Protein 6M7B (pdb70)

Structure (mmCIF, N/CA/C/O backbone):
data_6M7B
#
_entry.id   6M7B
#
_cell.length_a   57.125
_cell.length_b   62.286
_cell.length_c   131.686
_cell.angle_alpha   90.000
_cell.angle_beta   90.000
_cell.angle_gamma   90.000
#
_symmetry.space_group_name_H-M   'P 21 21 21'
#
loop_
_entity.id
_entity.type
_entity.pdbx_description
1 polymer 'Mitotic spindle assembly checkpoint protein MAD2B'
2 polymer 'Shieldin complex subunit 3'
3 water water
#
loop_
_atom_site.group_PDB
_atom_site.id
_atom_site.type_symbol
_atom_site.label_atom_id
_atom_site.label_alt_id
_atom_site.label_comp_id
_atom_site.label_asym_id
_atom_site.label_entity_id
_atom_site.label_seq_id
_atom_site.pdbx_PDB_ins_code
_atom_site.Cartn_x
_atom_site.Cartn_y
_atom_site.Cartn_z
_atom_site.occupancy
_atom_site.B_iso_or_equiv
_atom_site.auth_seq_id
_atom_site.auth_comp_id
_atom_site.auth_asym_id
_atom_site.auth_atom_id
_atom_site.pdbx_PDB_model_num
ATOM 1 N N . LEU A 1 9 ? 15.63400 14.65700 -15.10300 1.000 56.23832 9 LEU A N 1
ATOM 2 C CA . LEU A 1 9 ? 14.92000 13.51800 -15.67100 1.000 49.76123 9 LEU A CA 1
ATOM 3 C C . LEU A 1 9 ? 15.30100 12.22100 -14.96500 1.000 44.16845 9 LEU A C 1
ATOM 4 O O . LEU A 1 9 ? 16.44800 11.77500 -15.04200 1.000 42.38140 9 LEU A O 1
ATOM 9 N N . ASN A 1 10 ? 14.33300 11.59900 -14.29700 1.000 39.74687 10 ASN A N 1
ATOM 10 C CA . ASN A 1 10 ? 14.61500 10.42800 -13.46900 1.000 37.50450 10 ASN A CA 1
ATOM 11 C C . ASN A 1 10 ? 14.57500 9.19200 -14.36000 1.000 39.48368 10 ASN A C 1
ATOM 12 O O . ASN A 1 10 ? 13.52200 8.60200 -14.60200 1.000 32.10122 10 ASN A O 1
ATOM 17 N N . PHE A 1 11 ? 15.75000 8.78400 -14.84700 1.000 42.48141 11 PHE A N 1
ATOM 18 C CA . PHE A 1 11 ? 15.84500 7.60000 -15.69800 1.000 39.38104 11 PHE A CA 1
ATOM 19 C C . PHE A 1 11 ? 15.63200 6.31400 -14.92000 1.000 30.36680 11 PHE A C 1
ATOM 20 O O . PHE A 1 11 ? 15.29400 5.28700 -15.52200 1.000 27.28748 11 PHE A O 1
ATOM 28 N N . GLY A 1 12 ? 15.84700 6.33700 -13.60500 1.000 28.35077 12 GLY A N 1
ATOM 29 C CA . GLY A 1 12 ? 15.48100 5.19200 -12.79500 1.000 29.27983 12 GLY A CA 1
ATOM 30 C C . GLY A 1 12 ? 14.00300 4.88400 -12.89500 1.000 26.55055 12 GLY A C 1
ATOM 31 O O . GLY A 1 12 ? 13.60500 3.72000 -12.98000 1.000 27.62173 12 GLY A O 1
ATOM 32 N N . GLN A 1 13 ? 13.16800 5.92500 -12.91800 1.000 26.01628 13 GLN A N 1
ATOM 33 C CA . GLN A 1 13 ? 11.73100 5.71200 -13.06700 1.000 25.28724 13 GLN A CA 1
ATOM 34 C C . GLN A 1 13 ? 11.37900 5.27600 -14.48900 1.000 23.02908 13 GLN A C 1
ATOM 35 O O . GLN A 1 13 ? 10.48800 4.44100 -14.68400 1.000 21.60522 13 GLN A O 1
ATOM 41 N N . VAL A 1 14 ? 12.06000 5.84100 -15.49200 1.000 24.05815 14 VAL A N 1
ATOM 42 C CA . VAL A 1 14 ? 11.86100 5.40700 -16.87600 1.000 23.44492 14 VAL A CA 1
ATOM 43 C C . VAL A 1 14 ? 12.15000 3.91800 -17.01000 1.000 21.33414 14 VAL A C 1
ATOM 44 O O . VAL A 1 14 ? 11.35600 3.15900 -17.58100 1.000 22.46059 14 VAL A O 1
ATOM 48 N N . VAL A 1 15 ? 13.28700 3.47300 -16.47400 1.000 24.11342 15 VAL A N 1
ATOM 49 C CA . VAL A 1 15 ? 13.62300 2.05100 -16.53800 1.000 26.87427 15 VAL A CA 1
ATOM 50 C C . VAL A 1 15 ? 12.57800 1.21700 -15.80000 1.000 22.92380 15 VAL A C 1
ATOM 51 O O . VAL A 1 15 ? 12.19000 0.13800 -16.25500 1.000 15.94928 15 VAL A O 1
ATOM 55 N N . ALA A 1 16 ? 12.09300 1.70800 -14.66200 1.000 18.00216 16 ALA A N 1
ATOM 56 C CA . ALA A 1 16 ? 11.09800 0.95400 -13.90300 1.000 16.25195 16 ALA A CA 1
ATOM 57 C C . ALA A 1 16 ? 9.77400 0.84400 -14.65700 1.000 15.70978 16 ALA A C 1
ATOM 58 O O . ALA A 1 16 ? 9.12100 -0.21300 -14.63200 1.000 17.79687 16 ALA A O 1
ATOM 60 N N . ASP A 1 17 ? 9.35200 1.92900 -15.31300 1.000 16.30985 17 ASP A N 1
ATOM 61 C CA . ASP A 1 17 ? 8.11800 1.89900 -16.08800 1.000 19.47076 17 ASP A CA 1
ATOM 62 C C . ASP A 1 17 ? 8.22700 0.90700 -17.23200 1.000 14.96232 17 ASP A C 1
ATOM 63 O O . ASP A 1 17 ? 7.33500 0.08100 -17.45100 1.000 14.08853 17 ASP A O 1
ATOM 68 N N . VAL A 1 18 ? 9.31800 1.00000 -17.98700 1.000 15.63345 18 VAL A N 1
ATOM 69 C CA . VAL A 1 18 ? 9.53500 0.10800 -19.11800 1.000 26.06628 18 VAL A CA 1
ATOM 70 C C . VAL A 1 18 ? 9.57200 -1.34700 -18.66200 1.000 16.05456 18 VAL A C 1
ATOM 71 O O . VAL A 1 18 ? 8.97900 -2.22400 -19.30300 1.000 12.89365 18 VAL A O 1
ATOM 75 N N . LEU A 1 19 ? 10.25900 -1.63400 -17.54700 1.000 12.88312 19 LEU A N 1
ATOM 76 C CA . LEU A 1 19 ? 10.38200 -3.02400 -17.10000 1.000 13.43582 19 LEU A CA 1
ATOM 77 C C . LEU A 1 19 ? 9.06900 -3.56000 -16.55000 1.000 15.39921 19 LEU A C 1
ATOM 78 O O . LEU A 1 19 ? 8.71600 -4.72000 -16.80200 1.000 12.74363 19 LEU A O 1
ATOM 83 N N . CYS A 1 20 ? 8.32800 -2.74800 -15.79200 1.000 11.57770 20 CYS A N 1
ATOM 84 C CA . CYS A 1 20 ? 7.06600 -3.25400 -15.25500 1.000 14.33330 20 CYS A CA 1
ATOM 85 C C . CYS A 1 20 ? 6.07100 -3.54900 -16.36900 1.000 13.30686 20 CYS A C 1
ATOM 86 O O . CYS A 1 20 ? 5.35800 -4.56300 -16.32000 1.000 12.90944 20 CYS A O 1
ATOM 89 N N . GLU A 1 21 ? 6.00700 -2.67800 -17.38000 1.000 15.21498 21 GLU A N 1
ATOM 90 C CA . GLU A 1 21 ? 5.11900 -2.94300 -18.50500 1.000 13.18053 21 GLU A CA 1
ATOM 91 C C . GLU A 1 21 ? 5.54400 -4.21400 -19.24600 1.000 14.83073 21 GLU A C 1
ATOM 92 O O . GLU A 1 21 ? 4.69900 -5.04200 -19.60300 1.000 14.69387 21 GLU A O 1
ATOM 98 N N . PHE A 1 22 ? 6.85400 -4.39200 -19.46400 1.000 12.37517 22 PHE A N 1
ATOM 99 C CA . PHE A 1 22 ? 7.36600 -5.59200 -20.14000 1.000 12.03302 22 PHE A CA 1
ATOM 100 C C . PHE A 1 22 ? 7.09500 -6.85400 -19.32300 1.000 15.98086 22 PHE A C 1
ATOM 101 O O . PHE A 1 22 ? 6.60500 -7.86200 -19.84800 1.000 9.24321 22 PHE A O 1
ATOM 109 N N . LEU A 1 23 ? 7.41000 -6.81600 -18.02400 1.000 9.55115 23 LEU A N 1
ATOM 110 C CA . LEU A 1 23 ? 7.20700 -7.99300 -17.17700 1.000 8.19046 23 LEU A CA 1
ATOM 111 C C . LEU A 1 23 ? 5.75100 -8.40600 -17.12300 1.000 11.78299 23 LEU A C 1
ATOM 112 O O . LEU A 1 23 ? 5.45100 -9.60000 -17.05100 1.000 9.12741 23 LEU A O 1
ATOM 117 N N . GLU A 1 24 ? 4.83200 -7.44600 -17.16200 1.000 10.70655 24 GLU A N 1
ATOM 118 C CA . GLU A 1 24 ? 3.41600 -7.81100 -17.18500 1.000 12.57256 24 GLU A CA 1
ATOM 119 C C . GLU A 1 24 ? 3.06200 -8.59300 -18.44600 1.000 12.05671 24 GLU A C 1
ATOM 120 O O . GLU A 1 24 ? 2.37600 -9.62400 -18.37600 1.000 10.87499 24 GLU A O 1
ATOM 126 N N . VAL A 1 25 ? 3.53500 -8.13900 -19.61000 1.000 10.36703 25 VAL A N 1
ATOM 127 C CA . VAL A 1 25 ? 3.25500 -8.88900 -20.83400 1.000 6.69028 25 VAL A CA 1
ATOM 128 C C . VAL A 1 25 ? 3.93600 -10.26200 -20.77400 1.000 10.46441 25 VAL A C 1
ATOM 129 O O . VAL A 1 25 ? 3.36200 -11.28300 -21.17700 1.000 9.77222 25 VAL A O 1
ATOM 133 N N . ALA A 1 26 ? 5.15600 -10.31200 -20.24700 1.000 8.47733 26 ALA A N 1
ATOM 134 C CA . ALA A 1 26 ? 5.89100 -11.57500 -20.20600 1.000 6.94557 26 ALA A CA 1
ATOM 135 C C . ALA A 1 26 ? 5.20600 -12.59500 -19.30100 1.000 8.77474 26 ALA A C 1
ATOM 136 O O . ALA A 1 26 ? 5.12800 -13.78100 -19.64500 1.000 8.29836 26 ALA A O 1
ATOM 138 N N . VAL A 1 27 ? 4.70700 -12.15700 -18.13700 1.000 6.85609 27 VAL A N 1
ATOM 139 C CA . VAL A 1 27 ? 3.98500 -13.06900 -17.24900 1.000 7.62986 27 VAL A CA 1
ATOM 140 C C . VAL A 1 27 ? 2.76500 -13.65400 -17.94800 1.000 4.40053 27 VAL A C 1
ATOM 141 O O . VAL A 1 27 ? 2.53300 -14.87000 -17.90900 1.000 6.70607 27 VAL A O 1
ATOM 145 N N . HIS A 1 28 ? 1.94400 -12.79800 -18.57500 1.000 4.69004 28 HIS A N 1
ATOM 146 C CA . HIS A 1 28 ? 0.79100 -13.30800 -19.32400 1.000 10.37230 28 HIS A CA 1
ATOM 147 C C . HIS A 1 28 ? 1.21300 -14.35000 -20.35900 1.000 12.24621 28 HIS A C 1
ATOM 148 O O . HIS A 1 28 ? 0.59000 -15.41100 -20.49300 1.000 7.72724 28 HIS A O 1
ATOM 155 N N . LEU A 1 29 ? 2.26800 -14.05300 -21.11900 1.000 6.54289 29 LEU A N 1
ATOM 156 C CA . LEU A 1 29 ? 2.64900 -14.95900 -22.19700 1.000 5.38749 29 LEU A CA 1
ATOM 157 C C . LEU A 1 29 ? 3.18900 -16.27500 -21.64800 1.000 5.84807 29 LEU A C 1
ATOM 158 O O . LEU A 1 29 ? 2.88200 -17.34700 -22.19000 1.000 9.63273 29 LEU A O 1
ATOM 163 N N . ILE A 1 30 ? 3.99100 -16.22100 -20.57700 1.000 5.89808 30 ILE A N 1
ATOM 164 C CA . ILE A 1 30 ? 4.48500 -17.45100 -19.94400 1.000 8.72473 30 ILE A CA 1
ATOM 165 C C . ILE A 1 30 ? 3.32700 -18.35300 -19.54100 1.000 8.44575 30 ILE A C 1
ATOM 166 O O . ILE A 1 30 ? 3.35200 -19.56300 -19.78100 1.000 7.18507 30 ILE A O 1
ATOM 171 N N . LEU A 1 31 ? 2.30900 -17.78300 -18.89200 1.000 8.14571 31 LEU A N 1
ATOM 172 C CA . LEU A 1 31 ? 1.17600 -18.58500 -18.45100 1.000 6.60342 31 LEU A CA 1
ATOM 173 C C . LEU A 1 31 ? 0.49500 -19.26400 -19.62500 1.000 9.34323 31 LEU A C 1
ATOM 174 O O . LEU A 1 31 ? 0.07200 -20.42200 -19.52100 1.000 9.09583 31 LEU A O 1
ATOM 179 N N . TYR A 1 32 ? 0.39200 -18.56200 -20.75200 1.000 8.11676 32 TYR A N 1
ATOM 180 C CA . TYR A 1 32 ? -0.25700 -19.12100 -21.93500 1.000 9.12741 32 TYR A CA 1
ATOM 181 C C . TYR A 1 32 ? 0.59900 -20.22500 -22.55000 1.000 9.74327 32 TYR A C 1
ATOM 182 O O . TYR A 1 32 ? 0.12500 -21.34300 -22.79800 1.000 10.53284 32 TYR A O 1
ATOM 191 N N . VAL A 1 33 ? 1.87400 -19.92900 -22.78700 1.000 7.36141 33 VAL A N 1
ATOM 192 C CA . VAL A 1 33 ? 2.73600 -20.86100 -23.50300 1.000 9.86960 33 VAL A CA 1
ATOM 193 C C . VAL A 1 33 ? 2.97500 -22.12000 -22.68100 1.000 9.63010 33 VAL A C 1
ATOM 194 O O . VAL A 1 33 ? 3.06200 -23.22100 -23.23100 1.000 11.63824 33 VAL A O 1
ATOM 198 N N . ARG A 1 34 ? 3.05600 -22.00100 -21.36300 1.000 7.42984 34 ARG A N 1
ATOM 199 C CA . ARG A 1 34 ? 3.30700 -23.16900 -20.52900 1.000 8.61945 34 ARG A CA 1
ATOM 200 C C . ARG A 1 34 ? 2.01800 -23.78100 -19.99900 1.000 10.80919 34 ARG A C 1
ATOM 201 O O . ARG A 1 34 ? 2.07400 -24.68400 -19.16200 1.000 9.48272 34 ARG A O 1
ATOM 209 N N . GLU A 1 35 ? 0.86300 -23.32000 -20.48300 1.000 8.37469 35 GLU A N 1
ATOM 210 C CA . GLU A 1 35 ? -0.42000 -23.98600 -20.22500 1.000 8.95107 35 GLU A CA 1
ATOM 211 C C . GLU A 1 35 ? -0.74400 -24.04500 -18.73100 1.000 11.39347 35 GLU A C 1
ATOM 212 O O . GLU A 1 35 ? -1.28900 -25.03100 -18.22600 1.000 10.52231 35 GLU A O 1
ATOM 218 N N . VAL A 1 36 ? -0.42200 -22.97400 -18.01300 1.000 8.19572 36 VAL A N 1
ATOM 219 C CA . VAL A 1 36 ? -0.72300 -22.94800 -16.58100 1.000 9.76696 36 VAL A CA 1
ATOM 220 C C . VAL A 1 36 ? -2.22400 -22.84000 -16.35600 1.000 8.81948 36 VAL A C 1
ATOM 221 O O . VAL A 1 36 ? -2.77400 -23.46300 -15.43600 1.000 12.47255 36 VAL A O 1
ATOM 225 N N . TYR A 1 37 ? -2.90700 -22.05400 -17.18200 1.000 11.24082 37 TYR A N 1
ATOM 226 C CA . TYR A 1 37 ? -4.34800 -21.85900 -17.12400 1.000 8.45101 37 TYR A CA 1
ATOM 227 C C . TYR A 1 37 ? -4.98900 -22.26700 -18.44700 1.000 11.12765 37 TYR A C 1
ATOM 228 O O . TYR A 1 37 ? -4.31600 -22.30800 -19.48600 1.000 13.08841 37 TYR A O 1
ATOM 237 N N . PRO A 1 38 ? -6.30000 -22.51000 -18.46400 1.000 11.20924 38 PRO A N 1
ATOM 238 C CA . PRO A 1 38 ? -6.95400 -22.91200 -19.71900 1.000 15.89927 38 PRO A CA 1
ATOM 239 C C . PRO A 1 38 ? -6.77600 -21.86700 -20.81800 1.000 20.99725 38 PRO A C 1
ATOM 240 O O . PRO A 1 38 ? -6.80900 -20.66200 -20.55800 1.000 15.24130 38 PRO A O 1
ATOM 244 N N . VAL A 1 39 ? -6.59600 -22.34400 -22.06200 1.000 21.13938 39 VAL A N 1
ATOM 245 C CA . VAL A 1 39 ? -6.32600 -21.44200 -23.18700 1.000 22.42637 39 VAL A CA 1
ATOM 246 C C . VAL A 1 39 ? -7.47000 -20.46400 -23.38400 1.000 15.32026 39 VAL A C 1
ATOM 247 O O . VAL A 1 39 ? -7.27400 -19.36700 -23.91700 1.000 14.97022 39 VAL A O 1
ATOM 251 N N . GLY A 1 40 ? -8.68100 -20.84700 -22.97900 1.000 14.36225 40 GLY A N 1
ATOM 252 C CA . GLY A 1 40 ? -9.85100 -20.04100 -23.26400 1.000 15.55713 40 GLY A CA 1
ATOM 253 C C . GLY A 1 40 ? -9.81100 -18.64700 -22.67500 1.000 21.40783 40 GLY A C 1
ATOM 254 O O . GLY A 1 40 ? -10.54700 -17.77500 -23.14100 1.000 16.30985 40 GLY A O 1
ATOM 255 N N . ILE A 1 41 ? -8.97800 -18.40400 -21.65700 1.000 21.72103 41 ILE A N 1
ATOM 256 C CA . ILE A 1 41 ? -8.97000 -17.06400 -21.06900 1.000 14.32277 41 ILE A CA 1
ATOM 257 C C . ILE A 1 41 ? -8.12800 -16.07100 -21.85300 1.000 15.60450 41 ILE A C 1
ATOM 258 O O . ILE A 1 41 ? -8.18300 -14.86700 -21.56000 1.000 13.67796 41 ILE A O 1
ATOM 263 N N . PHE A 1 42 ? -7.34500 -16.52200 -22.83300 1.000 14.21223 42 PHE A N 1
ATOM 264 C CA . PHE A 1 42 ? -6.36200 -15.65900 -23.47600 1.000 14.88073 42 PHE A CA 1
ATOM 265 C C . PHE A 1 42 ? -6.89600 -15.07700 -24.77500 1.000 19.00754 42 PHE A C 1
ATOM 266 O O . PHE A 1 42 ? -7.66800 -15.71600 -25.48900 1.000 15.89138 42 PHE A O 1
ATOM 274 N N . GLN A 1 43 ? -6.47500 -13.85000 -25.06700 1.000 18.45748 43 GLN A N 1
ATOM 275 C CA . GLN A 1 43 ? -6.82500 -13.16100 -26.30300 1.000 19.35232 43 GLN A CA 1
ATOM 276 C C . GLN A 1 43 ? -5.56600 -12.55100 -26.89800 1.000 16.71516 43 GLN A C 1
ATOM 277 O O . GLN A 1 43 ? -4.72200 -12.02500 -26.17100 1.000 17.89425 43 GLN A O 1
ATOM 283 N N . LYS A 1 44 ? -5.44000 -12.63100 -28.21900 1.000 18.75225 44 LYS A N 1
ATOM 284 C CA . LYS A 1 44 ? -4.25200 -12.11600 -28.88400 1.000 27.99020 44 LYS A CA 1
ATOM 285 C C . LYS A 1 44 ? -4.27500 -10.59500 -28.86300 1.000 36.02800 44 LYS A C 1
ATOM 286 O O . LYS A 1 44 ? -5.28800 -9.97400 -29.20300 1.000 31.37481 44 LYS A O 1
ATOM 292 N N . ARG A 1 45 ? -3.17500 -9.99400 -28.42200 1.000 29.75094 45 ARG A N 1
ATOM 293 C CA . ARG A 1 45 ? -3.00700 -8.54900 -28.47900 1.000 35.17527 45 ARG A CA 1
ATOM 294 C C . ARG A 1 45 ? -1.66300 -8.22300 -29.11100 1.000 32.27492 45 ARG A C 1
ATOM 295 O O . ARG A 1 45 ? -0.83700 -9.10600 -29.36200 1.000 34.07777 45 ARG A O 1
ATOM 303 N N . LYS A 1 46 ? -1.45400 -6.94200 -29.39000 1.000 28.72713 46 LYS A N 1
ATOM 304 C CA . LYS A 1 46 ? -0.19200 -6.47100 -29.93900 1.000 25.25040 46 LYS A CA 1
ATOM 305 C C . LYS A 1 46 ? 0.54600 -5.68500 -28.86600 1.000 22.10002 46 LYS A C 1
ATOM 306 O O . LYS A 1 46 ? 0.01100 -4.71500 -28.32200 1.000 22.36058 46 LYS A O 1
ATOM 312 N N . LYS A 1 47 ? 1.76100 -6.12700 -28.54500 1.000 18.39431 47 LYS A N 1
ATOM 313 C CA . LYS A 1 47 ? 2.66400 -5.42400 -27.64800 1.000 24.03183 47 LYS A CA 1
ATOM 314 C C . LYS A 1 47 ? 4.05300 -5.51300 -28.25400 1.000 20.54720 47 LYS A C 1
ATOM 315 O O . LYS A 1 47 ? 4.44000 -6.57500 -28.74600 1.000 24.96615 47 LYS A O 1
ATOM 321 N N . TYR A 1 48 ? 4.79700 -4.40600 -28.22200 1.000 21.06305 48 TYR A N 1
ATOM 322 C CA . TYR A 1 48 ? 6.11800 -4.33900 -28.86400 1.000 28.97189 48 TYR A CA 1
ATOM 323 C C . TYR A 1 48 ? 6.04000 -4.75400 -30.33100 1.000 31.82750 48 TYR A C 1
ATOM 324 O O . TYR A 1 48 ? 6.92300 -5.44700 -30.84400 1.000 32.22492 48 TYR A O 1
ATOM 333 N N . ASN A 1 49 ? 4.95600 -4.36200 -30.99600 1.000 25.51622 49 ASN A N 1
ATOM 334 C CA . ASN A 1 49 ? 4.69600 -4.68200 -32.39700 1.000 28.05600 49 ASN A CA 1
ATOM 335 C C . ASN A 1 49 ? 4.51700 -6.17500 -32.63600 1.000 36.82810 49 ASN A C 1
ATOM 336 O O . ASN A 1 49 ? 4.46900 -6.61500 -33.78800 1.000 46.91352 49 ASN A O 1
ATOM 341 N N . VAL A 1 50 ? 4.39000 -6.95900 -31.57200 1.000 34.75943 50 VAL A N 1
ATOM 342 C CA . VAL A 1 50 ? 4.44600 -8.41600 -31.61300 1.000 36.22013 50 VAL A CA 1
ATOM 343 C C . VAL A 1 50 ? 3.11200 -8.97100 -31.13200 1.000 33.48296 50 VAL A C 1
ATOM 344 O O . VAL A 1 50 ? 2.52100 -8.42400 -30.18800 1.000 32.50653 50 VAL A O 1
ATOM 348 N N . PRO A 1 51 ? 2.58700 -10.03400 -31.74700 1.000 37.90718 51 PRO A N 1
ATOM 349 C CA . PRO A 1 51 ? 1.31800 -10.60800 -31.27800 1.000 30.07729 51 PRO A CA 1
ATOM 350 C C . PRO A 1 51 ? 1.54800 -11.42700 -30.01500 1.000 31.32218 51 PRO A C 1
ATOM 351 O O . PRO A 1 51 ? 2.27400 -12.42300 -30.02900 1.000 32.74603 51 PRO A O 1
ATOM 355 N N . VAL A 1 52 ? 0.94300 -10.98400 -28.91300 1.000 20.61826 52 VAL A N 1
ATOM 356 C CA . VAL A 1 52 ? 1.06000 -11.63300 -27.61200 1.000 17.18101 52 VAL A CA 1
ATOM 357 C C . VAL A 1 52 ? -0.31600 -12.14000 -27.20100 1.000 25.34778 52 VAL A C 1
ATOM 358 O O . VAL A 1 52 ? -1.34500 -11.65000 -27.66600 1.000 40.34957 52 VAL A O 1
ATOM 362 N N . GLN A 1 53 ? -0.32600 -13.14200 -26.32800 1.000 21.75261 53 GLN A N 1
ATOM 363 C CA . GLN A 1 53 ? -1.55600 -13.64600 -25.74000 1.000 16.47829 53 GLN A CA 1
ATOM 364 C C . GLN A 1 53 ? -1.66900 -13.08300 -24.33000 1.000 13.53320 53 GLN A C 1
ATOM 365 O O . GLN A 1 53 ? -0.71500 -13.17600 -23.55000 1.000 12.76995 53 GLN A O 1
ATOM 371 N N . MET A 1 54 ? -2.81500 -12.47300 -24.01900 1.000 12.58046 54 MET A N 1
ATOM 372 C CA . MET A 1 54 ? -3.03800 -11.85600 -22.71500 1.000 12.03829 54 MET A CA 1
ATOM 373 C C . MET A 1 54 ? -4.32700 -12.40200 -22.10700 1.000 11.80931 54 MET A C 1
ATOM 374 O O . MET A 1 54 ? -5.32500 -12.60200 -22.81600 1.000 13.20948 54 MET A O 1
ATOM 379 N N . SER A 1 55 ? -4.32300 -12.58700 -20.78900 1.000 11.10133 55 SER A N 1
ATOM 380 C CA . SER A 1 55 ? -5.50900 -13.06300 -20.08700 1.000 15.13339 55 SER A CA 1
ATOM 381 C C . SER A 1 55 ? -6.62600 -12.02700 -20.13900 1.000 15.05707 55 SER A C 1
ATOM 382 O O . SER A 1 55 ? -6.38500 -10.81700 -20.06400 1.000 15.17550 55 SER A O 1
ATOM 385 N N . CYS A 1 56 ? -7.86000 -12.51000 -20.27000 1.000 11.78299 56 CYS A N 1
ATOM 386 C CA . CYS A 1 56 ? -9.05000 -11.68400 -20.13900 1.000 11.68298 56 CYS A CA 1
ATOM 387 C C . CYS A 1 56 ? -9.76400 -11.93400 -18.81800 1.000 14.26750 56 CYS A C 1
ATOM 388 O O . CYS A 1 56 ? -10.86200 -11.41700 -18.60600 1.000 13.02788 56 CYS A O 1
ATOM 391 N N . HIS A 1 57 ? -9.17500 -12.74200 -17.95000 1.000 12.36990 57 HIS A N 1
ATOM 392 C CA . HIS A 1 57 ? -9.75600 -13.03600 -16.64100 1.000 11.49085 57 HIS A CA 1
ATOM 393 C C . HIS A 1 57 ? -9.47200 -11.87900 -15.69600 1.000 10.52495 57 HIS A C 1
ATOM 394 O O . HIS A 1 57 ? -8.30000 -11.57000 -15.44600 1.000 9.37218 57 HIS A O 1
ATOM 401 N N . PRO A 1 58 ? -10.49200 -11.20600 -15.16900 1.000 12.18567 58 PRO A N 1
ATOM 402 C CA . PRO A 1 58 ? -10.21900 -9.95300 -14.44000 1.000 11.96196 58 PRO A CA 1
ATOM 403 C C . PRO A 1 58 ? -9.39400 -10.14400 -13.17800 1.000 13.12789 58 PRO A C 1
ATOM 404 O O . PRO A 1 58 ? -8.46800 -9.36200 -12.93000 1.000 11.92511 58 PRO A O 1
ATOM 408 N N . GLU A 1 59 ? -9.69800 -11.15200 -12.35900 1.000 11.31188 59 GLU A N 1
ATOM 409 C CA . GLU A 1 59 ? -8.94900 -11.29400 -11.11200 1.00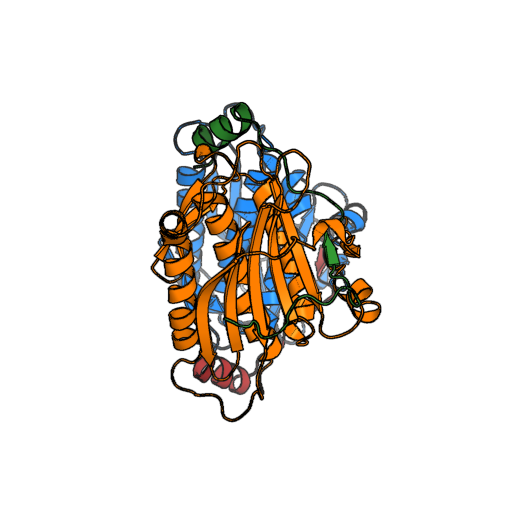0 10.79866 59 GLU A CA 1
ATOM 410 C C . GLU A 1 59 ? -7.49400 -11.66700 -11.38400 1.000 8.80106 59 GLU A C 1
ATOM 411 O O . GLU A 1 59 ? -6.58500 -11.17800 -10.69500 1.000 10.14859 59 GLU A O 1
ATOM 417 N N . LEU A 1 60 ? -7.24000 -12.51700 -12.38800 1.000 8.15887 60 LEU A N 1
ATOM 418 C CA . LEU A 1 60 ? -5.85200 -12.83300 -12.73100 1.000 7.00610 60 LEU A CA 1
ATOM 419 C C . LEU A 1 60 ? -5.11700 -11.59100 -13.20400 1.000 8.03781 60 LEU A C 1
ATOM 420 O O . LEU A 1 60 ? -3.97800 -11.33400 -12.79600 1.000 7.48248 60 LEU A O 1
ATOM 425 N N . ASN A 1 61 ? -5.76200 -10.79400 -14.05400 1.000 10.21965 61 ASN A N 1
ATOM 426 C CA . ASN A 1 61 ? -5.13400 -9.57100 -14.54300 1.000 11.32504 61 ASN A CA 1
ATOM 427 C C . ASN A 1 61 ? -4.78000 -8.63700 -13.40100 1.000 10.23544 61 ASN A C 1
ATOM 428 O O . ASN A 1 61 ? -3.69000 -8.04800 -13.38800 1.000 11.73035 61 ASN A O 1
ATOM 433 N N . GLN A 1 62 ? -5.68500 -8.50500 -12.41900 1.000 7.94569 62 GLN A N 1
ATOM 434 C CA . GLN A 1 62 ? -5.44800 -7.59300 -11.30100 1.000 8.26941 62 GLN A CA 1
ATOM 435 C C . GLN A 1 62 ? -4.32400 -8.09300 -10.40800 1.000 7.81936 62 GLN A C 1
ATOM 436 O O . GLN A 1 62 ? -3.51100 -7.29800 -9.92200 1.000 9.69590 62 GLN A O 1
ATOM 442 N N . TYR A 1 63 ? -4.25900 -9.40600 -10.17300 1.000 6.94031 63 TYR A N 1
ATOM 443 C CA . TYR A 1 63 ? -3.13900 -9.95900 -9.41400 1.000 6.32971 63 TYR A CA 1
ATOM 444 C C . TYR A 1 63 ? -1.80200 -9.61600 -10.06600 1.000 8.31415 63 TYR A C 1
ATOM 445 O O . TYR A 1 63 ? -0.85900 -9.15800 -9.40000 1.000 11.19871 63 TYR A O 1
ATOM 454 N N . ILE A 1 64 ? -1.69400 -9.84700 -11.37300 1.000 8.89317 64 ILE A N 1
ATOM 455 C CA . ILE A 1 64 ? -0.43900 -9.57300 -12.07800 1.000 7.47195 64 ILE A CA 1
ATOM 456 C C . ILE A 1 64 ? -0.12600 -8.07800 -12.05100 1.000 8.58261 64 ILE A C 1
ATOM 457 O O . ILE A 1 64 ? 1.01100 -7.67000 -11.77800 1.000 8.58524 64 ILE A O 1
ATOM 462 N N . GLN A 1 65 ? -1.12700 -7.24200 -12.32900 1.000 9.13267 65 GLN A N 1
ATOM 463 C CA . GLN A 1 65 ? -0.92300 -5.79900 -12.28500 1.000 11.81984 65 GLN A CA 1
ATOM 464 C C . GLN A 1 65 ? -0.44400 -5.36000 -10.91400 1.000 10.90657 65 GLN A C 1
ATOM 465 O O . GLN A 1 65 ? 0.51600 -4.57900 -10.79700 1.000 9.33533 65 GLN A O 1
ATOM 471 N N . ASP A 1 66 ? -1.12200 -5.83100 -9.85900 1.000 7.71145 66 ASP A N 1
ATOM 472 C CA . ASP A 1 66 ? -0.77300 -5.38600 -8.51300 1.000 9.69327 66 ASP A CA 1
ATOM 473 C C . ASP A 1 66 ? 0.63500 -5.82700 -8.15000 1.000 11.34083 66 ASP A C 1
ATOM 474 O O . ASP A 1 66 ? 1.37400 -5.09200 -7.48200 1.000 10.58811 66 ASP A O 1
ATOM 479 N N . THR A 1 67 ? 0.99200 -7.05400 -8.53000 1.000 9.70380 67 THR A N 1
ATOM 480 C CA . THR A 1 67 ? 2.32900 -7.56600 -8.25100 1.000 9.13004 67 THR A CA 1
ATOM 481 C C . THR A 1 67 ? 3.39400 -6.65000 -8.84400 1.000 12.46465 67 THR A C 1
ATOM 482 O O . THR A 1 67 ? 4.32800 -6.22600 -8.15000 1.000 10.27492 67 THR A O 1
ATOM 486 N N . LEU A 1 68 ? 3.26600 -6.31600 -10.12800 1.000 11.60139 68 LEU A N 1
ATOM 487 C CA . LEU A 1 68 ? 4.31400 -5.51600 -10.76100 1.000 11.76720 68 LEU A CA 1
ATOM 488 C C . LEU A 1 68 ? 4.26300 -4.06400 -10.31800 1.000 15.66504 68 LEU A C 1
ATOM 489 O O . LEU A 1 68 ? 5.31400 -3.41100 -10.23900 1.000 17.68633 68 LEU A O 1
ATOM 494 N N . HIS A 1 69 ? 3.06900 -3.53600 -10.00800 1.000 11.66982 69 HIS A N 1
ATOM 495 C CA A HIS A 1 69 ? 2.98400 -2.19200 -9.44400 0.470 15.10707 69 HIS A CA 1
ATOM 496 C CA B HIS A 1 69 ? 2.98200 -2.19300 -9.44700 0.530 14.84915 69 HIS A CA 1
ATOM 497 C C . HIS A 1 69 ? 3.81400 -2.07700 -8.17300 1.000 15.38079 69 HIS A C 1
ATOM 498 O O . HIS A 1 69 ? 4.45000 -1.04400 -7.92900 1.000 15.71767 69 HIS A O 1
ATOM 511 N N . CYS A 1 70 ? 3.82600 -3.13000 -7.35600 1.000 11.28293 70 CYS A N 1
ATOM 512 C CA . CYS A 1 70 ? 4.59400 -3.11500 -6.11200 1.000 12.79364 70 CYS A CA 1
ATOM 513 C C . CYS A 1 70 ? 6.09100 -3.18800 -6.37600 1.000 11.22503 70 CYS A C 1
ATOM 514 O O . CYS A 1 70 ? 6.88800 -2.65100 -5.60100 1.000 16.10719 70 CYS A O 1
ATOM 517 N N . VAL A 1 71 ? 6.48900 -3.84200 -7.46500 1.000 12.19883 71 VAL A N 1
ATOM 518 C CA . VAL A 1 71 ? 7.91100 -3.98500 -7.76900 1.000 12.54361 71 VAL A CA 1
ATOM 519 C C . VAL A 1 71 ? 8.49600 -2.66700 -8.25900 1.000 17.01783 71 VAL A C 1
ATOM 520 O O . VAL A 1 71 ? 9.70400 -2.41400 -8.11000 1.000 12.33306 71 VAL A O 1
ATOM 524 N N . LYS A 1 72 ? 7.65300 -1.79100 -8.81400 1.000 14.13591 72 LYS A N 1
ATOM 525 C CA . LYS A 1 72 ? 8.15400 -0.61000 -9.51300 1.000 13.78323 72 LYS A CA 1
ATOM 526 C C . LYS A 1 72 ? 9.06700 0.26900 -8.66800 1.000 17.66264 72 LYS A C 1
ATOM 527 O O . LYS A 1 72 ? 10.13100 0.67300 -9.17300 1.000 20.86303 72 LYS A O 1
ATOM 533 N N . PRO A 1 73 ? 8.73900 0.62100 -7.41500 1.000 18.94964 73 PRO A N 1
ATOM 534 C CA . PRO A 1 73 ? 9.66400 1.48200 -6.66300 1.000 22.38426 73 PRO A CA 1
ATOM 535 C C . PRO A 1 73 ? 10.98700 0.80700 -6.37400 1.000 21.90263 73 PRO A C 1
ATOM 536 O O . PRO A 1 73 ? 12.00500 1.50000 -6.27700 1.000 23.70021 73 PRO A O 1
ATOM 540 N N . LEU A 1 74 ? 11.01200 -0.52500 -6.25600 1.000 15.97823 74 LEU A N 1
ATOM 541 C CA . LEU A 1 74 ? 12.28700 -1.20700 -6.05000 1.000 16.91782 74 LEU A CA 1
ATOM 542 C C . LEU A 1 74 ? 13.14300 -1.14400 -7.31000 1.000 16.46250 74 LEU A C 1
ATOM 543 O O . LEU A 1 74 ? 14.36000 -0.95600 -7.23400 1.000 17.82056 74 LEU A O 1
ATOM 548 N N . LEU A 1 75 ? 12.51400 -1.29200 -8.48100 1.000 15.29657 75 LEU A N 1
ATOM 549 C CA . LEU A 1 75 ? 13.22400 -1.10700 -9.74700 1.000 20.26822 75 LEU A CA 1
ATOM 550 C C . LEU A 1 75 ? 13.76100 0.30900 -9.88100 1.000 20.66564 75 LEU A C 1
ATOM 551 O O . LEU A 1 75 ? 14.90700 0.51300 -10.30700 1.000 19.71552 75 LEU A O 1
ATOM 556 N N . GLU A 1 76 ? 12.93900 1.30700 -9.54700 1.000 18.44695 76 GLU A N 1
ATOM 557 C CA . GLU A 1 76 ? 13.37300 2.69100 -9.69900 1.000 26.56898 76 GLU A CA 1
ATOM 558 C C . GLU A 1 76 ? 14.64900 2.96100 -8.91000 1.000 28.26392 76 GLU A C 1
ATOM 559 O O . GLU A 1 76 ? 15.55600 3.64100 -9.39900 1.000 29.00611 76 GLU A O 1
ATOM 565 N N . LYS A 1 77 ? 14.74600 2.41800 -7.70000 1.000 27.26380 77 LYS A N 1
ATOM 566 C CA . LYS A 1 77 ? 15.91000 2.60400 -6.84300 1.000 28.67712 77 LYS A CA 1
ATOM 567 C C . LYS A 1 77 ? 17.02500 1.60100 -7.12000 1.000 30.54050 77 LYS A C 1
ATOM 568 O O . LYS A 1 77 ? 18.01100 1.58500 -6.36800 1.000 29.01401 77 LYS A O 1
ATOM 574 N N . ASN A 1 78 ? 16.89000 0.77400 -8.16200 1.000 27.17957 78 ASN A N 1
ATOM 575 C CA . ASN A 1 78 ? 17.90000 -0.22300 -8.52800 1.000 27.55330 78 ASN A CA 1
ATOM 576 C C . ASN A 1 78 ? 18.16400 -1.19900 -7.38300 1.000 30.35627 78 ASN A C 1
ATOM 577 O O . ASN A 1 78 ? 19.30800 -1.51300 -7.05400 1.000 25.88731 78 ASN A O 1
ATOM 582 N N . ASP A 1 79 ? 17.10100 -1.68200 -6.75700 1.000 20.15505 79 ASP A N 1
ATOM 583 C CA . ASP A 1 79 ? 17.25900 -2.58800 -5.63300 1.000 23.25279 79 ASP A CA 1
ATOM 584 C C . ASP A 1 79 ? 16.87100 -4.02300 -5.95900 1.000 25.75835 79 ASP A C 1
ATOM 585 O O . ASP A 1 79 ? 16.78700 -4.84400 -5.04200 1.000 17.73897 79 ASP A O 1
ATOM 590 N N . VAL A 1 80 ? 16.67500 -4.34800 -7.23900 1.000 19.83133 80 VAL A N 1
ATOM 591 C CA . VAL A 1 80 ? 16.21100 -5.66200 -7.68000 1.000 16.05719 80 VAL A CA 1
ATOM 592 C C . VAL A 1 80 ? 17.33900 -6.37000 -8.42000 1.000 16.94150 80 VAL A C 1
ATOM 593 O O . VAL A 1 80 ? 17.93100 -5.80200 -9.34700 1.000 18.26535 80 VAL A O 1
ATOM 597 N N . GLU A 1 81 ? 17.64200 -7.60600 -8.00400 1.000 15.14129 81 GLU A N 1
ATOM 598 C CA . GLU A 1 81 ? 18.56700 -8.47200 -8.73600 1.000 15.38606 81 GLU A CA 1
ATOM 599 C C . GLU A 1 81 ? 17.84300 -9.34400 -9.75200 1.000 13.63321 81 GLU A C 1
ATOM 600 O O . GLU A 1 81 ? 18.28400 -9.46400 -10.89700 1.000 13.69901 81 GLU A O 1
ATOM 606 N N . LYS A 1 82 ? 16.74500 -9.97300 -9.34800 1.000 12.24357 82 LYS A N 1
ATOM 607 C CA . LYS A 1 82 ? 15.97800 -10.76100 -10.30100 1.000 11.64350 82 LYS A CA 1
ATOM 608 C C . LYS A 1 82 ? 14.50600 -10.77800 -9.92500 1.000 12.09092 82 LYS A C 1
ATOM 609 O O . LYS A 1 82 ? 14.14100 -10.64600 -8.74900 1.000 9.66168 82 LYS A O 1
ATOM 615 N N . VAL A 1 83 ? 13.67200 -10.90300 -10.96400 1.000 8.45628 83 VAL A N 1
ATOM 616 C CA . VAL A 1 83 ? 12.24300 -11.17600 -10.85900 1.000 8.95107 83 VAL A CA 1
ATOM 617 C C . VAL A 1 83 ? 12.01800 -12.55000 -11.47000 1.000 9.18005 83 VAL A C 1
ATOM 618 O O . VAL A 1 83 ? 12.49400 -12.82100 -12.57900 1.000 8.55629 83 VAL A O 1
ATOM 622 N N . VAL A 1 84 ? 11.33400 -13.43400 -10.74300 1.000 8.33521 84 VAL A N 1
ATOM 623 C CA . VAL A 1 84 ? 11.23200 -14.83600 -11.15000 1.000 7.52722 84 VAL A CA 1
ATOM 624 C C . VAL A 1 84 ? 9.76100 -15.21000 -11.20300 1.000 11.75930 84 VAL A C 1
ATOM 625 O O . VAL A 1 84 ? 9.04500 -15.01700 -10.21900 1.000 11.12765 84 VAL A O 1
ATOM 629 N N . VAL A 1 85 ? 9.32500 -15.78600 -12.31700 1.000 6.02704 85 VAL A N 1
ATOM 630 C CA . VAL A 1 85 ? 7.98500 -16.36500 -12.40900 1.000 9.05109 85 VAL A CA 1
ATOM 631 C C . VAL A 1 85 ? 8.10500 -17.84400 -12.07600 1.000 8.41680 85 VAL A C 1
ATOM 632 O O . VAL A 1 85 ? 8.67100 -18.60600 -12.85700 1.000 8.79842 85 VAL A O 1
ATOM 636 N N . VAL A 1 86 ? 7.57600 -18.26900 -10.92500 1.000 7.75093 86 VAL A N 1
ATOM 637 C CA . VAL A 1 86 ? 7.67200 -19.66700 -10.50300 1.000 10.89604 86 VAL A CA 1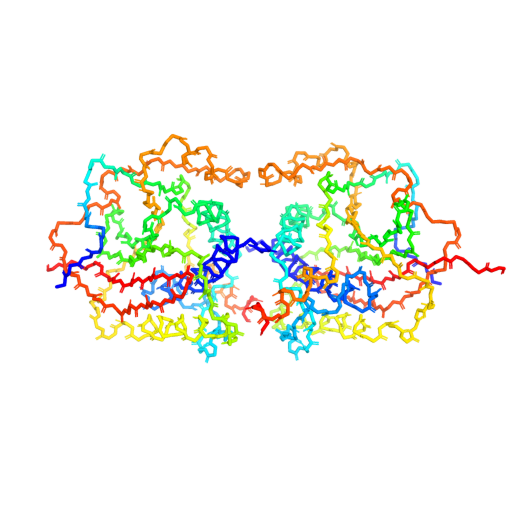
ATOM 638 C C . VAL A 1 86 ? 6.37100 -20.37400 -10.84300 1.000 12.78574 86 VAL A C 1
ATOM 639 O O . VAL A 1 86 ? 5.32000 -20.04800 -10.27700 1.000 8.43522 86 VAL A O 1
ATOM 643 N N . ILE A 1 87 ? 6.43100 -21.37900 -11.71700 1.000 7.79304 87 ILE A N 1
ATOM 644 C CA . ILE A 1 87 ? 5.25100 -22.19800 -12.00100 1.000 5.61120 87 ILE A CA 1
ATOM 645 C C . ILE A 1 87 ? 5.21400 -23.33300 -10.98600 1.000 6.86135 87 ILE A C 1
ATOM 646 O O . ILE A 1 87 ? 6.22400 -24.01800 -10.77900 1.000 9.01687 87 ILE A O 1
ATOM 651 N N . LEU A 1 88 ? 4.04700 -23.53600 -10.34300 1.000 8.68525 88 LEU A N 1
ATOM 652 C CA . LEU A 1 88 ? 3.89900 -24.48200 -9.24000 1.000 9.48535 88 LEU A CA 1
ATOM 653 C C . LEU A 1 88 ? 2.89200 -25.57300 -9.58500 1.000 9.67748 88 LEU A C 1
ATOM 654 O O . LEU A 1 88 ? 1.92600 -25.33000 -10.31000 1.000 10.75392 88 LEU A O 1
ATOM 659 N N . ASP A 1 89 ? 3.10700 -26.77300 -9.03900 1.000 12.43570 89 ASP A N 1
ATOM 660 C CA . ASP A 1 89 ? 2.16200 -27.85800 -9.25400 1.000 10.30913 89 ASP A CA 1
ATOM 661 C C . ASP A 1 89 ? 1.10200 -27.81100 -8.15500 1.000 11.16450 89 ASP A C 1
ATOM 662 O O . ASP A 1 89 ? 1.08300 -26.89500 -7.33100 1.000 15.52555 89 ASP A O 1
ATOM 667 N N . LYS A 1 90 ? 0.22700 -28.82100 -8.12300 1.000 13.21737 90 LYS A N 1
ATOM 668 C CA . LYS A 1 90 ? -0.89800 -28.81400 -7.19200 1.000 13.33318 90 LYS A CA 1
ATOM 669 C C . LYS A 1 90 ? -0.43700 -28.86800 -5.73900 1.000 20.03398 90 LYS A C 1
ATOM 670 O O . LYS A 1 90 ? -1.15300 -28.40500 -4.84600 1.000 22.13950 90 LYS A O 1
ATOM 676 N N . GLU A 1 91 ? 0.74300 -29.42000 -5.47900 1.000 16.12035 91 GLU A N 1
ATOM 677 C CA . GLU A 1 91 ? 1.29300 -29.44800 -4.12900 1.000 19.21809 91 GLU A CA 1
ATOM 678 C C . GLU A 1 91 ? 2.16400 -28.23500 -3.83400 1.000 18.12059 91 GLU A C 1
ATOM 679 O O . GLU A 1 91 ? 2.90600 -28.25000 -2.84500 1.000 23.15541 91 GLU A O 1
ATOM 685 N N . HIS A 1 92 ? 2.10900 -27.20900 -4.68600 1.000 18.43116 92 HIS A N 1
ATOM 686 C CA . HIS A 1 92 ? 2.88400 -25.97400 -4.53300 1.000 20.25506 92 HIS A CA 1
ATOM 687 C C . HIS A 1 92 ? 4.39000 -26.23700 -4.54800 1.000 21.04726 92 HIS A C 1
ATOM 688 O O . HIS A 1 92 ? 5.16100 -25.58400 -3.83800 1.000 22.17634 92 HIS A O 1
ATOM 695 N N . ARG A 1 93 ? 4.81600 -27.18400 -5.37100 1.000 20.94988 93 ARG A N 1
ATOM 696 C CA . ARG A 1 93 ? 6.23500 -27.38700 -5.63400 1.000 19.58656 93 ARG A CA 1
ATOM 697 C C . ARG A 1 93 ? 6.60700 -26.77800 -6.98300 1.000 21.30782 93 ARG A C 1
ATOM 698 O O . ARG A 1 93 ? 5.85100 -26.92900 -7.95500 1.000 15.54660 93 ARG A O 1
ATOM 706 N N . PRO A 1 94 ? 7.75500 -26.09900 -7.08500 1.000 15.80716 94 PRO A N 1
ATOM 707 C CA . PRO A 1 94 ? 8.15400 -25.50200 -8.37000 1.000 13.20158 94 PRO A CA 1
ATOM 708 C C . PRO A 1 94 ? 8.28900 -26.54600 -9.46800 1.000 16.83360 94 PRO A C 1
ATOM 709 O O . PRO A 1 94 ? 8.94800 -27.57800 -9.30500 1.000 19.09703 94 PRO A O 1
ATOM 713 N N . VAL A 1 95 ? 7.66300 -26.25500 -10.60300 1.000 15.81505 95 VAL A N 1
ATOM 714 C CA . VAL A 1 95 ? 7.72500 -27.09900 -11.78600 1.000 18.04427 95 VAL A CA 1
ATOM 715 C C . VAL A 1 95 ? 8.80700 -26.54300 -12.70300 1.000 12.35411 95 VAL A C 1
ATOM 716 O O . VAL A 1 95 ? 9.51700 -27.29300 -13.38900 1.000 14.84125 95 VAL A O 1
ATOM 720 N N . GLU A 1 96 ? 8.96300 -25.22800 -12.67900 1.000 10.34071 96 GLU A N 1
ATOM 721 C CA . GLU A 1 96 ? 9.72400 -24.50400 -13.68500 1.000 11.28556 96 GLU A CA 1
ATOM 722 C C . GLU A 1 96 ? 9.81500 -23.05600 -13.23100 1.000 11.85142 96 GLU A C 1
ATOM 723 O O . GLU A 1 96 ? 8.85700 -22.53600 -12.66200 1.000 7.14823 96 GLU A O 1
ATOM 729 N N . LYS A 1 97 ? 10.95500 -22.41000 -13.46100 1.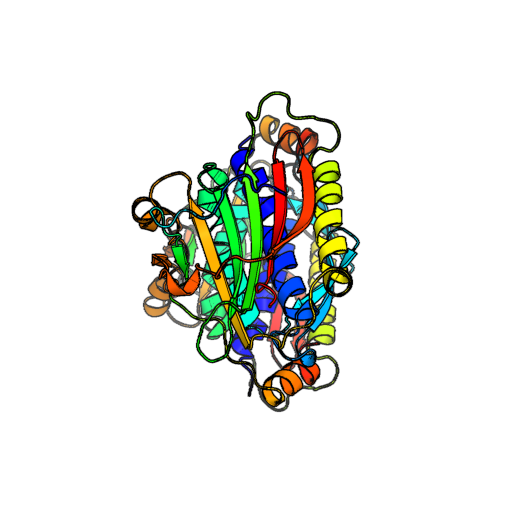000 8.05097 97 LYS A N 1
ATOM 730 C CA . LYS A 1 97 ? 11.08500 -21.00300 -13.10400 1.000 6.19548 97 LYS A CA 1
ATOM 731 C C . LYS A 1 97 ? 11.61900 -20.19600 -14.26900 1.000 7.56933 97 LYS A C 1
ATOM 732 O O . LYS A 1 97 ? 12.64000 -20.55900 -14.85000 1.000 11.81457 97 LYS A O 1
ATOM 738 N N . PHE A 1 98 ? 10.96500 -19.07000 -14.55700 1.000 6.21917 98 PHE A N 1
ATOM 739 C CA . PHE A 1 98 ? 11.43200 -18.11700 -15.56500 1.000 6.41656 98 PHE A CA 1
ATOM 740 C C . PHE A 1 98 ? 12.12100 -16.97100 -14.82800 1.000 9.20637 98 PHE A C 1
ATOM 741 O O . PHE A 1 98 ? 11.47100 -16.19100 -14.11600 1.000 8.85633 98 PHE A O 1
ATOM 749 N N . VAL A 1 99 ? 13.43800 -16.87600 -14.98200 1.000 6.29023 99 VAL A N 1
ATOM 750 C CA . VAL A 1 99 ? 14.25800 -15.99700 -14.16000 1.000 7.03505 99 VAL A CA 1
ATOM 751 C C . VAL A 1 99 ? 14.67300 -14.81300 -15.01700 1.000 8.70631 99 VAL A C 1
ATOM 752 O O . VAL A 1 99 ? 15.37800 -14.99000 -16.01600 1.000 7.92990 99 VAL A O 1
ATOM 756 N N . PHE A 1 100 ? 14.24700 -13.61000 -14.62400 1.000 7.49300 100 PHE A N 1
ATOM 757 C CA . PHE A 1 100 ? 14.65700 -12.36400 -15.28100 1.000 8.04833 100 PHE A CA 1
ATOM 758 C C . PHE A 1 100 ? 15.70800 -11.70500 -14.39000 1.000 9.27480 100 PHE A C 1
ATOM 759 O O . PHE A 1 100 ? 15.37400 -11.12100 -13.36500 1.000 9.61957 100 PHE A O 1
ATOM 767 N N . GLU A 1 101 ? 16.97500 -11.80400 -14.77300 1.000 10.42493 101 GLU A N 1
ATOM 768 C CA . GLU A 1 101 ? 18.04600 -11.14700 -14.04100 1.000 11.91985 101 GLU A CA 1
ATOM 769 C C . GLU A 1 101 ? 18.25700 -9.75500 -14.61900 1.000 16.23089 101 GLU A C 1
ATOM 770 O O . GLU A 1 101 ? 18.18700 -9.55900 -15.83500 1.000 12.75679 101 GLU A O 1
ATOM 776 N N . ILE A 1 102 ? 18.50900 -8.78800 -13.74200 1.000 14.12538 102 ILE A N 1
ATOM 777 C CA . ILE A 1 102 ? 18.45600 -7.37500 -14.10000 1.000 16.35722 102 ILE A CA 1
ATOM 778 C C . ILE A 1 102 ? 19.62600 -6.65500 -13.44300 1.000 20.64458 102 ILE A C 1
ATOM 779 O O . ILE A 1 102 ? 19.96400 -6.92800 -12.28500 1.000 18.10480 102 ILE A O 1
ATOM 784 N N . THR A 1 103 ? 20.26500 -5.75400 -14.18700 1.000 18.10743 103 THR A N 1
ATOM 785 C CA . THR A 1 103 ? 21.12100 -4.73600 -13.59000 1.000 24.43714 103 THR A CA 1
ATOM 786 C C . THR A 1 103 ? 20.91000 -3.43000 -14.33400 1.000 25.10301 103 THR A C 1
ATOM 787 O O . THR A 1 103 ? 20.66000 -3.41800 -15.54400 1.000 20.76302 103 THR A O 1
ATOM 791 N N . GLN A 1 104 ? 21.00100 -2.32800 -13.59700 1.000 23.61599 104 GLN A N 1
ATOM 792 C CA . GLN A 1 104 ? 20.88400 -1.01000 -14.20100 1.000 25.81362 104 GLN A CA 1
ATOM 793 C C . GLN A 1 104 ? 22.23700 -0.32900 -14.12800 1.000 38.90730 104 GLN A C 1
ATOM 794 O O . GLN A 1 104 ? 22.70000 0.00200 -13.02500 1.000 41.78396 104 GLN A O 1
ATOM 800 N N . PRO A 1 105 ? 22.91000 -0.13100 -15.25800 1.000 39.18365 105 PRO A N 1
ATOM 801 C CA . PRO A 1 105 ? 24.27800 0.38500 -15.24100 1.000 45.12120 105 PRO A CA 1
ATOM 802 C C . PRO A 1 105 ? 24.29600 1.85800 -14.87800 1.000 44.79221 105 PRO A C 1
ATOM 803 O O . PRO A 1 105 ? 23.23100 2.48400 -14.76300 1.000 42.29191 105 PRO A O 1
ATOM 807 N N . PRO A 1 106 ? 25.47700 2.44700 -14.67700 1.000 51.48512 106 PRO A N 1
ATOM 808 C CA . PRO A 1 106 ? 25.54100 3.90100 -14.45300 1.000 55.48560 106 PRO A CA 1
ATOM 809 C C . PRO A 1 106 ? 24.86500 4.65400 -15.59100 1.000 50.86926 106 PRO A C 1
ATOM 810 O O . PRO A 1 106 ? 25.20100 4.48000 -16.76700 1.000 39.65475 106 PRO A O 1
ATOM 814 N N . LEU A 1 107 ? 23.89400 5.49600 -15.23000 1.000 46.74245 107 LEU A N 1
ATOM 815 C CA . LEU A 1 107 ? 23.05900 6.19700 -16.20700 1.000 50.53764 107 LEU A CA 1
ATOM 816 C C . LEU A 1 107 ? 23.73600 7.51600 -16.56900 1.000 57.42004 107 LEU A C 1
ATOM 817 O O . LEU A 1 107 ? 23.43100 8.58100 -16.02700 1.000 64.59459 107 LEU A O 1
ATOM 822 N N . LEU A 1 108 ? 24.67500 7.44200 -17.51400 1.000 50.92979 108 LEU A N 1
ATOM 823 C CA . LEU A 1 108 ? 25.53700 8.59100 -17.75500 1.000 56.35413 108 LEU A CA 1
ATOM 824 C C . LEU A 1 108 ? 25.65400 8.96500 -19.23100 1.000 68.15817 108 LEU A C 1
ATOM 825 O O . LEU A 1 108 ? 25.39200 10.11700 -19.59800 1.000 72.48237 108 LEU A O 1
ATOM 830 N N . SER A 1 109 ? 26.05600 8.02400 -20.09100 1.000 71.26907 109 SER A N 1
ATOM 831 C CA . SER A 1 109 ? 26.18800 8.31400 -21.51700 1.000 81.96509 109 SER A CA 1
ATOM 832 C C . SER A 1 109 ? 24.89500 8.06700 -22.28700 1.000 76.20651 109 SER A C 1
ATOM 833 O O . SER A 1 109 ? 24.94200 7.74500 -23.48400 1.000 79.24634 109 SER A O 1
ATOM 836 N N . ILE A 1 110 ? 23.74500 8.24300 -21.62700 1.000 78.99895 110 ILE A N 1
ATOM 837 C CA . ILE A 1 110 ? 22.45900 7.82400 -22.17200 1.000 68.86089 110 ILE A CA 1
ATOM 838 C C . ILE A 1 110 ? 22.23200 8.44400 -23.54200 1.000 64.03399 110 ILE A C 1
ATOM 839 O O . ILE A 1 110 ? 22.34900 9.66100 -23.72400 1.000 61.72845 110 ILE A O 1
ATOM 844 N N . SER A 1 111 ? 21.90200 7.59400 -24.51100 1.000 64.61827 111 SER A N 1
ATOM 845 C CA . SER A 1 111 ? 21.76700 8.01500 -25.89700 1.000 69.98734 111 SER A CA 1
ATOM 846 C C . SER A 1 111 ? 20.55800 8.92400 -26.09100 1.000 64.78408 111 SER A C 1
ATOM 847 O O . SER A 1 111 ? 19.51600 8.76700 -25.45000 1.000 61.44421 111 SER A O 1
ATOM 850 N N . SER A 1 112 ? 20.71500 9.88800 -26.99300 1.000 62.61277 112 SER A N 1
ATOM 851 C CA . SER A 1 112 ? 19.63200 10.75500 -27.43200 1.000 60.56779 112 SER A CA 1
ATOM 852 C C . SER A 1 112 ? 18.94700 10.23500 -28.68900 1.000 58.25962 112 SER A C 1
ATOM 853 O O . SER A 1 112 ? 17.94900 10.81700 -29.12800 1.000 49.24801 112 SER A O 1
ATOM 856 N N . ASP A 1 113 ? 19.45200 9.14700 -29.26700 1.000 60.26512 113 ASP A N 1
ATOM 857 C CA . ASP A 1 113 ? 18.98400 8.65000 -30.55700 1.000 61.30472 113 ASP A CA 1
ATOM 858 C C . ASP A 1 113 ? 17.95300 7.55100 -30.31100 1.000 56.18305 113 ASP A C 1
ATOM 859 O O . ASP A 1 113 ? 18.24900 6.35800 -30.37000 1.000 47.95049 113 ASP A O 1
ATOM 864 N N . SER A 1 114 ? 16.72100 7.97900 -30.02900 1.000 57.03315 114 SER A N 1
ATOM 865 C CA . SER A 1 114 ? 15.57300 7.08500 -29.84300 1.000 56.74891 114 SER A CA 1
ATOM 866 C C . SER A 1 114 ? 15.92200 5.93300 -28.90100 1.000 47.34252 114 SER A C 1
ATOM 867 O O . SER A 1 114 ? 15.94200 4.75900 -29.27800 1.000 44.00001 114 SER A O 1
ATOM 870 N N . LEU A 1 115 ? 16.22800 6.30000 -27.65700 1.000 46.95826 115 LEU A N 1
ATOM 871 C CA . LEU A 1 115 ? 16.65800 5.31100 -26.67700 1.000 47.73467 115 LEU A CA 1
ATOM 872 C C . LEU A 1 115 ? 15.55900 4.29100 -26.42000 1.000 42.83935 115 LEU A C 1
ATOM 873 O O . LEU A 1 115 ? 15.76400 3.08300 -26.58400 1.000 40.13376 115 LEU A O 1
ATOM 878 N N . LEU A 1 116 ? 14.37200 4.76800 -26.03200 1.000 41.14967 116 LEU A N 1
ATOM 879 C CA . LEU A 1 116 ? 13.26600 3.87000 -25.71700 1.000 42.90778 116 LEU A CA 1
ATOM 880 C C . LEU A 1 116 ? 12.87100 3.01200 -26.91000 1.000 40.53644 116 LEU A C 1
ATOM 881 O O . LEU A 1 116 ? 12.42800 1.87200 -26.73300 1.000 34.97525 116 LEU A O 1
ATOM 886 N N . SER A 1 117 ? 13.01400 3.53700 -28.12700 1.000 33.98829 117 SER A N 1
ATOM 887 C CA . SER A 1 117 ? 12.73000 2.73100 -29.30800 1.000 36.14644 117 SER A CA 1
ATOM 888 C C . SER A 1 117 ? 13.70500 1.56500 -29.42700 1.000 37.22815 117 SER A C 1
ATOM 889 O O . SER A 1 117 ? 13.30200 0.43400 -29.72800 1.000 39.75740 117 SER A O 1
ATOM 892 N N . HIS A 1 118 ? 14.99700 1.82200 -29.20500 1.000 33.29873 118 HIS A N 1
ATOM 893 C CA . HIS A 1 118 ? 15.97700 0.74200 -29.22200 1.000 29.03506 118 HIS A CA 1
ATOM 894 C C . HIS A 1 118 ? 15.71700 -0.25000 -28.09100 1.000 31.65906 118 HIS A C 1
ATOM 895 O O . HIS A 1 118 ? 15.81300 -1.46900 -28.28300 1.000 29.13770 118 HIS A O 1
ATOM 902 N N . VAL A 1 119 ? 15.36000 0.25100 -26.90800 1.000 30.22994 119 VAL A N 1
ATOM 903 C CA . VAL A 1 119 ? 15.09400 -0.65200 -25.79200 1.000 25.05037 119 VAL A CA 1
ATOM 904 C C . VAL A 1 119 ? 13.87800 -1.52100 -26.08100 1.000 27.49277 119 VAL A C 1
ATOM 905 O O . VAL A 1 119 ? 13.88600 -2.72500 -25.80200 1.000 22.62640 119 VAL A O 1
ATOM 909 N N . GLU A 1 120 ? 12.81600 -0.93700 -26.64100 1.000 28.72976 120 GLU A N 1
ATOM 910 C CA . GLU A 1 120 ? 11.61200 -1.72400 -26.90000 1.000 31.33270 120 GLU A CA 1
ATOM 911 C C . GLU A 1 120 ? 11.89400 -2.85800 -27.87800 1.000 26.06628 120 GLU A C 1
ATOM 912 O O . GLU A 1 120 ? 11.31800 -3.94600 -27.76500 1.000 25.08459 120 GLU A O 1
ATOM 918 N N . GLN A 1 121 ? 12.77700 -2.62100 -28.84700 1.000 24.76613 121 GLN A N 1
ATOM 919 C CA . GLN A 1 121 ? 13.12500 -3.67100 -29.79800 1.000 26.25315 121 GLN A CA 1
ATOM 920 C C . GLN A 1 121 ? 13.93100 -4.77700 -29.12300 1.000 21.59469 121 GLN A C 1
ATOM 921 O O . GLN A 1 121 ? 13.73000 -5.96600 -29.40800 1.000 18.18376 121 GLN A O 1
ATOM 927 N N . LEU A 1 122 ? 14.83300 -4.41500 -28.20800 1.000 19.35232 122 LEU A N 1
ATOM 928 C CA . LEU A 1 122 ? 15.53000 -5.45000 -27.44500 1.000 23.79496 122 LEU A CA 1
ATOM 929 C C . LEU A 1 122 ? 14.55500 -6.23100 -26.56600 1.000 16.05982 122 LEU A C 1
ATOM 930 O O . LEU A 1 122 ? 14.67200 -7.45800 -26.43400 1.000 15.02022 122 LEU A O 1
ATOM 935 N N . LEU A 1 123 ? 13.56400 -5.54500 -25.98300 1.000 15.40711 123 LEU A N 1
ATOM 936 C CA . LEU A 1 123 ? 12.57400 -6.24700 -25.16400 1.000 15.62819 123 LEU A CA 1
ATOM 937 C C . LEU A 1 123 ? 11.63300 -7.08500 -26.01500 1.000 18.71540 123 LEU A C 1
ATOM 938 O O . LEU A 1 123 ? 11.17900 -8.15100 -25.58000 1.000 12.99366 123 LEU A O 1
ATOM 943 N N . ALA A 1 124 ? 11.31600 -6.61300 -27.21400 1.000 16.10456 124 ALA A N 1
ATOM 944 C CA . ALA A 1 124 ? 10.52200 -7.41500 -28.13500 1.000 14.94127 124 ALA A CA 1
ATOM 945 C C . ALA A 1 124 ? 11.16700 -8.77500 -28.38600 1.000 14.04642 124 ALA A C 1
ATOM 946 O O . ALA A 1 124 ? 10.46600 -9.79200 -28.50500 1.000 14.68334 124 ALA A O 1
ATOM 948 N N . ALA A 1 125 ? 12.50600 -8.81500 -28.49500 1.000 15.03075 125 ALA A N 1
ATOM 949 C CA . ALA A 1 125 ? 13.18400 -10.09400 -28.71400 1.000 14.14117 125 ALA A CA 1
ATOM 950 C C . ALA A 1 125 ? 12.94300 -11.06800 -27.56400 1.000 12.93839 125 ALA A C 1
ATOM 951 O O . ALA A 1 125 ? 12.92000 -12.28400 -27.77700 1.000 12.68310 125 ALA A O 1
ATOM 953 N N . PHE A 1 126 ? 12.77100 -10.56100 -26.33800 1.000 11.59613 126 PHE A N 1
ATOM 954 C CA . PHE A 1 126 ? 12.42900 -11.42900 -25.21800 1.000 10.14332 126 PHE A CA 1
ATOM 955 C C . PHE A 1 126 ? 11.03100 -12.01300 -25.38900 1.000 11.79878 126 PHE A C 1
ATOM 956 O O . PHE A 1 126 ? 10.82500 -13.22100 -25.21400 1.000 14.00957 126 PHE A O 1
ATOM 964 N N . ILE A 1 127 ? 10.05400 -11.16000 -25.70000 1.000 11.50401 127 ILE A N 1
ATOM 965 C CA . ILE A 1 127 ? 8.68100 -11.62800 -25.89300 1.000 8.90896 127 ILE A CA 1
ATOM 966 C C . ILE A 1 127 ? 8.62200 -12.67000 -27.00700 1.000 9.36165 127 ILE A C 1
ATOM 967 O O . ILE A 1 127 ? 7.98800 -13.72400 -26.85900 1.000 12.13040 127 ILE A O 1
ATOM 972 N N . LEU A 1 128 ? 9.27500 -12.39500 -28.13600 1.000 10.63549 128 LEU A N 1
ATOM 973 C CA . LEU A 1 128 ? 9.23500 -13.33600 -29.25800 1.000 11.37242 128 LEU A CA 1
ATOM 974 C C . LEU A 1 128 ? 9.81800 -14.68900 -28.86000 1.000 12.63573 128 LEU A C 1
ATOM 975 O O . LEU A 1 128 ? 9.25500 -15.73800 -29.18900 1.000 14.14380 128 LEU A O 1
ATOM 980 N N . LYS A 1 129 ? 10.95000 -14.68100 -28.15300 1.000 11.15660 129 LYS A N 1
ATOM 981 C CA . LYS A 1 129 ? 11.56100 -15.92300 -27.68600 1.000 10.30913 129 LYS A CA 1
ATOM 982 C C . LYS A 1 129 ? 10.63300 -16.66500 -26.73600 1.000 9.06951 129 LYS A C 1
ATOM 983 O O . LYS A 1 129 ? 10.46100 -17.88100 -26.85500 1.000 13.06472 129 LYS A O 1
ATOM 989 N N . ILE A 1 130 ? 10.04200 -15.95800 -25.77200 1.000 8.16677 130 ILE A N 1
ATOM 990 C CA . ILE A 1 130 ? 9.08300 -16.63700 -24.89200 1.000 10.67760 130 ILE A CA 1
ATOM 991 C C . ILE A 1 130 ? 7.98500 -17.29800 -25.71400 1.000 11.68035 130 ILE A C 1
ATOM 992 O O . ILE A 1 130 ? 7.58500 -18.43900 -25.44200 1.000 11.00921 130 ILE A O 1
ATOM 997 N N . SER A 1 131 ? 7.49600 -16.60400 -26.74600 1.000 10.10121 131 SER A N 1
ATOM 998 C CA . SER A 1 131 ? 6.38400 -17.14100 -27.53100 1.000 12.27516 131 SER A CA 1
ATOM 999 C C . SER A 1 131 ? 6.70100 -18.50500 -28.16300 1.000 14.35172 131 SER A C 1
ATOM 1000 O O . SER A 1 131 ? 5.78400 -19.30200 -28.40000 1.000 14.55438 131 SER A O 1
ATOM 1003 N N . VAL A 1 132 ? 7.96700 -18.80300 -28.45300 1.000 9.84329 132 VAL A N 1
ATOM 1004 C CA . VAL A 1 132 ? 8.33500 -20.08000 -29.05300 1.000 10.66970 132 VAL A CA 1
ATOM 1005 C C . VAL A 1 132 ? 9.12900 -20.95700 -28.09500 1.000 10.18543 132 VAL A C 1
ATOM 1006 O O . VAL A 1 132 ? 9.72300 -21.94800 -28.53100 1.000 13.72796 132 VAL A O 1
ATOM 1010 N N . CYS A 1 133 ? 9.16500 -20.62800 -26.79200 1.000 10.03541 133 CYS A N 1
ATOM 1011 C CA . CYS A 1 133 ? 10.09700 -21.33900 -25.91400 1.000 11.15134 133 CYS A CA 1
ATOM 1012 C C . CYS A 1 133 ? 9.68900 -22.79100 -25.66400 1.000 13.25685 133 CYS A C 1
ATOM 1013 O O . CYS A 1 133 ? 10.51600 -23.56700 -25.19400 1.000 14.80704 133 CYS A O 1
ATOM 1016 N N . ASP A 1 134 ? 8.44900 -23.18400 -25.97500 1.000 13.31475 134 ASP A N 1
ATOM 1017 C CA . ASP A 1 134 ? 8.10700 -24.60700 -25.92200 1.000 14.65702 134 ASP A CA 1
ATOM 1018 C C . ASP A 1 134 ? 9.06200 -25.44300 -26.75600 1.000 23.40017 134 ASP A C 1
ATOM 1019 O O . ASP A 1 134 ? 9.25700 -26.63300 -26.46400 1.000 17.12311 134 ASP A O 1
ATOM 1024 N N . ALA A 1 135 ? 9.68200 -24.84000 -27.77800 1.000 18.62065 135 ALA A N 1
ATOM 1025 C CA . ALA A 1 135 ? 10.59100 -25.56900 -28.65200 1.000 15.55186 135 ALA A CA 1
ATOM 1026 C C . ALA A 1 135 ? 11.94100 -25.85200 -28.01700 1.000 17.35998 135 ALA A C 1
ATOM 1027 O O . ALA A 1 135 ? 12.66500 -26.71400 -28.51700 1.000 15.46764 135 ALA A O 1
ATOM 1029 N N . VAL A 1 136 ? 12.32100 -25.14700 -26.95000 1.000 15.22551 136 VAL A N 1
ATOM 1030 C CA . VAL A 1 136 ? 13.64600 -25.33000 -26.36600 1.000 14.99390 136 VAL A CA 1
ATOM 1031 C C . VAL A 1 136 ? 13.58900 -25.84300 -24.93400 1.000 17.21785 136 VAL A C 1
ATOM 1032 O O . VAL A 1 136 ? 14.63900 -26.11600 -24.34600 1.000 14.37014 136 VAL A O 1
ATOM 1036 N N . LEU A 1 137 ? 12.40200 -25.99400 -24.36400 1.000 14.62807 137 LEU A N 1
ATOM 1037 C CA . LEU A 1 137 ? 12.22900 -26.47700 -22.99900 1.000 16.84412 137 LEU A CA 1
ATOM 1038 C C . LEU A 1 137 ? 11.73700 -27.92000 -23.01600 1.000 19.69973 137 LEU A C 1
ATOM 1039 O O . LEU A 1 137 ? 11.23300 -28.41900 -24.02900 1.000 17.31523 137 LEU A O 1
ATOM 1044 N N . ASP A 1 138 ? 11.90300 -28.60100 -21.88200 1.000 18.29693 138 ASP A N 1
ATOM 1045 C CA . ASP A 1 138 ? 11.34900 -29.93900 -21.76800 1.000 21.68418 138 ASP A CA 1
ATOM 1046 C C . ASP A 1 138 ? 9.82900 -29.85900 -21.72600 1.000 21.76840 138 ASP A C 1
ATOM 1047 O O . ASP A 1 138 ? 9.24600 -28.79400 -21.53000 1.000 22.71325 138 ASP A O 1
ATOM 1052 N N . HIS A 1 139 ? 9.19100 -31.01100 -21.91700 1.000 22.58165 139 HIS A N 1
ATOM 1053 C CA . HIS A 1 139 ? 7.73800 -31.08900 -22.02500 1.000 30.73000 139 HIS A CA 1
ATOM 1054 C C . HIS A 1 139 ? 7.12700 -31.81100 -20.82600 1.000 34.59625 139 HIS A C 1
ATOM 1055 O O . HIS A 1 139 ? 6.32800 -32.74000 -20.98900 1.000 42.44193 139 HIS A O 1
ATOM 1062 N N . ASN A 1 140 ? 7.49200 -31.38100 -19.62200 1.000 26.42159 140 ASN A N 1
ATOM 1063 C CA . ASN A 1 140 ? 6.98900 -31.98900 -18.40100 1.000 25.31883 140 ASN A CA 1
ATOM 1064 C C . ASN A 1 140 ? 5.52100 -31.60700 -18.19200 1.000 26.79005 140 ASN A C 1
ATOM 1065 O O . ASN A 1 140 ? 5.00000 -30.70900 -18.86600 1.000 22.50270 140 ASN A O 1
ATOM 1070 N N . PRO A 1 141 ? 4.82500 -32.28700 -17.28200 1.000 23.67126 141 PRO A N 1
ATOM 1071 C CA . PRO A 1 141 ? 3.42900 -31.91300 -16.98900 1.000 17.36524 141 PRO A CA 1
ATOM 1072 C C . PRO A 1 141 ? 3.34700 -30.46700 -16.53900 1.000 14.29645 141 PRO A C 1
ATOM 1073 O O . PRO A 1 141 ? 4.24500 -29.97300 -15.84000 1.000 19.11545 141 PRO A O 1
ATOM 1077 N N . PRO A 1 142 ? 2.31800 -29.73700 -16.95400 1.000 19.66552 142 PRO A N 1
ATOM 1078 C CA . PRO A 1 142 ? 2.24200 -28.32000 -16.59700 1.000 14.20170 142 PRO A CA 1
ATOM 1079 C C . PRO A 1 142 ? 1.84500 -28.14100 -15.14100 1.000 10.83025 142 PRO A C 1
ATOM 1080 O O . PRO A 1 142 ? 1.29700 -29.03300 -14.49000 1.000 14.65702 142 PRO A O 1
ATOM 1084 N N . GLY A 1 143 ? 2.17600 -26.97100 -14.62700 1.000 11.26977 143 GLY A N 1
ATOM 1085 C CA . GLY A 1 143 ? 1.72000 -26.55300 -13.32300 1.000 10.56179 143 GLY A CA 1
ATOM 1086 C C . GLY A 1 143 ? 0.30200 -26.04600 -13.40700 1.000 13.79902 143 GLY A C 1
ATOM 1087 O O . GLY A 1 143 ? -0.29700 -25.98000 -14.48000 1.000 9.45640 143 GLY A O 1
ATOM 1088 N N . CYS A 1 144 ? -0.25800 -25.69500 -12.24400 1.000 14.54911 144 CYS A N 1
ATOM 1089 C CA . CYS A 1 144 ? -1.62600 -25.18900 -12.19700 1.000 10.05121 144 CYS A CA 1
ATOM 1090 C C . CYS A 1 144 ? -1.75200 -23.83200 -11.50500 1.000 11.18029 144 CYS A C 1
ATOM 1091 O O . CYS A 1 144 ? -2.86000 -23.29100 -11.43100 1.000 10.08016 144 CYS A O 1
ATOM 1094 N N . THR A 1 145 ? -0.65700 -23.26400 -11.01500 1.000 8.51681 145 THR A N 1
ATOM 1095 C CA . THR A 1 145 ? -0.66900 -21.96400 -10.35500 1.000 12.90681 145 THR A CA 1
ATOM 1096 C C . THR A 1 145 ? 0.75600 -21.41600 -10.42300 1.000 9.34586 145 THR A C 1
ATOM 1097 O O . THR A 1 145 ? 1.64700 -22.03400 -11.01500 1.000 8.18519 145 THR A O 1
ATOM 1101 N N . PHE A 1 146 ? 0.97200 -20.24800 -9.83200 1.000 5.62699 146 PHE A N 1
ATOM 1102 C CA . PHE A 1 146 ? 2.28900 -19.62800 -9.92100 1.000 4.76636 146 PHE A CA 1
ATOM 1103 C C . PHE A 1 146 ? 2.45700 -18.61000 -8.81200 1.000 7.14296 146 PHE A C 1
ATOM 1104 O O . PHE A 1 146 ? 1.51100 -18.27000 -8.09800 1.000 7.57986 146 PHE A O 1
ATOM 1112 N N . THR A 1 147 ? 3.69500 -18.14100 -8.65900 1.000 8.47733 147 THR A N 1
ATOM 1113 C CA . THR A 1 147 ? 3.96800 -16.96600 -7.84200 1.000 8.89844 147 THR A CA 1
ATOM 1114 C C . THR A 1 147 ? 5.06700 -16.17600 -8.53400 1.000 13.62269 147 THR A C 1
ATOM 1115 O O . THR A 1 147 ? 5.61900 -16.60600 -9.55000 1.000 8.02201 147 THR A O 1
ATOM 1119 N N . VAL A 1 148 ? 5.34000 -14.98400 -8.00800 1.000 6.45077 148 VAL A N 1
ATOM 1120 C CA . VAL A 1 148 ? 6.41600 -14.12700 -8.49600 1.000 4.66635 148 VAL A CA 1
ATOM 1121 C C . VAL A 1 148 ? 7.36300 -13.87300 -7.33000 1.000 9.87224 148 VAL A C 1
ATOM 1122 O O . VAL A 1 148 ? 6.92100 -13.46100 -6.25200 1.000 10.54074 148 VAL A O 1
ATOM 1126 N N . LEU A 1 149 ? 8.65300 -14.10500 -7.54600 1.000 5.58225 149 LEU A N 1
ATOM 1127 C CA . LEU A 1 149 ? 9.68000 -13.85700 -6.54200 1.000 6.54552 149 LEU A CA 1
ATOM 1128 C C . LEU A 1 149 ? 10.48800 -12.62800 -6.92100 1.000 7.09559 149 LEU A C 1
ATOM 1129 O O . LEU A 1 149 ? 10.85600 -12.45300 -8.08900 1.000 9.17478 149 LEU A O 1
ATOM 1134 N N . VAL A 1 150 ? 10.76700 -11.78300 -5.92400 1.000 7.96938 150 VAL A N 1
ATOM 1135 C CA . VAL A 1 150 ? 11.56000 -10.57400 -6.10300 1.000 8.81685 150 VAL A CA 1
ATOM 1136 C C . VAL A 1 150 ? 12.79700 -10.70500 -5.22500 1.000 10.19070 150 VAL A C 1
ATOM 1137 O O . VAL A 1 150 ? 12.70300 -10.63500 -3.99100 1.000 10.89868 150 VAL A O 1
ATOM 1141 N N . HIS A 1 151 ? 13.95100 -10.92700 -5.85700 1.000 10.73023 151 HIS A N 1
ATOM 1142 C CA . HIS A 1 151 ? 15.22500 -10.99800 -5.16000 1.000 12.29621 151 HIS A CA 1
ATOM 1143 C C . HIS A 1 151 ? 15.85800 -9.61600 -5.14900 1.000 18.44168 151 HIS A C 1
ATOM 1144 O O . HIS A 1 151 ? 16.01800 -8.99500 -6.20800 1.000 13.41740 151 HIS A O 1
ATOM 1151 N N . THR A 1 152 ? 16.21400 -9.13500 -3.95900 1.000 15.60187 152 THR A N 1
ATOM 1152 C CA . THR A 1 152 ? 16.73700 -7.78400 -3.82600 1.000 18.76804 152 THR A CA 1
ATOM 1153 C C . THR A 1 152 ? 18.22600 -7.81400 -3.51200 1.000 22.00790 152 THR A C 1
ATOM 1154 O O . THR A 1 152 ? 18.76800 -8.80100 -3.00400 1.000 22.12634 152 THR A O 1
ATOM 1158 N N . ARG A 1 153 ? 18.88900 -6.70300 -3.82500 1.000 19.74447 153 ARG A N 1
ATOM 1159 C CA . ARG A 1 153 ? 20.31200 -6.60100 -3.53300 1.000 29.32720 153 ARG A CA 1
ATOM 1160 C C . ARG A 1 153 ? 20.54300 -6.58400 -2.03300 1.000 29.31930 153 ARG A C 1
ATOM 1161 O O . ARG A 1 153 ? 21.41500 -7.28900 -1.51500 1.000 38.23353 153 ARG A O 1
ATOM 1169 N N . GLU A 1 154 ? 19.76000 -5.78800 -1.33000 1.000 27.27959 154 GLU A N 1
ATOM 1170 C CA . GLU A 1 154 ? 19.74300 -5.69800 0.11500 1.000 32.34335 154 GLU A CA 1
ATOM 1171 C C . GLU A 1 154 ? 18.82800 -6.78800 0.66600 1.000 32.95395 154 GLU A C 1
ATOM 1172 O O . GLU A 1 154 ? 18.01200 -7.36500 -0.05800 1.000 26.70320 154 GLU A O 1
ATOM 1178 N N . ALA A 1 155 ? 18.93900 -7.04300 1.96900 1.000 37.00180 155 ALA A N 1
ATOM 1179 C CA . ALA A 1 155 ? 18.09700 -8.04700 2.60900 1.000 32.43547 155 ALA A CA 1
ATOM 1180 C C . ALA A 1 155 ? 16.62200 -7.77600 2.33500 1.000 36.01484 155 ALA A C 1
ATOM 1181 O O . ALA A 1 155 ? 16.14800 -6.64400 2.47100 1.000 36.58333 155 ALA A O 1
ATOM 1183 N N . ALA A 1 156 ? 15.90100 -8.83300 1.95700 1.000 29.79568 156 ALA A N 1
ATOM 1184 C CA . ALA A 1 156 ? 14.49400 -8.69000 1.59000 1.000 31.83276 156 ALA A CA 1
ATOM 1185 C C . ALA A 1 156 ? 13.65900 -8.09700 2.72600 1.000 35.66743 156 ALA A C 1
ATOM 1186 O O . ALA A 1 156 ? 12.72500 -7.32300 2.47600 1.000 33.47243 156 ALA A O 1
ATOM 1188 N N . THR A 1 157 ? 13.98400 -8.43600 3.98100 1.000 35.75692 157 THR A N 1
ATOM 1189 C CA . THR A 1 157 ? 13.17900 -7.96400 5.11100 1.000 44.06318 157 THR A CA 1
ATOM 1190 C C . THR A 1 157 ? 13.14400 -6.44400 5.18500 1.000 42.31560 157 THR A C 1
ATOM 1191 O O . THR A 1 157 ? 12.19200 -5.86200 5.71700 1.000 48.67426 157 THR A O 1
ATOM 1195 N N . ARG A 1 158 ? 14.14800 -5.79100 4.63100 1.000 33.77773 158 ARG A N 1
ATOM 1196 C CA . ARG A 1 158 ? 14.26300 -4.35100 4.71600 1.000 40.11534 158 ARG A CA 1
ATOM 1197 C C . ARG A 1 158 ? 13.64700 -3.62700 3.52600 1.000 40.46011 158 ARG A C 1
ATOM 1198 O O . ARG A 1 158 ? 13.60600 -2.39100 3.52500 1.000 38.02561 158 ARG A O 1
ATOM 1206 N N . ASN A 1 159 ? 13.16600 -4.36300 2.52300 1.000 38.53094 159 ASN A N 1
ATOM 1207 C CA . ASN A 1 159 ? 12.38100 -3.80000 1.43600 1.000 35.91746 159 ASN A CA 1
ATOM 1208 C C . ASN A 1 159 ? 10.89100 -3.99600 1.63900 1.000 34.00408 159 ASN A C 1
ATOM 1209 O O . ASN A 1 159 ? 10.11300 -3.71400 0.72500 1.000 25.42147 159 ASN A O 1
ATOM 1214 N N . MET A 1 160 ? 10.47900 -4.50400 2.80100 1.000 28.54816 160 MET A N 1
ATOM 1215 C CA . MET A 1 160 ? 9.07000 -4.82200 3.00600 1.000 34.29885 160 MET A CA 1
ATOM 1216 C C . MET A 1 160 ? 8.21300 -3.56800 2.95000 1.000 34.42255 160 MET A C 1
ATOM 1217 O O . MET A 1 160 ? 7.16100 -3.55100 2.30200 1.000 33.14082 160 MET A O 1
ATOM 1222 N N . GLU A 1 161 ? 8.65600 -2.49800 3.60700 1.000 30.88265 161 GLU A N 1
ATOM 1223 C CA . GLU A 1 161 ? 7.89900 -1.25600 3.55900 1.000 26.91112 161 GLU A CA 1
ATOM 1224 C C . GLU A 1 161 ? 7.85100 -0.69800 2.14200 1.000 25.67413 161 GLU A C 1
ATOM 1225 O O . GLU A 1 161 ? 6.80800 -0.20400 1.69600 1.000 24.95562 161 GLU A O 1
ATOM 1231 N N . LYS A 1 162 ? 8.96600 -0.78100 1.41100 1.000 23.25279 162 LYS A N 1
ATOM 1232 C CA . LYS A 1 162 ? 9.00700 -0.17900 0.08400 1.000 26.86901 162 LYS A CA 1
ATOM 1233 C C . LYS A 1 162 ? 8.08900 -0.91200 -0.89000 1.000 22.80010 162 LYS A C 1
ATOM 1234 O O . LYS A 1 162 ? 7.46700 -0.27900 -1.75100 1.000 17.23628 162 LYS A O 1
ATOM 1240 N N . ILE A 1 163 ? 7.98500 -2.23800 -0.76500 1.000 17.66791 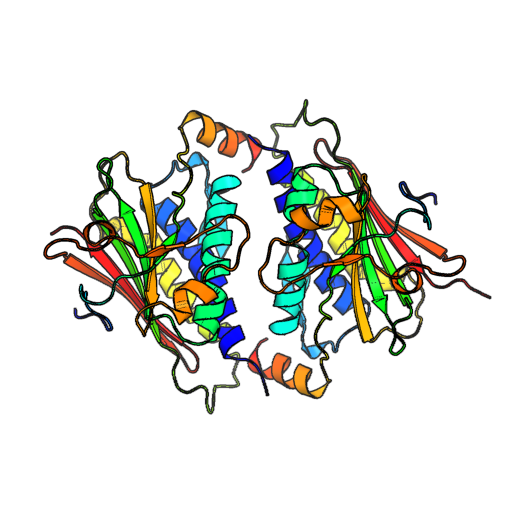163 ILE A N 1
ATOM 1241 C CA . ILE A 1 163 ? 7.25300 -3.02100 -1.76100 1.000 14.28329 163 ILE A CA 1
ATOM 1242 C C . ILE A 1 163 ? 5.74300 -2.97400 -1.52900 1.000 14.09643 163 ILE A C 1
ATOM 1243 O O . ILE A 1 163 ? 4.97500 -3.25700 -2.45300 1.000 13.24633 163 ILE A O 1
ATOM 1248 N N . GLN A 1 164 ? 5.27900 -2.63400 -0.32800 1.000 15.00443 164 GLN A N 1
ATOM 1249 C CA . GLN A 1 164 ? 3.85000 -2.74600 -0.04500 1.000 22.33689 164 GLN A CA 1
ATOM 1250 C C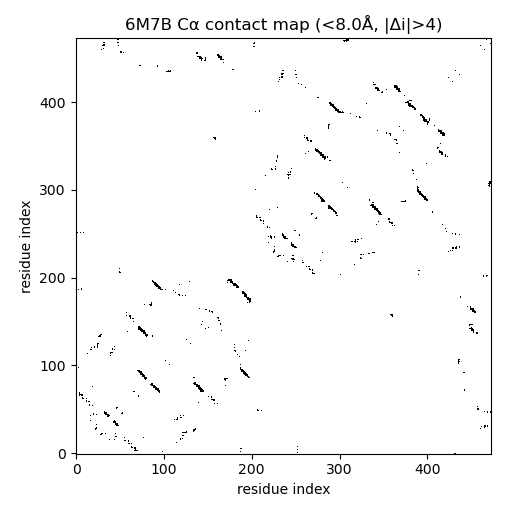 . GLN A 1 164 ? 3.13900 -1.45400 -0.46100 1.000 15.69662 164 GLN A C 1
ATOM 1251 O O . GLN A 1 164 ? 2.73900 -0.61000 0.34100 1.000 19.40496 164 GLN A O 1
ATOM 1257 N N . VAL A 1 165 ? 3.00400 -1.32500 -1.77800 1.000 14.60701 165 VAL A N 1
ATOM 1258 C CA . VAL A 1 165 ? 2.46200 -0.12500 -2.40200 1.000 21.35519 165 VAL A CA 1
ATOM 1259 C C . VAL A 1 165 ? 0.93800 -0.14300 -2.46900 1.000 15.23604 165 VAL A C 1
ATOM 1260 O O . VAL A 1 165 ? 0.31600 0.92000 -2.57700 1.000 16.35986 165 VAL A O 1
ATOM 1264 N N . ILE A 1 166 ? 0.31800 -1.32200 -2.43800 1.000 14.14643 166 ILE A N 1
ATOM 1265 C CA . ILE A 1 166 ? -1.10300 -1.47100 -2.73100 1.000 16.35986 166 ILE A CA 1
ATOM 1266 C C . ILE A 1 166 ? -1.81300 -1.95700 -1.47500 1.000 19.09176 166 ILE A C 1
ATOM 1267 O O . ILE A 1 166 ? -1.38800 -2.93800 -0.85100 1.000 15.18077 166 ILE A O 1
ATOM 1272 N N . LYS A 1 167 ? -2.87700 -1.25300 -1.10000 1.000 15.82821 167 LYS A N 1
ATOM 1273 C CA . LYS A 1 167 ? -3.68800 -1.63600 0.04500 1.000 18.49695 167 LYS A CA 1
ATOM 1274 C C . LYS A 1 167 ? -4.16900 -3.07200 -0.10100 1.000 18.58381 167 LYS A C 1
ATOM 1275 O O . LYS A 1 167 ? -4.62000 -3.48200 -1.16900 1.000 15.61240 167 LYS A O 1
ATOM 1281 N N . ASP A 1 168 ? -4.05700 -3.83600 0.98300 1.000 22.73957 168 ASP A N 1
ATOM 1282 C CA . ASP A 1 168 ? -4.54800 -5.21400 1.02400 1.000 27.17694 168 ASP A CA 1
ATOM 1283 C C . ASP A 1 168 ? -3.86900 -6.11800 -0.00100 1.000 21.15254 168 ASP A C 1
ATOM 1284 O O . ASP A 1 168 ? -4.44900 -7.12100 -0.42400 1.000 22.76852 168 ASP A O 1
ATOM 1289 N N . PHE A 1 169 ? -2.64200 -5.79400 -0.41700 1.000 14.85441 169 PHE A N 1
ATOM 1290 C CA . PHE A 1 169 ? -1.82500 -6.69100 -1.24400 1.000 11.67772 169 PHE A CA 1
ATOM 1291 C C . PHE A 1 169 ? -0.47800 -6.89200 -0.55200 1.000 17.91794 169 PHE A C 1
ATOM 1292 O O . PHE A 1 169 ? 0.56200 -6.41300 -1.02600 1.000 14.40173 169 PHE A O 1
ATOM 1300 N N . PRO A 1 170 ? -0.45700 -7.61400 0.56200 1.000 18.94174 170 PRO A N 1
ATOM 1301 C CA . PRO A 1 170 ? 0.77400 -7.72000 1.35400 1.000 17.67580 170 PRO A CA 1
ATOM 1302 C C . PRO A 1 170 ? 1.78300 -8.64800 0.70300 1.000 12.17778 170 PRO A C 1
ATOM 1303 O O . PRO A 1 170 ? 1.44500 -9.52400 -0.08900 1.000 12.48834 170 PRO A O 1
ATOM 1307 N N . TRP A 1 171 ? 3.04200 -8.43800 1.06800 1.000 12.14883 171 TRP A N 1
ATOM 1308 C CA . TRP A 1 171 ? 4.14200 -9.27900 0.62900 1.000 12.13567 171 TRP A CA 1
ATOM 1309 C C . TRP A 1 171 ? 4.75500 -9.95600 1.84500 1.000 19.56814 171 TRP A C 1
ATOM 1310 O O . TRP A 1 171 ? 4.61700 -9.48000 2.97500 1.000 17.98900 171 TRP A O 1
ATOM 1321 N N . ILE A 1 172 ? 5.41400 -11.09500 1.60700 1.000 13.77534 172 ILE A N 1
ATOM 1322 C CA . ILE A 1 172 ? 6.05600 -11.86900 2.66600 1.000 13.90956 172 ILE A CA 1
ATOM 1323 C C . ILE A 1 172 ? 7.37100 -12.40300 2.12300 1.000 15.52291 172 ILE A C 1
ATOM 1324 O O . ILE A 1 172 ? 7.56400 -12.52600 0.90600 1.000 12.15409 172 ILE A O 1
ATOM 1329 N N . LEU A 1 173 ? 8.26700 -12.74600 3.04400 1.000 14.16749 173 LEU A N 1
ATOM 1330 C CA . LEU A 1 173 ? 9.41100 -13.57600 2.69700 1.000 18.50748 173 LEU A CA 1
ATOM 1331 C C . LEU A 1 173 ? 8.93600 -14.92200 2.17000 1.000 20.61037 173 LEU A C 1
ATOM 1332 O O . LEU A 1 173 ? 8.08600 -15.57600 2.78300 1.000 18.01269 173 LEU A O 1
ATOM 1337 N N . ALA A 1 174 ? 9.49900 -15.33900 1.03800 1.000 19.14177 174 ALA A N 1
ATOM 1338 C CA . ALA A 1 174 ? 9.20100 -16.64400 0.47300 1.000 18.27324 174 ALA A CA 1
ATOM 1339 C C . ALA A 1 174 ? 9.77400 -17.75800 1.34000 1.000 17.90478 174 ALA A C 1
ATOM 1340 O O . ALA A 1 174 ? 10.73800 -17.56300 2.08900 1.000 20.46298 174 ALA A O 1
ATOM 1342 N N . ASP A 1 175 ? 9.14100 -18.92100 1.25200 1.000 21.59206 175 ASP A N 1
ATOM 1343 C CA . ASP A 1 175 ? 9.65300 -20.15200 1.83900 1.000 29.32983 175 ASP A CA 1
ATOM 1344 C C . ASP A 1 175 ? 10.68300 -20.75600 0.89600 1.000 26.02154 175 ASP A C 1
ATOM 1345 O O . ASP A 1 175 ? 10.59500 -20.59700 -0.32300 1.000 22.15266 175 ASP A O 1
ATOM 1350 N N . GLU A 1 176 ? 11.67300 -21.44900 1.46500 1.000 20.94198 176 GLU A N 1
ATOM 1351 C CA . GLU A 1 176 ? 12.64600 -22.14300 0.62200 1.000 30.26942 176 GLU A CA 1
ATOM 1352 C C . GLU A 1 176 ? 11.96600 -23.07900 -0.37300 1.000 29.88779 176 GLU A C 1
ATOM 1353 O O . GLU A 1 176 ? 12.43700 -23.22600 -1.50700 1.000 27.42434 176 GLU A O 1
ATOM 1359 N N . GLN A 1 177 ? 10.85000 -23.70300 0.02800 1.000 22.69483 177 GLN A N 1
ATOM 1360 C CA . GLN A 1 177 ? 10.11500 -24.58600 -0.87500 1.000 27.07167 177 GLN A CA 1
ATOM 1361 C C . GLN A 1 177 ? 9.61500 -23.85000 -2.11400 1.000 24.91878 177 GLN A C 1
ATOM 1362 O O . GLN A 1 177 ? 9.55100 -24.44300 -3.19800 1.000 24.57137 177 GLN A O 1
ATOM 1368 N N . ASP A 1 178 ? 9.24000 -22.56900 -1.97700 1.000 25.39252 178 ASP A N 1
ATOM 1369 C CA . ASP A 1 178 ? 8.80600 -21.77800 -3.12900 1.000 24.15026 178 ASP A CA 1
ATOM 1370 C C . ASP A 1 178 ? 9.92900 -21.53200 -4.11900 1.000 17.79424 178 ASP A C 1
ATOM 1371 O O . ASP A 1 178 ? 9.66000 -21.21500 -5.27800 1.000 23.50282 178 ASP A O 1
ATOM 1376 N N . VAL A 1 179 ? 11.17100 -21.61800 -3.68200 1.000 18.40221 179 VAL A N 1
ATOM 1377 C CA . VAL A 1 179 ? 12.31400 -21.14900 -4.45100 1.000 25.44252 179 VAL A CA 1
ATOM 1378 C C . VAL A 1 179 ? 13.12600 -22.31100 -5.00600 1.000 24.20027 179 VAL A C 1
ATOM 1379 O O . VAL A 1 179 ? 13.48700 -22.32800 -6.18500 1.000 19.40496 179 VAL A O 1
ATOM 1383 N N . HIS A 1 180 ? 13.39400 -23.30700 -4.17300 1.000 18.38115 180 HIS A N 1
ATOM 1384 C CA . HIS A 1 180 ? 14.44200 -24.27800 -4.44800 1.000 20.22874 180 HIS A CA 1
ATOM 1385 C C . HIS A 1 180 ? 13.98300 -25.33100 -5.45200 1.000 22.64745 180 HIS A C 1
ATOM 1386 O O . HIS A 1 180 ? 12.90400 -25.91500 -5.30700 1.000 27.57699 180 HIS A O 1
ATOM 1393 N N . MET A 1 181 ? 14.79400 -25.55000 -6.48300 1.000 21.72892 181 MET A N 1
ATOM 1394 C CA . MET A 1 181 ? 14.68700 -26.71700 -7.35000 1.000 17.73371 181 MET A CA 1
ATOM 1395 C C . MET A 1 181 ? 15.97300 -27.52600 -7.21600 1.000 22.72378 181 MET A C 1
ATOM 1396 O O . MET A 1 181 ? 17.05100 -26.95800 -7.03000 1.000 23.89497 181 MET A O 1
ATOM 1401 N N . HIS A 1 182 ? 15.86100 -28.85300 -7.28500 1.000 19.84448 182 HIS A N 1
ATOM 1402 C CA . HIS A 1 182 ? 17.02800 -29.72200 -7.12100 1.000 25.36620 182 HIS A CA 1
ATOM 1403 C C . HIS A 1 182 ? 17.81700 -29.78500 -8.42600 1.000 24.21606 182 HIS A C 1
ATOM 1404 O O . HIS A 1 182 ? 17.26200 -30.14700 -9.46900 1.000 26.69267 182 HIS A O 1
ATOM 1411 N N . ASP A 1 183 ? 19.11200 -29.43700 -8.36200 1.000 20.40245 183 ASP A N 1
ATOM 1412 C CA . ASP A 1 183 ? 20.03100 -29.41500 -9.50000 1.000 23.45808 183 ASP A CA 1
ATOM 1413 C C . ASP A 1 183 ? 19.34300 -29.09700 -10.82800 1.000 21.36835 183 ASP A C 1
ATOM 1414 O O . ASP A 1 183 ? 19.39200 -29.91900 -11.75400 1.000 23.97919 183 ASP A O 1
ATOM 1419 N N . PRO A 1 184 ? 18.68500 -27.94700 -10.97500 1.000 16.76780 184 PRO A N 1
ATOM 1420 C CA . PRO A 1 184 ? 17.91900 -27.71100 -12.20500 1.000 14.88336 184 PRO A CA 1
ATOM 1421 C C . PRO A 1 184 ? 18.82500 -27.54200 -13.41000 1.000 22.12634 184 PRO A C 1
ATOM 1422 O O . PRO A 1 184 ? 19.96900 -27.08800 -13.30100 1.000 19.35758 184 PRO A O 1
ATOM 1426 N N . ARG A 1 185 ? 18.28800 -27.90000 -14.57600 1.000 14.44910 185 ARG A N 1
ATOM 1427 C CA . ARG A 1 185 ? 18.92000 -27.52200 -15.83300 1.000 17.36261 185 ARG A CA 1
ATOM 1428 C C . ARG A 1 185 ? 18.55600 -26.08100 -16.16400 1.000 13.66480 185 ARG A C 1
ATOM 1429 O O . ARG A 1 185 ? 17.38300 -25.69100 -16.11500 1.000 17.10995 185 ARG A O 1
ATOM 1437 N N . LEU A 1 186 ? 19.56400 -25.29200 -16.49700 1.000 14.53595 186 LEU A N 1
ATOM 1438 C CA . LEU A 1 186 ? 19.39900 -23.87900 -16.79700 1.000 14.71492 186 LEU A CA 1
ATOM 1439 C C . LEU A 1 186 ? 19.37100 -23.71100 -18.31100 1.000 21.61838 186 LEU A C 1
ATOM 1440 O O . LEU A 1 186 ? 20.33400 -24.08000 -18.99500 1.000 20.21295 186 LEU A O 1
ATOM 1445 N N . ILE A 1 187 ? 18.27400 -23.16200 -18.82800 1.000 11.72772 187 ILE A N 1
ATOM 1446 C CA . ILE A 1 187 ? 18.10900 -22.97900 -20.26900 1.000 14.00957 187 ILE A CA 1
ATOM 1447 C C . ILE A 1 187 ? 18.07900 -21.49100 -20.59700 1.000 11.39084 187 ILE A C 1
ATOM 1448 O O . ILE A 1 187 ? 17.05700 -20.83600 -20.36500 1.000 10.28808 187 ILE A O 1
ATOM 1453 N N . PRO A 1 188 ? 19.15300 -20.90600 -21.13100 1.000 15.03601 188 PRO A N 1
ATOM 1454 C CA . PRO A 1 188 ? 19.10700 -19.47900 -21.48500 1.000 12.35411 188 PRO A CA 1
ATOM 1455 C C . PRO A 1 188 ? 18.15700 -19.22600 -22.64400 1.000 14.07011 188 PRO A C 1
ATOM 1456 O O . PRO A 1 188 ? 18.12200 -19.97500 -23.62400 1.000 15.67820 188 PRO A O 1
ATOM 1460 N N . LEU A 1 189 ? 17.35300 -18.17400 -22.51200 1.000 10.93289 189 LEU A N 1
ATOM 1461 C CA . LEU A 1 189 ? 16.42800 -17.77700 -23.56500 1.000 14.42278 189 LEU A CA 1
ATOM 1462 C C . LEU A 1 189 ? 16.88800 -16.52200 -24.29300 1.000 12.05671 189 LEU A C 1
ATOM 1463 O O . LEU A 1 189 ? 16.90100 -16.48900 -25.52200 1.000 12.26989 189 LEU A O 1
ATOM 1468 N N . LYS A 1 190 ? 17.29300 -15.48200 -23.57000 1.000 12.24357 190 LYS A N 1
ATOM 1469 C CA . LYS A 1 190 ? 17.71000 -14.24800 -24.23700 1.000 12.67784 190 LYS A CA 1
ATOM 1470 C C . LYS A 1 190 ? 18.48300 -13.36600 -23.26300 1.000 20.77091 190 LYS A C 1
ATOM 1471 O O . LYS A 1 190 ? 18.23300 -13.38800 -22.05600 1.000 12.36201 190 LYS A O 1
ATOM 1477 N N . THR A 1 191 ? 19.44100 -12.61300 -23.80200 1.000 14.83599 191 THR A N 1
ATOM 1478 C CA . THR A 1 191 ? 20.23000 -11.64400 -23.05100 1.000 18.22850 191 THR A CA 1
ATOM 1479 C C . THR A 1 191 ? 20.27300 -10.34900 -23.84800 1.000 24.23712 191 THR A C 1
ATOM 1480 O O . THR A 1 191 ? 20.21500 -10.35900 -25.08100 1.000 24.24238 191 THR A O 1
ATOM 1484 N N . MET A 1 192 ? 20.37800 -9.22900 -23.13700 1.000 19.86817 192 MET A N 1
ATOM 1485 C CA . MET A 1 192 ? 20.36200 -7.92300 -23.77600 1.000 19.60235 192 MET A CA 1
ATOM 1486 C C . MET A 1 192 ? 21.22800 -6.97700 -22.96500 1.000 30.04571 192 MET A C 1
ATOM 1487 O O . MET A 1 192 ? 21.30900 -7.08000 -21.73700 1.000 19.59445 192 MET A O 1
ATOM 1492 N N . THR A 1 193 ? 21.89100 -6.07100 -23.66900 1.000 26.65320 193 THR A N 1
ATOM 1493 C CA . THR A 1 193 ? 22.62300 -4.99700 -23.03200 1.000 26.92428 193 THR A CA 1
ATOM 1494 C C . THR A 1 193 ? 22.19700 -3.68100 -23.66400 1.000 30.34838 193 THR A C 1
ATOM 1495 O O . THR A 1 193 ? 21.94000 -3.60200 -24.87000 1.000 28.43499 193 THR A O 1
ATOM 1499 N N . SER A 1 194 ? 22.11500 -2.65000 -22.83000 1.000 31.48535 194 SER A N 1
ATOM 1500 C CA . SER A 1 194 ? 21.70900 -1.32400 -23.26800 1.000 26.94270 194 SER A CA 1
ATOM 1501 C C . SER A 1 194 ? 22.35500 -0.32000 -22.33500 1.000 34.60415 194 SER A C 1
ATOM 1502 O O . SER A 1 194 ? 22.96300 -0.69100 -21.32900 1.000 34.04092 194 SER A O 1
ATOM 1505 N N . ASP A 1 195 ? 22.22600 0.96200 -22.68200 1.000 39.24944 195 ASP A N 1
ATOM 1506 C CA . ASP A 1 195 ? 22.79500 2.01800 -21.85900 1.000 35.79640 195 ASP A CA 1
ATOM 1507 C C . ASP A 1 195 ? 22.08700 2.15000 -20.52000 1.000 32.22492 195 ASP A C 1
ATOM 1508 O O . ASP A 1 195 ? 22.69300 2.63100 -19.55600 1.000 34.61204 195 ASP A O 1
ATOM 1513 N N . ILE A 1 196 ? 20.82400 1.73400 -20.44000 1.000 30.76948 196 ILE A N 1
ATOM 1514 C CA . ILE A 1 196 ? 20.01900 1.92900 -19.24100 1.000 30.56156 196 ILE A CA 1
ATOM 1515 C C . ILE A 1 196 ? 19.66200 0.63200 -18.55000 1.000 31.09583 196 ILE A C 1
ATOM 1516 O O . ILE A 1 196 ? 19.12200 0.67900 -17.43500 1.000 24.32923 196 ILE A O 1
ATOM 1521 N N . LEU A 1 197 ? 19.92100 -0.52100 -19.16500 1.000 23.75548 197 LEU A N 1
ATOM 1522 C CA . LEU A 1 197 ? 19.42700 -1.77300 -18.60700 1.000 21.40520 197 LEU A CA 1
ATOM 1523 C C . LEU A 1 197 ? 20.16300 -2.94800 -19.22900 1.000 22.90011 197 LEU A C 1
ATOM 1524 O O . LEU A 1 197 ? 20.31900 -3.01100 -20.45100 1.000 21.72103 197 LEU A O 1
ATOM 1529 N N . LYS A 1 198 ? 20.61100 -3.87100 -18.39200 1.000 20.55773 198 LYS A N 1
ATOM 1530 C CA . LYS A 1 198 ? 21.06800 -5.17400 -18.84400 1.000 19.98397 198 LYS A CA 1
ATOM 1531 C C . LYS A 1 198 ? 20.13800 -6.22600 -18.25800 1.000 17.66001 198 LYS A C 1
ATOM 1532 O O . LYS A 1 198 ? 19.69200 -6.10300 -17.11200 1.000 17.67317 198 LYS A O 1
ATOM 1538 N N . MET A 1 199 ? 19.81600 -7.24600 -19.04000 1.000 16.59146 199 MET A N 1
ATOM 1539 C CA . MET A 1 199 ? 18.85400 -8.21700 -18.54000 1.000 14.58333 199 MET A CA 1
ATOM 1540 C C . MET A 1 199 ? 19.13200 -9.54700 -19.21300 1.000 14.19118 199 MET A C 1
ATOM 1541 O O . MET A 1 199 ? 19.52900 -9.58900 -20.38400 1.000 14.98864 199 MET A O 1
ATOM 1546 N N . GLN A 1 200 ? 18.95900 -10.63300 -18.46900 1.000 13.20158 200 GLN A N 1
ATOM 1547 C CA . GLN A 1 200 ? 18.97200 -11.92500 -19.12700 1.000 13.13315 200 GLN A CA 1
ATOM 1548 C C . GLN A 1 200 ? 17.87700 -12.80200 -18.54100 1.000 12.68573 200 GLN A C 1
ATOM 1549 O O . GLN A 1 200 ? 17.52600 -12.70400 -17.36200 1.000 11.89880 200 GLN A O 1
ATOM 1555 N N . LEU A 1 201 ? 17.30800 -13.62100 -19.41400 1.000 10.40914 201 LEU A N 1
ATOM 1556 C CA . LEU A 1 201 ? 16.20400 -14.50700 -19.08000 1.000 9.04582 201 LEU A CA 1
ATOM 1557 C C . LEU A 1 201 ? 16.67500 -15.92800 -19.31200 1.000 12.53835 201 LEU A C 1
ATOM 1558 O O . LEU A 1 201 ? 17.17200 -16.25000 -20.39900 1.000 10.03278 201 LEU A O 1
ATOM 1563 N N . TYR A 1 202 ? 16.56300 -16.76200 -18.28500 1.000 8.89317 202 TYR A N 1
ATOM 1564 C CA . TYR A 1 202 ? 16.77800 -18.18700 -18.45400 1.000 10.91183 202 TYR A CA 1
ATOM 1565 C C . TYR A 1 202 ? 15.73000 -18.92900 -17.64000 1.000 9.52746 202 TYR A C 1
ATOM 1566 O O . TYR A 1 202 ? 15.01900 -18.34400 -16.81500 1.000 9.02477 202 TYR A O 1
ATOM 1575 N N . VAL A 1 203 ? 15.60400 -20.21700 -17.92200 1.000 8.28520 203 VAL A N 1
ATOM 1576 C CA . VAL A 1 203 ? 14.58700 -21.06100 -17.30200 1.000 8.46154 203 VAL A CA 1
ATOM 1577 C C . VAL A 1 203 ? 15.29400 -22.08500 -16.43300 1.000 11.30662 203 VAL A C 1
ATOM 1578 O O . VAL A 1 203 ? 16.28600 -22.68600 -16.86200 1.000 13.06999 203 VAL A O 1
ATOM 1582 N N . GLU A 1 204 ? 14.80500 -22.27500 -15.21000 1.000 13.34371 204 GLU A N 1
ATOM 1583 C CA . GLU A 1 204 ? 15.22300 -23.41400 -14.40500 1.000 9.10635 204 GLU A CA 1
ATOM 1584 C C . GLU A 1 204 ? 14.22100 -24.53900 -14.63100 1.000 9.13267 204 GLU A C 1
ATOM 1585 O O . GLU A 1 204 ? 13.03500 -24.38900 -14.31100 1.000 10.68286 204 GLU A O 1
ATOM 1591 N N . GLU A 1 205 ? 14.70700 -25.65900 -15.15400 1.000 10.95394 205 GLU A N 1
ATOM 1592 C CA . GLU A 1 205 ? 13.93000 -26.85200 -15.45900 1.000 14.51490 205 GLU A CA 1
ATOM 1593 C C . GLU A 1 205 ? 14.29100 -27.98700 -14.51500 1.000 19.67868 205 GLU A C 1
ATOM 1594 O O . GLU A 1 205 ? 15.42200 -28.06700 -14.02700 1.000 19.18125 205 GLU A O 1
ATOM 1600 N N . ARG A 1 206 ? 13.33800 -28.89200 -14.29200 1.000 16.84676 206 ARG A N 1
ATOM 1601 C CA . ARG A 1 206 ? 13.62100 -30.09200 -13.51100 1.000 21.34993 206 ARG A CA 1
ATOM 1602 C C . ARG A 1 206 ? 14.83400 -30.82400 -14.07100 1.000 20.51035 206 ARG A C 1
ATOM 1603 O O . ARG A 1 206 ? 15.08200 -30.83500 -15.28200 1.000 21.36835 206 ARG A O 1
ATOM 1611 N N . ALA A 1 207 ? 15.60500 -31.42300 -13.16900 1.000 22.10265 207 ALA A N 1
ATOM 1612 C CA . ALA A 1 207 ? 16.77400 -32.19300 -13.56000 1.000 25.40041 207 ALA A CA 1
ATOM 1613 C C . ALA A 1 207 ? 16.35200 -33.49700 -14.23000 1.000 26.26104 207 ALA A C 1
ATOM 1614 O O . ALA A 1 207 ? 15.25100 -34.00700 -14.01500 1.000 25.73203 207 ALA A O 1
ATOM 1616 N N . HIS A 1 208 ? 17.24800 -34.04400 -15.04000 1.000 34.56993 208 HIS A N 1
ATOM 1617 C CA . HIS A 1 208 ? 17.00500 -35.34000 -15.66100 1.000 41.06545 208 HIS A CA 1
ATOM 1618 C C . HIS A 1 208 ? 17.58500 -36.48100 -14.82500 1.000 49.16116 208 HIS A C 1
ATOM 1619 O O . HIS A 1 208 ? 18.39800 -36.27900 -13.92200 1.000 45.41071 208 HIS A O 1
ATOM 1626 N N . LYS A 1 209 ? 17.14100 -37.69600 -15.14500 1.000 47.11091 209 LYS A N 1
ATOM 1627 C CA . LYS A 1 209 ? 17.63500 -38.92300 -14.52900 1.000 59.48608 209 LYS A CA 1
ATOM 1628 C C . LYS A 1 209 ? 19.15200 -39.06500 -14.65800 1.000 60.35724 209 LYS A C 1
ATOM 1629 O O . LYS A 1 209 ? 19.75300 -38.51000 -15.57500 1.000 61.86005 209 LYS A O 1
ATOM 1635 N N . ASP B 1 8 ? -21.13800 -15.94700 -11.95800 1.000 60.73623 8 ASP B N 1
ATOM 1636 C CA . ASP B 1 8 ? -20.25300 -16.72400 -12.81900 1.000 65.57892 8 ASP B CA 1
ATOM 1637 C C . ASP B 1 8 ? -18.98800 -15.93200 -13.18500 1.000 60.32302 8 ASP B C 1
ATOM 1638 O O . ASP B 1 8 ? -17.91700 -16.51400 -13.37800 1.000 63.85239 8 ASP B O 1
ATOM 1643 N N . LEU B 1 9 ? -19.11800 -14.60800 -13.28300 1.000 55.34348 9 LEU B N 1
ATOM 1644 C CA . LEU B 1 9 ? -17.98800 -13.74100 -13.58700 1.000 46.60032 9 LEU B CA 1
ATOM 1645 C C . LEU B 1 9 ? -18.17800 -12.41600 -12.86800 1.000 31.68801 9 LEU B C 1
ATOM 1646 O O . LEU B 1 9 ? -19.30600 -11.97500 -12.64500 1.000 41.10493 9 LEU B O 1
ATOM 1651 N N . ASN B 1 10 ? -17.05800 -11.77300 -12.53000 1.000 29.79568 10 ASN B N 1
ATOM 1652 C CA . ASN B 1 10 ? -17.06500 -10.51600 -11.77600 1.000 30.15098 10 ASN B CA 1
ATOM 1653 C C . ASN B 1 10 ? -17.17300 -9.33800 -12.74300 1.000 26.52160 10 ASN B C 1
ATOM 1654 O O . ASN B 1 10 ? -16.19600 -8.66400 -13.06200 1.000 24.74507 10 ASN B O 1
ATOM 1659 N N . PHE B 1 11 ? -18.39800 -9.06200 -13.19400 1.000 33.37505 11 PHE B N 1
ATOM 1660 C CA . PHE B 1 11 ? -18.58500 -8.00400 -14.18500 1.000 26.53213 11 PHE B CA 1
ATOM 1661 C C . PHE B 1 11 ? -18.41000 -6.61300 -13.60100 1.000 29.53775 11 PHE B C 1
ATOM 1662 O O . PHE B 1 11 ? -18.14800 -5.67100 -14.35300 1.000 29.01927 11 PHE B O 1
ATOM 1670 N N . GLY B 1 12 ? -18.55800 -6.44900 -12.28700 1.000 29.26404 12 GLY B N 1
ATOM 1671 C CA . GLY B 1 12 ? -18.15700 -5.19100 -11.68300 1.000 33.35400 12 GLY B CA 1
ATOM 1672 C C . GLY B 1 12 ? -16.68400 -4.92300 -11.91000 1.000 29.60618 12 GLY B C 1
ATOM 1673 O O . GLY B 1 12 ? -16.28500 -3.80800 -12.25200 1.000 24.79771 12 GLY B O 1
ATOM 1674 N N . GLN B 1 13 ? -15.86000 -5.95900 -11.76000 1.000 26.32421 13 GLN B N 1
ATOM 1675 C CA . GLN B 1 13 ? -14.43700 -5.81500 -12.01700 1.000 20.20505 13 GLN B CA 1
ATOM 1676 C C . GLN B 1 13 ? -14.14600 -5.60400 -13.50100 1.000 19.48392 13 GLN B C 1
ATOM 1677 O O . GLN B 1 13 ? -13.22600 -4.85800 -13.84500 1.000 21.93421 13 GLN B O 1
ATOM 1683 N N . VAL B 1 14 ? -14.91100 -6.25700 -14.37900 1.000 20.87882 14 VAL B N 1
ATOM 1684 C CA . VAL B 1 14 ? -14.80700 -6.00800 -15.81400 1.000 22.11055 14 VAL B CA 1
ATOM 1685 C C . VAL B 1 14 ? -15.06100 -4.53600 -16.11700 1.000 23.58177 14 VAL B C 1
ATOM 1686 O O . VAL B 1 14 ? -14.26100 -3.87300 -16.79100 1.000 19.83659 14 VAL B O 1
ATOM 1690 N N . VAL B 1 15 ? -16.18300 -4.00000 -15.62600 1.000 20.28664 15 VAL B N 1
ATOM 1691 C CA . VAL B 1 15 ? -16.50800 -2.59800 -15.90400 1.000 19.61814 15 VAL B CA 1
ATOM 1692 C C . VAL B 1 15 ? -15.45000 -1.67200 -15.31700 1.000 22.90538 15 VAL B C 1
ATOM 1693 O O . VAL B 1 15 ? -15.06400 -0.67300 -15.93900 1.000 22.47638 15 VAL B O 1
ATOM 1697 N N . ALA B 1 16 ? -14.95000 -1.98800 -14.12200 1.000 22.36058 16 ALA B N 1
ATOM 1698 C CA . ALA B 1 16 ? -13.90700 -1.15400 -13.52900 1.000 20.34718 16 ALA B CA 1
ATOM 1699 C C . ALA B 1 16 ? -12.64400 -1.13700 -14.38700 1.000 17.14153 16 ALA B C 1
ATOM 1700 O O . ALA B 1 16 ? -12.00600 -0.08600 -14.55100 1.000 18.13375 16 ALA B O 1
ATOM 1702 N N . ASP B 1 17 ? -12.24800 -2.30700 -14.89600 1.000 15.71241 17 ASP B N 1
ATOM 1703 C CA . ASP B 1 17 ? -11.07300 -2.42700 -15.75300 1.000 20.49456 17 ASP B CA 1
ATOM 1704 C C . ASP B 1 17 ? -11.25100 -1.63600 -17.03000 1.000 17.57316 17 ASP B C 1
ATOM 1705 O O . ASP B 1 17 ? -10.35300 -0.89900 -17.44500 1.000 17.74686 17 ASP B O 1
ATOM 1710 N N . VAL B 1 18 ? -12.38900 -1.83200 -17.69800 1.000 15.09391 18 VAL B N 1
ATOM 1711 C CA . VAL B 1 18 ? -12.65000 -1.12700 -18.94800 1.000 20.66300 18 VAL B CA 1
ATOM 1712 C C . VAL B 1 18 ? -12.63600 0.38100 -18.72400 1.000 20.61037 18 VAL B C 1
ATOM 1713 O O . VAL B 1 18 ? -12.03400 1.13100 -19.50100 1.000 16.92835 18 VAL B O 1
ATOM 1717 N N . LEU B 1 19 ? -13.29700 0.84900 -17.65700 1.000 16.17299 19 LEU B N 1
ATOM 1718 C CA . LEU B 1 19 ? -13.37100 2.28800 -17.39500 1.000 15.94665 19 LEU B CA 1
ATOM 1719 C C . LEU B 1 19 ? -12.01400 2.86500 -17.02200 1.000 19.18388 19 LEU B C 1
ATOM 1720 O O . LEU B 1 19 ? -11.68900 3.99700 -17.40300 1.000 13.34897 19 LEU B O 1
ATOM 1725 N N . CYS B 1 20 ? -11.21400 2.12600 -16.25100 1.000 14.26224 20 CYS B N 1
ATOM 1726 C CA . CYS B 1 20 ? -9.92600 2.67500 -15.84300 1.000 16.08877 20 CYS B CA 1
ATOM 1727 C C . CYS B 1 20 ? -8.98300 2.80700 -17.03000 1.000 18.31009 20 CYS B C 1
ATOM 1728 O O . CYS B 1 20 ? -8.31200 3.83300 -17.18200 1.000 15.28604 20 CYS B O 1
ATOM 1731 N N . GLU B 1 21 ? -8.93900 1.79700 -17.90000 1.000 15.08865 21 GLU B N 1
ATOM 1732 C CA . GLU B 1 21 ? -8.12300 1.92500 -19.10200 1.000 15.06496 21 GLU B CA 1
ATOM 1733 C C . GLU B 1 21 ? -8.60700 3.09200 -19.96700 1.000 15.91507 21 GLU B C 1
ATOM 1734 O O . GLU B 1 21 ? -7.80300 3.89600 -20.45500 1.000 16.85202 21 GLU B O 1
ATOM 1740 N N . PHE B 1 22 ? -9.92300 3.21300 -20.14800 1.000 12.94892 22 PHE B N 1
ATOM 1741 C CA . PHE B 1 22 ? -10.47400 4.28800 -20.97500 1.000 13.15947 22 PHE B CA 1
ATOM 1742 C C . PHE B 1 22 ? -10.19800 5.65900 -20.36800 1.000 12.23305 22 PHE B C 1
ATOM 1743 O O . PHE B 1 22 ? -9.77300 6.58300 -21.07200 1.000 10.65654 22 PHE B O 1
ATOM 1751 N N . LEU B 1 23 ? -10.41300 5.81300 -19.04900 1.000 11.60665 23 LEU B N 1
ATOM 1752 C CA . LEU B 1 23 ? -10.17900 7.11800 -18.42000 1.000 11.69877 23 LEU B CA 1
ATOM 1753 C C . LEU B 1 23 ? -8.71500 7.52000 -18.48900 1.000 14.85441 23 LEU B C 1
ATOM 1754 O O . LEU B 1 23 ? -8.40500 8.71000 -18.62200 1.000 13.04893 23 LEU B O 1
ATOM 1759 N N . GLU B 1 24 ? -7.79500 6.55700 -18.42200 1.000 15.45975 24 GLU B N 1
ATOM 1760 C CA . GLU B 1 24 ? -6.39200 6.91900 -18.55500 1.000 14.07537 24 GLU B CA 1
ATOM 1761 C C . GLU B 1 24 ? -6.12300 7.51200 -19.93200 1.000 12.09882 24 GLU B C 1
ATOM 1762 O O . GLU B 1 24 ? -5.50100 8.57000 -20.04200 1.000 15.43080 24 GLU B O 1
ATOM 1768 N N . VAL B 1 25 ? -6.61800 6.85800 -20.99300 1.000 11.76457 25 VAL B N 1
ATOM 1769 C CA . VAL B 1 25 ? -6.44100 7.40000 -22.34000 1.000 9.95119 25 VAL B CA 1
ATOM 1770 C C . VAL B 1 25 ? -7.11900 8.75500 -22.45300 1.000 12.88576 25 VAL B C 1
ATOM 1771 O O . VAL B 1 25 ? -6.55500 9.70500 -23.01000 1.000 10.35387 25 VAL B O 1
ATOM 1775 N N . ALA B 1 26 ? -8.33500 8.87100 -21.91100 1.000 7.86147 26 ALA B N 1
ATOM 1776 C CA . ALA B 1 26 ? -9.10500 10.09800 -22.06600 1.000 8.73789 26 ALA B CA 1
ATOM 1777 C C . ALA B 1 26 ? -8.46100 11.26000 -21.31800 1.000 12.40675 26 ALA B C 1
ATOM 1778 O O . ALA B 1 26 ? -8.43200 12.38900 -21.82800 1.000 11.30925 26 ALA B O 1
ATOM 1780 N N . VAL B 1 27 ? -7.91000 11.00700 -20.12800 1.000 7.17454 27 VAL B N 1
ATOM 1781 C CA . VAL B 1 27 ? -7.21500 12.07200 -19.39400 1.000 6.91925 27 VAL B CA 1
ATOM 1782 C C . VAL B 1 27 ? -6.00100 12.55900 -20.17700 1.000 12.32516 27 VAL B C 1
ATOM 1783 O O . VAL B 1 27 ? -5.80500 13.76300 -20.36000 1.000 9.65379 27 VAL B O 1
ATOM 1787 N N . HIS B 1 28 ? -5.16600 11.63000 -20.65300 1.000 9.67221 28 HIS B N 1
ATOM 1788 C CA . HIS B 1 28 ? -4.00200 12.03100 -21.43600 1.000 9.68800 28 HIS B CA 1
ATOM 1789 C C . HIS B 1 28 ? -4.40900 12.88200 -22.62900 1.000 12.77258 28 HIS B C 1
ATOM 1790 O O . HIS B 1 28 ? -3.77700 13.90900 -22.92400 1.000 11.25661 28 HIS B O 1
ATOM 1797 N N . LEU B 1 29 ? -5.47900 12.47800 -23.31300 1.000 9.03266 29 LEU B N 1
ATOM 1798 C CA . LEU B 1 29 ? -5.88600 13.17800 -24.53100 1.000 11.35136 29 LEU B CA 1
ATOM 1799 C C . LEU B 1 29 ? -6.44000 14.55200 -24.20600 1.000 10.55653 29 LEU B C 1
ATOM 1800 O O . LEU B 1 29 ? -6.16000 15.52300 -24.92100 1.000 8.62209 29 LEU B O 1
ATOM 1805 N N . ILE B 1 30 ? -7.21500 14.65300 -23.12000 1.000 9.86434 30 ILE B N 1
ATOM 1806 C CA . ILE B 1 30 ? -7.71300 15.96100 -22.69300 1.000 9.82749 30 ILE B CA 1
ATOM 1807 C C . ILE B 1 30 ? -6.55100 16.90800 -22.44400 1.000 10.00646 30 ILE B C 1
ATOM 1808 O O . ILE B 1 30 ? -6.55200 18.06100 -22.90100 1.000 13.69901 30 ILE B O 1
ATOM 1813 N N . LEU B 1 31 ? -5.54300 16.44100 -21.70100 1.000 11.37242 31 LEU B N 1
ATOM 1814 C CA . LEU B 1 31 ? -4.37100 17.27600 -21.44200 1.000 13.98062 31 LEU B CA 1
ATOM 1815 C C . LEU B 1 31 ? -3.72400 17.72900 -22.74600 1.000 12.65941 31 LEU B C 1
ATOM 1816 O O . LEU B 1 31 ? -3.22300 18.85800 -22.85100 1.000 12.64099 31 LEU B O 1
ATOM 1821 N N . TYR B 1 32 ? -3.71400 16.85300 -23.75100 1.000 9.31164 32 TYR B N 1
ATOM 1822 C CA . TYR B 1 32 ? -3.12600 17.20600 -25.03400 1.000 9.73275 32 TYR B CA 1
ATOM 1823 C C . TYR B 1 32 ? -3.97900 18.22900 -25.78100 1.000 15.44659 32 TYR B C 1
ATOM 1824 O O . TYR B 1 32 ? -3.46300 19.25000 -26.25000 1.000 14.95969 32 TYR B O 1
ATOM 1833 N N . VAL B 1 33 ? -5.28000 17.96600 -25.93000 1.000 13.25948 33 VAL B N 1
ATOM 1834 C CA . VAL B 1 33 ? -6.07100 18.82200 -26.81600 1.000 16.19931 33 VAL B CA 1
ATOM 1835 C C . VAL B 1 33 ? -6.41100 20.15600 -26.16000 1.000 13.73059 33 VAL B C 1
ATOM 1836 O O . VAL B 1 33 ? -6.66400 21.14200 -26.87000 1.000 10.69602 33 VAL B O 1
ATOM 1840 N N . ARG B 1 34 ? -6.38400 20.23500 -24.83300 1.000 11.42505 34 ARG B N 1
ATOM 1841 C CA . ARG B 1 34 ? -6.59900 21.50000 -24.14700 1.000 12.20409 34 ARG B CA 1
ATOM 1842 C C . ARG B 1 34 ? -5.28900 22.20100 -23.81700 1.000 19.21283 34 ARG B C 1
ATOM 1843 O O . ARG B 1 34 ? -5.31200 23.26200 -23.18800 1.000 17.54421 34 ARG B O 1
ATOM 1851 N N . GLU B 1 35 ? -4.15900 21.62900 -24.23600 1.000 13.95167 35 GLU B N 1
ATOM 1852 C CA . GLU B 1 35 ? -2.84600 22.24000 -24.05900 1.000 15.07549 35 GLU B CA 1
ATOM 1853 C C . GLU B 1 35 ? -2.56100 22.55800 -22.59000 1.000 12.13567 35 GLU B C 1
ATOM 1854 O O . GLU B 1 35 ? -2.02600 23.61800 -22.26800 1.000 15.96770 35 GLU B O 1
ATOM 1860 N N . VAL B 1 36 ? -2.91400 21.62500 -21.69300 1.000 9.59062 36 VAL B N 1
ATOM 1861 C CA . VAL B 1 36 ? -2.58900 21.79500 -20.28200 1.000 11.98565 36 VAL B CA 1
ATOM 1862 C C . VAL B 1 36 ? -1.09700 21.62300 -20.06000 1.000 19.79974 36 VAL B C 1
ATOM 1863 O O . VAL B 1 36 ? -0.52600 22.24700 -19.15800 1.000 16.51514 36 VAL B O 1
ATOM 1867 N N . TYR B 1 37 ? -0.44400 20.78300 -20.86800 1.000 16.77043 37 TYR B N 1
ATOM 1868 C CA . TYR B 1 37 ? 0.99600 20.57800 -20.85300 1.000 20.58405 37 TYR B CA 1
ATOM 1869 C C . TYR B 1 37 ? 1.55800 20.81300 -22.24800 1.000 21.74208 37 TYR B C 1
ATOM 1870 O O . TYR B 1 37 ? 0.84100 20.65100 -23.23700 1.000 22.25530 37 TYR B O 1
ATOM 1879 N N . PRO B 1 38 ? 2.83900 21.16100 -22.36100 1.000 22.37900 38 PRO B N 1
ATOM 1880 C CA . PRO B 1 38 ? 3.42000 21.37400 -23.69100 1.000 31.28796 38 PRO B CA 1
ATOM 1881 C C . PRO B 1 38 ? 3.33200 20.12300 -24.55400 1.000 32.20912 38 PRO B C 1
ATOM 1882 O O . PRO B 1 38 ? 3.50700 18.99900 -24.07500 1.000 23.60809 38 PRO B O 1
ATOM 1886 N N . VAL B 1 39 ? 3.04800 20.34100 -25.84200 1.000 26.98218 39 VAL B N 1
ATOM 1887 C CA . VAL B 1 39 ? 2.97900 19.27000 -26.83500 1.000 35.07526 39 VAL B CA 1
ATOM 1888 C C . VAL B 1 39 ? 4.21500 18.38300 -26.79600 1.000 33.19345 39 VAL B C 1
ATOM 1889 O O . VAL B 1 39 ? 4.14600 17.19800 -27.13800 1.000 35.44636 39 VAL B O 1
ATOM 1893 N N . GLY B 1 40 ? 5.35200 18.92700 -26.35100 1.000 30.62736 40 GLY B N 1
ATOM 1894 C CA . GLY B 1 40 ? 6.60400 18.19000 -26.41500 1.000 37.07023 40 GLY B CA 1
ATOM 1895 C C . GLY B 1 40 ? 6.60800 16.89500 -25.62300 1.000 32.20123 40 GLY B C 1
ATOM 1896 O O . GLY B 1 40 ? 7.38800 15.98900 -25.91600 1.000 26.30579 40 GLY B O 1
ATOM 1897 N N . ILE B 1 41 ? 5.75000 16.78100 -24.60700 1.000 26.17419 41 ILE B N 1
ATOM 1898 C CA . ILE B 1 41 ? 5.78500 15.56600 -23.79700 1.000 25.57149 41 ILE B CA 1
ATOM 1899 C C . ILE B 1 41 ? 4.94600 14.43300 -24.37100 1.000 21.50784 41 ILE B C 1
ATOM 1900 O O . ILE B 1 41 ? 5.01100 13.31500 -23.85200 1.000 20.00503 41 ILE B O 1
ATOM 1905 N N . PHE B 1 42 ? 4.17700 14.66700 -25.42900 1.000 16.37565 42 PHE B N 1
ATOM 1906 C CA . PHE B 1 42 ? 3.21900 13.67700 -25.90600 1.000 17.83109 42 PHE B CA 1
ATOM 1907 C C . PHE B 1 42 ? 3.77900 12.87400 -27.07600 1.000 22.83168 42 PHE B C 1
ATOM 1908 O O . PHE B 1 42 ? 4.62900 13.34600 -27.82400 1.000 22.18687 42 PHE B O 1
ATOM 1916 N N . GLN B 1 43 ? 3.27700 11.65500 -27.22900 1.000 23.05013 43 GLN B N 1
ATOM 1917 C CA . GLN B 1 43 ? 3.67700 10.77500 -28.31300 1.000 26.22946 43 GLN B CA 1
ATOM 1918 C C . GLN B 1 43 ? 2.43100 10.10900 -28.87500 1.000 20.00766 43 GLN B C 1
ATOM 1919 O O . GLN B 1 43 ? 1.53600 9.72600 -28.12200 1.000 17.65738 43 GLN B O 1
ATOM 1925 N N . LYS B 1 44 ? 2.35500 9.98800 -30.19800 1.000 19.18125 44 LYS B N 1
ATOM 1926 C CA . LYS B 1 44 ? 1.15700 9.40900 -30.79000 1.000 22.09475 44 LYS B CA 1
ATOM 1927 C C . LYS B 1 44 ? 1.07700 7.92500 -30.45900 1.000 24.26607 44 LYS B C 1
ATOM 1928 O O . LYS B 1 44 ? 2.08100 7.21200 -30.49900 1.000 24.21606 44 LYS B O 1
ATOM 1934 N N . ARG B 1 45 ? -0.11800 7.46700 -30.08300 1.000 19.87607 45 ARG B N 1
ATOM 1935 C CA . ARG B 1 45 ? -0.39600 6.05300 -29.88200 1.000 20.73143 45 ARG B CA 1
ATOM 1936 C C . ARG B 1 45 ? -1.72900 5.72400 -30.53800 1.000 21.56838 45 ARG B C 1
ATOM 1937 O O . ARG B 1 45 ? -2.42000 6.59700 -31.06600 1.000 25.62412 45 ARG B O 1
ATOM 1945 N N . LYS B 1 46 ? -2.09400 4.44900 -30.52200 1.000 16.04403 46 LYS B N 1
ATOM 1946 C CA . LYS B 1 46 ? -3.38100 4.02200 -31.04000 1.000 25.76625 46 LYS B CA 1
ATOM 1947 C C . LYS B 1 46 ? -4.12900 3.34300 -29.91100 1.000 26.15840 46 LYS B C 1
ATOM 1948 O O . LYS B 1 46 ? -3.62800 2.38700 -29.30900 1.000 21.02357 46 LYS B O 1
ATOM 1954 N N . LYS B 1 47 ? -5.30000 3.87400 -29.59600 1.000 27.15326 47 LYS B N 1
ATOM 1955 C CA . LYS B 1 47 ? -6.17700 3.31700 -28.58400 1.000 24.70559 47 LYS B CA 1
ATOM 1956 C C . LYS B 1 47 ? -7.58000 3.35500 -29.15400 1.000 26.44791 47 LYS B C 1
ATOM 1957 O O . LYS B 1 47 ? -7.99800 4.38700 -29.68900 1.000 33.84616 47 LYS B O 1
ATOM 1963 N N . TYR B 1 48 ? -8.30000 2.24200 -29.04700 1.000 22.02633 48 TYR B N 1
ATOM 1964 C CA . TYR B 1 48 ? -9.64700 2.13800 -29.60000 1.000 32.01436 48 TYR B CA 1
ATOM 1965 C C . TYR B 1 48 ? -9.65300 2.45000 -31.09300 1.000 37.91244 48 TYR B C 1
ATOM 1966 O O . TYR B 1 48 ? -10.61000 3.02600 -31.61200 1.000 36.03853 48 TYR B O 1
ATOM 1975 N N . ASN B 1 49 ? -8.56500 2.08800 -31.77300 1.000 36.25961 49 ASN B N 1
ATOM 1976 C CA . ASN B 1 49 ? -8.33000 2.32700 -33.19500 1.000 28.87188 49 ASN B CA 1
ATOM 1977 C C . ASN B 1 49 ? -8.25200 3.80700 -33.54900 1.000 27.33749 49 ASN B C 1
ATOM 1978 O O . ASN B 1 49 ? -8.27300 4.15400 -34.73700 1.000 31.05109 49 ASN B O 1
ATOM 1983 N N . VAL B 1 50 ? -8.14300 4.68700 -32.55800 1.000 21.56311 50 VAL B N 1
ATOM 1984 C CA . VAL B 1 50 ? -8.02000 6.12400 -32.79200 1.000 24.10552 50 VAL B CA 1
ATOM 1985 C C . VAL B 1 50 ? -6.57000 6.55100 -32.60200 1.000 27.06377 50 VAL B C 1
ATOM 1986 O O . VAL B 1 50 ? -5.90800 6.08600 -31.66200 1.000 27.69543 50 VAL B O 1
ATOM 1990 N N . PRO B 1 51 ? -6.03600 7.42600 -33.45800 1.000 22.18424 51 PRO B N 1
ATOM 1991 C CA . PRO B 1 51 ? -4.70800 8.00500 -33.20500 1.000 18.57854 51 PRO B CA 1
ATOM 1992 C C . PRO B 1 51 ? -4.72600 9.01100 -32.06200 1.000 29.75094 51 PRO B C 1
ATOM 1993 O O . PRO B 1 51 ? -5.22800 10.12800 -32.22900 1.000 31.92751 51 PRO B O 1
ATOM 1997 N N . VAL B 1 52 ? -4.17800 8.64200 -30.90500 1.000 20.70511 52 VAL B N 1
ATOM 1998 C CA . VAL B 1 52 ? -4.23200 9.51400 -29.73400 1.000 23.80285 52 VAL B CA 1
ATOM 1999 C C . VAL B 1 52 ? -2.84000 9.97000 -29.32500 1.000 24.25817 52 VAL B C 1
ATOM 2000 O O . VAL B 1 52 ? -1.85400 9.72000 -30.02600 1.000 23.86339 52 VAL B O 1
ATOM 2004 N N . GLN B 1 53 ? -2.76500 10.65700 -28.18600 1.000 20.19453 53 GLN B N 1
ATOM 2005 C CA . GLN B 1 53 ? -1.53600 11.24200 -27.68300 1.000 21.15517 53 GLN B CA 1
ATOM 2006 C C . GLN B 1 53 ? -1.41900 10.88200 -26.21300 1.000 12.28568 53 GLN B C 1
ATOM 2007 O O . GLN B 1 53 ? -2.34900 11.12900 -25.43700 1.000 16.52303 53 GLN B O 1
ATOM 2013 N N . MET B 1 54 ? -0.29100 10.29100 -25.83600 1.000 16.25458 54 MET B N 1
ATOM 2014 C CA . MET B 1 54 ? -0.02500 9.93300 -24.45200 1.000 16.98098 54 MET B CA 1
ATOM 2015 C C . MET B 1 54 ? 1.22400 10.65600 -23.98400 1.000 19.05228 54 MET B C 1
ATOM 2016 O O . MET B 1 54 ? 2.20800 10.75500 -24.72200 1.000 14.50437 54 MET B O 1
ATOM 2021 N N . SER B 1 55 ? 1.17900 11.16400 -22.76100 1.000 16.60989 55 SER B N 1
ATOM 2022 C CA . SER B 1 55 ? 2.36200 11.77700 -22.17400 1.000 17.80740 55 SER B CA 1
ATOM 2023 C C . SER B 1 55 ? 3.45800 10.74100 -22.01300 1.000 16.47566 55 SER B C 1
ATOM 2024 O O . SER B 1 55 ? 3.18700 9.57900 -21.70400 1.000 11.60139 55 SER B O 1
ATOM 2027 N N . CYS B 1 56 ? 4.70600 11.16700 -22.22500 1.000 16.80465 56 CY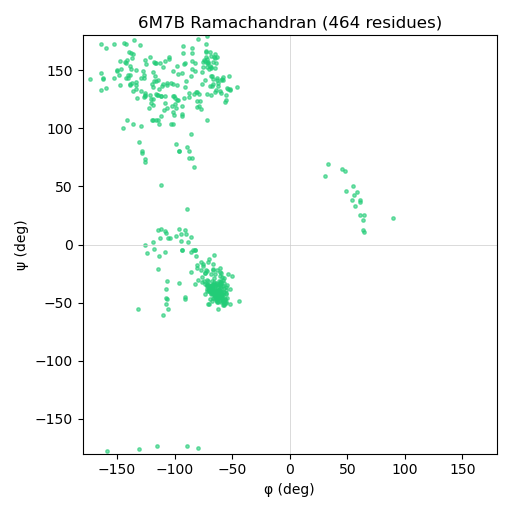S B N 1
ATOM 2028 C CA . CYS B 1 56 ? 5.87300 10.35200 -21.90000 1.000 13.38582 56 CYS B CA 1
ATOM 2029 C C . CYS B 1 56 ? 6.61000 10.86300 -20.67600 1.000 15.48080 56 CYS B C 1
ATOM 2030 O O . CYS B 1 56 ? 7.70900 10.38800 -20.38500 1.000 17.66001 56 CYS B O 1
ATOM 2033 N N . HIS B 1 57 ? 6.02700 11.80900 -19.96000 1.000 14.47016 57 HIS B N 1
ATOM 2034 C CA . HIS B 1 57 ? 6.64600 12.35100 -18.76300 1.000 16.39670 57 HIS B CA 1
ATOM 2035 C C . HIS B 1 57 ? 6.39200 11.39600 -17.60500 1.000 13.05420 57 HIS B C 1
ATOM 2036 O O . HIS B 1 57 ? 5.23100 11.13100 -17.27800 1.000 12.03565 57 HIS B O 1
ATOM 2043 N N . PRO B 1 58 ? 7.43100 10.82200 -16.99500 1.000 13.70954 58 PRO B N 1
ATOM 2044 C CA . PRO B 1 58 ? 7.18200 9.70400 -16.07000 1.000 15.42553 58 PRO B CA 1
ATOM 2045 C C . PRO B 1 58 ? 6.39700 10.09600 -14.83400 1.000 14.81230 58 PRO B C 1
ATOM 2046 O O . PRO B 1 58 ? 5.52200 9.33700 -14.40600 1.000 15.39658 58 PRO B O 1
ATOM 2050 N N . GLU B 1 59 ? 6.67500 11.25400 -14.22800 1.000 14.49911 59 GLU B N 1
ATOM 2051 C CA . GLU B 1 59 ? 5.96600 11.57500 -12.99600 1.000 12.75153 59 GLU B CA 1
ATOM 2052 C C . GLU B 1 59 ? 4.49800 11.88000 -13.27400 1.000 14.35172 59 GLU B C 1
ATOM 2053 O O . GLU B 1 59 ? 3.62100 11.47700 -12.49800 1.000 14.23329 59 GLU B O 1
ATOM 2059 N N . LEU B 1 60 ? 4.20700 12.55100 -14.39700 1.000 13.29370 60 LEU B N 1
ATOM 2060 C CA . LEU B 1 60 ? 2.81800 12.76800 -14.80200 1.000 13.63585 60 LEU B CA 1
ATOM 2061 C C . LEU B 1 60 ? 2.09600 11.44900 -15.05200 1.000 15.13339 60 LEU B C 1
ATOM 2062 O O . LEU B 1 60 ? 0.94200 11.28200 -14.64500 1.000 10.88552 60 LEU B O 1
ATOM 2067 N N . ASN B 1 61 ? 2.75100 10.51600 -15.74900 1.000 10.17490 61 ASN B N 1
ATOM 2068 C CA . ASN B 1 61 ? 2.13700 9.22800 -16.04000 1.000 9.89329 61 ASN B CA 1
ATOM 2069 C C . ASN B 1 61 ? 1.81000 8.49100 -14.74800 1.000 16.59409 61 ASN B C 1
ATOM 2070 O O . ASN B 1 61 ? 0.73500 7.90000 -14.61700 1.000 12.28832 61 ASN B O 1
ATOM 2075 N N . GLN B 1 62 ? 2.73200 8.52300 -13.77500 1.000 11.30662 62 GLN B N 1
ATOM 2076 C CA . GLN B 1 62 ? 2.50400 7.84000 -12.50100 1.000 13.52004 62 GLN B CA 1
ATOM 2077 C C . GLN B 1 62 ? 1.39100 8.50500 -11.70600 1.000 17.67580 62 GLN B C 1
ATOM 2078 O O . GLN B 1 62 ? 0.61800 7.82200 -11.02600 1.000 12.36201 62 GLN B O 1
ATOM 2084 N N . TYR B 1 63 ? 1.29700 9.83600 -11.77000 1.000 14.27803 63 TYR B N 1
ATOM 2085 C CA . TYR B 1 63 ? 0.21800 10.53300 -11.07500 1.000 17.05204 63 TYR B CA 1
ATOM 2086 C C . TYR B 1 63 ? -1.14000 10.10100 -11.60700 1.000 13.45424 63 TYR B C 1
ATOM 2087 O O . TYR B 1 63 ? -2.07000 9.83700 -10.83700 1.000 12.34622 63 TYR B O 1
ATOM 2096 N N . ILE B 1 64 ? -1.27800 10.03500 -12.93100 1.000 14.24381 64 ILE B N 1
ATOM 2097 C CA . ILE B 1 64 ? -2.55400 9.64700 -13.51400 1.000 13.19106 64 ILE B CA 1
ATOM 2098 C C . ILE B 1 64 ? -2.85400 8.18900 -13.20000 1.000 10.84867 64 ILE B C 1
ATOM 2099 O O . ILE B 1 64 ? -3.98500 7.83400 -12.84800 1.000 12.84891 64 ILE B O 1
ATOM 2104 N N . GLN B 1 65 ? -1.84000 7.32900 -13.29600 1.000 12.68047 65 GLN B N 1
ATOM 2105 C CA . GLN B 1 65 ? -2.00100 5.92700 -12.92500 1.000 16.12825 65 GLN B CA 1
ATOM 2106 C C . GLN B 1 65 ? -2.46900 5.77500 -11.48400 1.000 18.06532 65 GLN B C 1
ATOM 2107 O O . GLN B 1 65 ? -3.41700 5.03300 -11.20600 1.000 15.63609 65 GLN B O 1
ATOM 2113 N N . ASP B 1 66 ? -1.75900 6.41200 -10.54600 1.000 13.97010 66 ASP B N 1
ATOM 2114 C CA . ASP B 1 66 ? -2.12600 6.30400 -9.13800 1.000 14.32014 66 ASP B CA 1
ATOM 2115 C C . ASP B 1 66 ? -3.55200 6.78900 -8.91700 1.000 13.38582 66 ASP B C 1
ATOM 2116 O O . ASP B 1 66 ? -4.31800 6.17300 -8.16700 1.000 14.09380 66 ASP B O 1
ATOM 2121 N N . THR B 1 67 ? -3.91200 7.90800 -9.55000 1.000 14.26224 67 THR B N 1
ATOM 2122 C CA . THR B 1 67 ? -5.26100 8.44400 -9.41600 1.000 15.42817 67 THR B CA 1
ATOM 2123 C C . THR B 1 67 ? -6.30200 7.40200 -9.80500 1.000 13.78060 67 THR B C 1
ATOM 2124 O O . THR B 1 67 ? -7.24600 7.13900 -9.05400 1.000 11.64350 67 THR B O 1
ATOM 2128 N N . LEU B 1 68 ? -6.12900 6.76500 -10.96700 1.000 14.50700 68 LEU B N 1
ATOM 2129 C CA . LEU B 1 68 ? -7.14000 5.82500 -11.43700 1.000 14.83073 68 LEU B CA 1
ATOM 2130 C C . LEU B 1 68 ? -7.09400 4.49700 -10.70000 1.000 16.28880 68 LEU B C 1
ATOM 2131 O O . LEU B 1 68 ? -8.13800 3.85400 -10.55200 1.000 18.95227 68 LEU B O 1
ATOM 2136 N N . HIS B 1 69 ? -5.91600 4.04100 -10.25600 1.000 16.83623 69 HIS B N 1
ATOM 2137 C CA . HIS B 1 69 ? -5.88900 2.82800 -9.44200 1.000 17.26260 69 HIS B CA 1
ATOM 2138 C C . HIS B 1 69 ? -6.71400 3.00900 -8.17900 1.000 15.71504 69 HIS B C 1
ATOM 2139 O O . HIS B 1 69 ? -7.33000 2.05200 -7.68300 1.000 16.43881 69 HIS B O 1
ATOM 2146 N N . CYS B 1 70 ? -6.76100 4.23700 -7.66700 1.000 12.38306 70 CYS B N 1
ATOM 2147 C CA . CYS B 1 70 ? -7.54100 4.51400 -6.46700 1.000 12.08566 70 CYS B CA 1
ATOM 2148 C C . CYS B 1 70 ? -9.03800 4.50900 -6.75400 1.000 20.88408 70 CYS B C 1
ATOM 2149 O O . CYS B 1 70 ? -9.82600 4.10800 -5.89500 1.000 18.49432 70 CYS B O 1
ATOM 2152 N N . VAL B 1 71 ? -9.44600 4.95400 -7.94700 1.000 12.32253 71 VAL B N 1
ATOM 2153 C CA . VAL B 1 71 ? -10.86700 5.02000 -8.28600 1.000 15.36763 71 VAL B CA 1
ATOM 2154 C C . VAL B 1 71 ? -11.42200 3.63600 -8.60700 1.000 12.31463 71 VAL B C 1
ATOM 2155 O O . VAL B 1 71 ? -12.61500 3.37200 -8.38600 1.000 17.08363 71 VAL B O 1
ATOM 2159 N N . LYS B 1 72 ? -10.56500 2.72900 -9.09300 1.000 12.20146 72 LYS B N 1
ATOM 2160 C CA . LYS B 1 72 ? -11.00300 1.41300 -9.56800 1.000 15.85980 72 LYS B CA 1
ATOM 2161 C C . LYS B 1 72 ? -11.85400 0.64200 -8.56900 1.000 22.17371 72 LYS B C 1
ATOM 2162 O O . LYS B 1 72 ? -12.94700 0.18900 -8.95000 1.000 17.83109 72 LYS B O 1
ATOM 2168 N N . PRO B 1 73 ? -11.45500 0.45700 -7.30200 1.000 17.96268 73 PRO B N 1
ATOM 2169 C CA . PRO B 1 73 ? -12.34100 -0.29800 -6.39800 1.000 16.52303 73 PRO B CA 1
ATOM 2170 C C . PRO B 1 73 ? -13.71000 0.33600 -6.23700 1.000 21.91315 73 PRO B C 1
ATOM 2171 O O . PRO B 1 73 ? -14.70400 -0.38800 -6.08100 1.000 20.82355 73 PRO B O 1
ATOM 2175 N N . LEU B 1 74 ? -13.79600 1.67100 -6.28900 1.000 18.38115 74 LEU B N 1
ATOM 2176 C CA . LEU B 1 74 ? -15.09300 2.33500 -6.20800 1.000 20.67616 74 LEU B CA 1
ATOM 2177 C C . LEU B 1 74 ? -15.91800 2.07700 -7.46100 1.000 16.22300 74 LEU B C 1
ATOM 2178 O O . LEU B 1 74 ? -17.14000 1.90100 -7.37700 1.000 23.61862 74 LEU B O 1
ATOM 2183 N N . LEU B 1 75 ? -15.27500 2.07200 -8.63500 1.000 15.14918 75 LEU B N 1
ATOM 2184 C CA . LEU B 1 75 ? -15.98000 1.68600 -9.85300 1.000 16.65463 75 LEU B CA 1
ATOM 2185 C C . LEU B 1 75 ? -16.48100 0.25900 -9.75600 1.000 21.71576 75 LEU B C 1
ATOM 2186 O O . LEU B 1 75 ? -17.61000 -0.04200 -10.16400 1.000 22.76589 75 LEU B O 1
ATOM 2191 N N . GLU B 1 76 ? -15.65000 -0.63500 -9.21600 1.000 20.10504 76 GLU B N 1
ATOM 2192 C CA . GLU B 1 76 ? -16.01300 -2.04500 -9.17600 1.000 27.38486 76 GLU B CA 1
ATOM 2193 C C . GLU B 1 76 ? -17.27200 -2.26100 -8.35100 1.000 36.61228 76 GLU B C 1
ATOM 2194 O O . GLU B 1 76 ? -18.13600 -3.06700 -8.71700 1.000 42.59984 76 GLU B O 1
ATOM 2200 N N . LYS B 1 77 ? -17.40300 -1.53600 -7.24300 1.000 33.96986 77 LYS B N 1
ATOM 2201 C CA . LYS B 1 77 ? -18.57300 -1.63000 -6.38400 1.000 37.46239 77 LYS B CA 1
ATOM 2202 C C . LYS B 1 77 ? -19.66900 -0.65100 -6.77900 1.000 30.10098 77 LYS B C 1
ATOM 2203 O O . LYS B 1 77 ? -20.64400 -0.50000 -6.03600 1.000 32.88815 77 LYS B O 1
ATOM 2209 N N . ASN B 1 78 ? -19.52900 0.00700 -7.92600 1.000 23.03171 78 ASN B N 1
ATOM 2210 C CA . ASN B 1 78 ? -20.53500 0.92900 -8.44600 1.000 34.65152 78 ASN B CA 1
ATOM 2211 C C . ASN B 1 78 ? -20.86900 2.01100 -7.41900 1.000 34.03566 78 ASN B C 1
ATOM 2212 O O . ASN B 1 78 ? -22.02700 2.25300 -7.09100 1.000 40.54697 78 ASN B O 1
ATOM 2217 N N . ASP B 1 79 ? -19.82900 2.64900 -6.88900 1.000 22.97381 79 ASP B N 1
ATOM 2218 C CA . ASP B 1 79 ? -19.98500 3.72400 -5.91700 1.000 19.54445 79 ASP B CA 1
ATOM 2219 C C . ASP B 1 79 ? -19.74300 5.11300 -6.51500 1.000 18.10217 79 ASP B C 1
ATOM 2220 O O . ASP B 1 79 ? -19.74600 6.10100 -5.76700 1.000 20.22874 79 ASP B O 1
ATOM 2225 N N . VAL B 1 80 ? -19.54000 5.21400 -7.83000 1.000 17.02573 80 VAL B N 1
ATOM 2226 C CA . VAL B 1 80 ? -19.09700 6.44100 -8.49000 1.000 22.90275 80 VAL B CA 1
ATOM 2227 C C . VAL B 1 80 ? -20.22900 6.98800 -9.35300 1.000 26.62951 80 VAL B C 1
ATOM 2228 O O . VAL B 1 80 ? -20.78400 6.26000 -10.19000 1.000 20.85776 80 VAL B O 1
ATOM 2232 N N . GLU B 1 81 ? -20.56500 8.27000 -9.15900 1.000 15.75978 81 GLU B N 1
ATOM 2233 C CA . GLU B 1 81 ? -21.50600 8.94500 -10.04700 1.000 19.74184 81 GLU B CA 1
ATOM 2234 C C . GLU B 1 81 ? -20.78400 9.63800 -11.19500 1.000 17.20206 81 GLU B C 1
ATOM 2235 O O . GLU B 1 81 ? -21.23400 9.57100 -12.34600 1.000 14.76230 81 GLU B O 1
ATOM 2241 N N . LYS B 1 82 ? -19.69000 10.34200 -10.88700 1.000 13.40950 82 LYS B N 1
ATOM 2242 C CA . LYS B 1 82 ? -18.95900 11.13900 -11.86400 1.000 12.19883 82 LYS B CA 1
ATOM 2243 C C . LYS B 1 82 ? -17.46700 11.04600 -11.59700 1.000 11.24609 82 LYS B C 1
ATOM 2244 O O . LYS B 1 82 ? -17.03000 11.04600 -10.43900 1.000 11.45400 82 LYS B O 1
ATOM 2250 N N . VAL B 1 83 ? -16.69500 11.02400 -12.67600 1.000 10.35914 83 VAL B N 1
ATOM 2251 C CA . VAL B 1 83 ? -15.27600 11.34800 -12.64600 1.000 9.90382 83 VAL B CA 1
ATOM 2252 C C . VAL B 1 83 ? -15.09900 12.59100 -13.50800 1.000 9.90908 83 VAL B C 1
ATOM 2253 O O . VAL B 1 83 ? -15.60800 12.64000 -14.63100 1.000 8.89317 83 VAL B O 1
ATOM 2257 N N . VAL B 1 84 ? -14.42500 13.60900 -12.96900 1.000 8.78263 84 VAL B N 1
ATOM 2258 C CA . VAL B 1 84 ? -14.35200 14.92500 -13.60400 1.000 9.76170 84 VAL B CA 1
ATOM 2259 C C . VAL B 1 84 ? -12.89000 15.32100 -13.73900 1.000 15.74662 84 VAL B C 1
ATOM 2260 O O . VAL B 1 84 ? -12.14200 15.28900 -12.75100 1.000 12.55150 84 VAL B O 1
ATOM 2264 N N . VAL B 1 85 ? -12.48000 15.67400 -14.95400 1.000 10.13279 85 VAL B N 1
ATOM 2265 C CA . VAL B 1 85 ? -11.18900 16.31100 -15.16700 1.000 8.07465 85 VAL B CA 1
ATOM 2266 C C . VAL B 1 85 ? -11.44700 17.81300 -15.13900 1.000 12.56466 85 VAL B C 1
ATOM 2267 O O . VAL B 1 85 ? -12.11100 18.34700 -16.03400 1.000 9.43534 85 VAL B O 1
ATOM 2271 N N . VAL B 1 86 ? -10.93700 18.48300 -14.10500 1.000 7.85357 86 VAL B N 1
ATOM 2272 C CA . VAL B 1 86 ? -11.10700 19.91800 -13.91000 1.000 8.08255 86 VAL B CA 1
ATOM 2273 C C . VAL B 1 86 ? -9.85000 20.62700 -14.37900 1.000 13.78060 86 VAL B C 1
ATOM 2274 O O . VAL B 1 86 ? -8.74500 20.32700 -13.91000 1.000 11.86721 86 VAL B O 1
ATOM 2278 N N . ILE B 1 87 ? -10.01700 21.59700 -15.26500 1.000 10.54863 87 ILE B N 1
ATOM 2279 C CA . ILE B 1 87 ? -8.92200 22.45700 -15.67900 1.000 10.75129 87 ILE B CA 1
ATOM 2280 C C . ILE B 1 87 ? -8.99200 23.73400 -14.85400 1.000 15.48870 87 ILE B C 1
ATOM 2281 O O . ILE B 1 87 ? -10.01800 24.42300 -14.85900 1.000 14.64386 87 ILE B O 1
ATOM 2286 N N . LEU B 1 88 ? -7.89700 24.05800 -14.16200 1.000 12.22778 88 LEU B N 1
ATOM 2287 C CA . LEU B 1 88 ? -7.80500 25.20800 -13.27400 1.000 16.16246 88 LEU B CA 1
ATOM 2288 C C . LEU B 1 88 ? -6.95200 26.28600 -13.92900 1.000 11.25135 88 LEU B C 1
ATOM 2289 O O . LEU B 1 88 ? -5.92700 25.97200 -14.53800 1.000 12.90155 88 LEU B O 1
ATOM 2294 N N . ASP B 1 89 ? -7.36700 27.54800 -13.80000 1.000 12.09882 89 ASP B N 1
ATOM 2295 C CA . ASP B 1 89 ? -6.61200 28.65500 -14.39000 1.000 12.93050 89 ASP B CA 1
ATOM 2296 C C . ASP B 1 89 ? -5.43000 28.97200 -13.47600 1.000 14.63333 89 ASP B C 1
ATOM 2297 O O . ASP B 1 89 ? -5.19100 28.28600 -12.47900 1.000 13.71217 89 ASP B O 1
ATOM 2302 N N . LYS B 1 90 ? -4.66800 30.02800 -13.80000 1.000 14.91231 90 LYS B N 1
ATOM 2303 C CA . LYS B 1 90 ? -3.45300 30.30400 -13.05000 1.000 15.95191 90 LYS B CA 1
ATOM 2304 C C . LYS B 1 90 ? -3.73500 30.77900 -11.63300 1.000 22.75536 90 LYS B C 1
ATOM 2305 O O . LYS B 1 90 ? -2.80300 30.84100 -10.82700 1.000 18.49169 90 LYS B O 1
ATOM 2311 N N . GLU B 1 91 ? -4.97900 31.13100 -11.31300 1.000 16.85202 91 GLU B N 1
ATOM 2312 C CA . GLU B 1 91 ? -5.37500 31.42500 -9.94600 1.000 21.60259 91 GLU B CA 1
ATOM 2313 C C . GLU B 1 91 ? -6.01200 30.22100 -9.24200 1.000 21.48942 91 GLU B C 1
ATOM 2314 O O . GLU B 1 91 ? -6.60300 30.38700 -8.17000 1.000 28.25076 91 GLU B O 1
ATOM 2320 N N . HIS B 1 92 ? -5.88400 29.02100 -9.82000 1.000 20.46561 92 HIS B N 1
ATOM 2321 C CA . HIS B 1 92 ? -6.38500 27.75400 -9.27900 1.000 22.85800 92 HIS B CA 1
ATOM 2322 C C . HIS B 1 92 ? -7.91200 27.69000 -9.18800 1.000 27.26643 92 HIS B C 1
ATOM 2323 O O . HIS B 1 92 ? -8.44700 26.94000 -8.36800 1.000 27.64016 92 HIS B O 1
ATOM 2330 N N . ARG B 1 93 ? -8.63800 28.44900 -10.01000 1.000 25.75572 93 ARG B N 1
ATOM 2331 C CA . ARG B 1 93 ? -10.08800 28.50800 -10.19100 1.000 22.13423 93 ARG B CA 1
ATOM 2332 C C . ARG B 1 93 ? -10.49600 27.66000 -11.39200 1.000 23.81601 93 ARG B C 1
ATOM 2333 O O . ARG B 1 93 ? -9.84100 27.72500 -12.43900 1.000 15.13339 93 ARG B O 1
ATOM 2341 N N . PRO B 1 94 ? -11.57600 26.88100 -11.29000 1.000 22.77115 94 PRO B N 1
ATOM 2342 C CA . PRO B 1 94 ? -11.99600 26.04200 -12.42200 1.000 20.32612 94 PRO B CA 1
ATOM 2343 C C . PRO B 1 94 ? -12.42000 26.89700 -13.60300 1.000 17.05731 94 PRO B C 1
ATOM 2344 O O . PRO B 1 94 ? -13.21400 27.83300 -13.46400 1.000 21.60785 94 PRO B O 1
ATOM 2348 N N . VAL B 1 95 ? -11.89000 26.56300 -14.77100 1.000 13.79639 95 VAL B N 1
ATOM 2349 C CA . VAL B 1 95 ? -12.26400 27.24400 -16.00100 1.000 19.04702 95 VAL B CA 1
ATOM 2350 C C . VAL B 1 95 ? -12.98400 26.31300 -16.97500 1.000 16.72043 95 VAL B C 1
ATOM 2351 O O . VAL B 1 95 ? -13.74400 26.79700 -17.82900 1.000 17.07573 95 VAL B O 1
ATOM 2355 N N . GLU B 1 96 ? -12.82700 24.99800 -16.83300 1.000 12.04881 96 GLU B N 1
ATOM 2356 C CA . GLU B 1 96 ? -13.40100 24.02300 -17.74800 1.000 10.64865 96 GLU B CA 1
ATOM 2357 C C . GLU B 1 96 ? -13.39400 22.68600 -17.02700 1.000 10.88288 96 GLU B C 1
ATOM 2358 O O . GLU B 1 96 ? -12.45000 22.39800 -16.28300 1.000 11.11712 96 GLU B O 1
ATOM 2364 N N . LYS B 1 97 ? -14.44100 21.87900 -17.23300 1.000 8.79579 97 LYS B N 1
ATOM 2365 C CA . LYS B 1 97 ? -14.52800 20.56500 -16.61100 1.000 12.65941 97 LYS B CA 1
ATOM 2366 C C . LYS B 1 97 ? -14.94200 19.54200 -17.65900 1.000 17.10468 97 LYS B C 1
ATOM 2367 O O . LYS B 1 97 ? -15.89900 19.76900 -18.40300 1.000 16.01508 97 LYS B O 1
ATOM 2373 N N . PHE B 1 98 ? -14.25700 18.40600 -17.70100 1.000 7.86673 98 PHE B N 1
ATOM 2374 C CA . PHE B 1 98 ? -14.70100 17.28500 -18.51900 1.000 7.87989 98 PHE B CA 1
ATOM 2375 C C . PHE B 1 98 ? -15.37300 16.29800 -17.57100 1.000 9.51956 98 PHE B C 1
ATOM 2376 O O . PHE B 1 98 ? -14.71800 15.72900 -16.69700 1.000 12.64625 98 PHE B O 1
ATOM 2384 N N . VAL B 1 99 ? -16.68100 16.11400 -17.73400 1.000 10.26965 99 VAL B N 1
ATOM 2385 C CA . VAL B 1 99 ? -17.49600 15.38900 -16.76200 1.000 9.79591 99 VAL B CA 1
ATOM 2386 C C . VAL B 1 99 ? -17.90700 14.06000 -17.37900 1.000 12.06197 99 VAL B C 1
ATOM 2387 O O . VAL B 1 99 ? -18.66500 14.03800 -18.35600 1.000 14.08590 99 VAL B O 1
ATOM 2391 N N . PHE B 1 100 ? -17.44000 12.95800 -16.78500 1.000 11.63561 100 PHE B N 1
ATOM 2392 C CA . PHE B 1 100 ? -17.81200 11.59300 -17.18200 1.000 12.97787 100 PHE B CA 1
ATOM 2393 C C . PHE B 1 100 ? -18.84500 11.08100 -16.17800 1.000 12.63046 100 PHE B C 1
ATOM 2394 O O . PHE B 1 100 ? -18.48900 10.72400 -15.05300 1.000 11.05922 100 PHE B O 1
ATOM 2402 N N . GLU B 1 101 ? -20.12600 11.06100 -16.57200 1.000 11.99091 101 GLU B N 1
ATOM 2403 C CA . GLU B 1 101 ? -21.19000 10.54400 -15.71300 1.000 13.19106 101 GLU B CA 1
ATOM 2404 C C . GLU B 1 101 ? -21.37200 9.06400 -16.00900 1.000 15.28078 101 GLU B C 1
ATOM 2405 O O . GLU B 1 101 ? -21.41800 8.67000 -17.17800 1.000 21.91579 101 GLU B O 1
ATOM 2411 N N . ILE B 1 102 ? -21.50700 8.25700 -14.95900 1.000 17.24154 102 ILE B N 1
ATOM 2412 C CA . ILE B 1 102 ? -21.44200 6.79900 -15.06800 1.000 19.63130 102 ILE B CA 1
ATOM 2413 C C . ILE B 1 102 ? -22.59500 6.18400 -14.29400 1.000 25.42410 102 ILE B C 1
ATOM 2414 O O . ILE B 1 102 ? -22.90700 6.62300 -13.18400 1.000 17.20206 102 ILE B O 1
ATOM 2419 N N . THR B 1 103 ? -23.23800 5.17200 -14.88100 1.000 18.28903 103 THR B N 1
ATOM 2420 C CA . THR B 1 103 ? -24.11500 4.29100 -14.12800 1.000 20.54720 103 THR B CA 1
ATOM 2421 C C . THR B 1 103 ? -23.86900 2.87000 -14.60900 1.000 25.25829 103 THR B C 1
ATOM 2422 O O . THR B 1 103 ? -23.45200 2.64900 -15.74800 1.000 21.06042 103 THR B O 1
ATOM 2426 N N . GLN B 1 104 ? -24.12800 1.91100 -13.73600 1.000 23.37649 104 GLN B N 1
ATOM 2427 C CA . GLN B 1 104 ? -23.91800 0.50700 -14.07900 1.000 24.87667 104 GLN B CA 1
ATOM 2428 C C . GLN B 1 104 ? -25.25400 -0.19800 -13.97200 1.000 36.81494 104 GLN B C 1
ATOM 2429 O O . GLN B 1 104 ? -25.75200 -0.40400 -12.85000 1.000 45.00803 104 GLN B O 1
ATOM 2435 N N . PRO B 1 105 ? -25.86800 -0.56500 -15.09500 1.000 40.02059 105 PRO B N 1
ATOM 2436 C CA . PRO B 1 105 ? -27.25200 -1.05600 -15.08300 1.000 41.01544 105 PRO B CA 1
ATOM 2437 C C . PRO B 1 105 ? -27.33100 -2.44500 -14.47900 1.000 40.27851 105 PRO B C 1
ATOM 2438 O O . PRO B 1 105 ? -26.30300 -3.00100 -14.07000 1.000 35.16737 105 PRO B O 1
ATOM 2442 N N . PRO B 1 106 ? -28.52800 -3.03000 -14.38000 1.000 50.88768 106 PRO B N 1
ATOM 2443 C CA . PRO B 1 106 ? -28.63200 -4.43300 -13.93400 1.000 53.19848 106 PRO B CA 1
ATOM 2444 C C . PRO B 1 106 ? -27.80700 -5.36800 -14.80600 1.000 45.20279 106 PRO B C 1
ATOM 2445 O O . PRO B 1 106 ? -27.99700 -5.44200 -16.02200 1.000 48.84007 106 PRO B O 1
ATOM 2449 N N . LEU B 1 107 ? -26.88300 -6.08900 -14.17100 1.000 44.08950 107 LEU B N 1
ATOM 2450 C CA . LEU B 1 107 ? -25.96200 -6.97900 -14.88100 1.000 48.09261 107 LEU B CA 1
ATOM 2451 C C . LEU B 1 107 ? -26.64200 -8.33200 -15.09400 1.000 50.89031 107 LEU B C 1
ATOM 2452 O O . LEU B 1 107 ? -26.35400 -9.32900 -14.42900 1.000 49.89019 107 LEU B O 1
ATOM 2457 N N . LEU B 1 108 ? -27.58100 -8.35100 -16.04100 1.000 37.50450 108 LEU B N 1
ATOM 2458 C CA . LEU B 1 108 ? -28.43600 -9.51200 -16.25300 1.000 51.59829 108 LEU B CA 1
ATOM 2459 C C . LEU B 1 108 ? -28.79900 -9.64000 -17.72600 1.000 51.67725 108 LEU B C 1
ATOM 2460 O O . LEU B 1 108 ? -29.11000 -8.64200 -18.38400 1.000 51.94307 108 LEU B O 1
ATOM 2465 N N . SER B 1 109 ? -28.76000 -10.87700 -18.22700 1.000 46.17396 109 SER B N 1
ATOM 2466 C CA . SER B 1 109 ? -28.99100 -11.18500 -19.64200 1.000 49.66911 109 SER B CA 1
ATOM 2467 C C . SER B 1 109 ? -28.15800 -10.28000 -20.55000 1.000 54.22492 109 SER B C 1
ATOM 2468 O O . SER B 1 109 ? -28.64800 -9.69800 -21.52100 1.000 59.68610 109 SER B O 1
ATOM 2471 N N . ILE B 1 110 ? -26.87900 -10.14200 -20.20000 1.000 52.37470 110 ILE B N 1
ATOM 2472 C CA . ILE B 1 110 ? -25.94100 -9.44700 -21.06800 1.000 51.46670 110 ILE B CA 1
ATOM 2473 C C . ILE B 1 110 ? -25.78600 -10.20400 -22.38500 1.000 56.52257 110 ILE B C 1
ATOM 2474 O O . ILE B 1 110 ? -26.01300 -11.41600 -22.47700 1.000 58.20172 110 ILE B O 1
ATOM 2479 N N . SER B 1 111 ? -25.37100 -9.47500 -23.41900 1.000 64.03399 111 SER B N 1
ATOM 2480 C CA . SER B 1 111 ? -25.19000 -10.06200 -24.74100 1.000 63.81818 111 SER B CA 1
ATOM 2481 C C . SER B 1 111 ? -23.91100 -10.89000 -24.79600 1.000 61.70740 111 SER B C 1
ATOM 2482 O O . SER B 1 111 ? -22.86800 -10.48900 -24.27200 1.000 59.13604 111 SER B O 1
ATOM 2485 N N . SER B 1 112 ? -24.00000 -12.05400 -25.43400 1.000 61.51527 112 SER B N 1
ATOM 2486 C CA . SER B 1 112 ? -22.85200 -12.92700 -25.63800 1.000 63.68395 112 SER B CA 1
ATOM 2487 C C . SER B 1 112 ? -22.09000 -12.60400 -26.91500 1.000 63.53920 112 SER B C 1
ATOM 2488 O O . SER B 1 112 ? -21.11900 -13.30100 -27.23400 1.000 59.65978 112 SER B O 1
ATOM 2491 N N . ASP B 1 113 ? -22.51400 -11.58000 -27.65600 1.000 63.09178 113 ASP B N 1
ATOM 2492 C CA . ASP B 1 113 ? -21.98300 -11.31100 -28.99100 1.000 66.69484 113 ASP B CA 1
ATOM 2493 C C . ASP B 1 113 ? -20.89000 -10.25600 -28.87600 1.000 61.38894 113 ASP B C 1
ATOM 2494 O O . ASP B 1 113 ? -21.09700 -9.07200 -29.14600 1.000 60.87046 113 ASP B O 1
ATOM 2499 N N . SER B 1 114 ? -19.70200 -10.71300 -28.48200 1.000 58.56228 114 SER B N 1
ATOM 2500 C CA . SER B 1 114 ? -18.52600 -9.86300 -28.31800 1.000 59.35448 114 SER B CA 1
ATOM 2501 C C . SER B 1 114 ? -18.89700 -8.58700 -27.55900 1.000 50.45868 114 SER B C 1
ATOM 2502 O O . SER B 1 114 ? -18.87000 -7.46800 -28.08200 1.000 43.57628 114 SER B O 1
ATOM 2505 N N . LEU B 1 115 ? -19.28700 -8.81300 -26.30500 1.000 50.23497 115 LEU B N 1
ATOM 2506 C CA . LEU B 1 115 ? -19.71900 -7.71900 -25.44600 1.000 44.11582 115 LEU B CA 1
ATOM 2507 C C . LEU B 1 115 ? -18.64600 -6.64700 -25.35000 1.000 43.42363 115 LEU B C 1
ATOM 2508 O O . LEU B 1 115 ? -18.91400 -5.46000 -25.57200 1.000 39.29682 115 LEU B O 1
ATOM 2513 N N . LEU B 1 116 ? -17.41200 -7.05600 -25.04300 1.000 42.93410 116 LEU B N 1
ATOM 2514 C CA . LEU B 1 116 ? -16.34900 -6.08500 -24.80700 1.000 41.68131 116 LEU B CA 1
ATOM 2515 C C . LEU B 1 116 ? -15.92300 -5.38200 -26.08900 1.000 44.26057 116 LEU B C 1
ATOM 2516 O O . LEU B 1 116 ? -15.56700 -4.19700 -26.05500 1.000 40.60487 116 LEU B O 1
ATOM 2521 N N . SER B 1 117 ? -15.94400 -6.08600 -27.22200 1.000 38.05983 117 SER B N 1
ATOM 2522 C CA . SER B 1 117 ? -15.64600 -5.43100 -28.48900 1.000 40.01532 117 SER B CA 1
ATOM 2523 C C . SER B 1 117 ? -16.69100 -4.37200 -28.80900 1.000 35.50163 117 SER B C 1
ATOM 2524 O O . SER B 1 117 ? -16.35400 -3.28100 -29.28700 1.000 34.71206 117 SER B O 1
ATOM 2527 N N . HIS B 1 118 ? -17.96600 -4.67300 -28.54300 1.000 33.01975 118 HIS B N 1
ATOM 2528 C CA . HIS B 1 118 ? -19.02800 -3.68300 -28.71500 1.000 34.19094 118 HIS B CA 1
ATOM 2529 C C . HIS B 1 118 ? -18.81300 -2.48500 -27.79400 1.000 29.87200 118 HIS B C 1
ATOM 2530 O O . HIS B 1 118 ? -18.97800 -1.32900 -28.20600 1.000 28.04547 118 HIS B O 1
ATOM 2537 N N . VAL B 1 119 ? -18.43700 -2.74200 -26.54500 1.000 24.01341 119 VAL B N 1
ATOM 2538 C CA . VAL B 1 119 ? -18.24700 -1.65300 -25.59100 1.000 30.28784 119 VAL B CA 1
ATOM 2539 C C . VAL B 1 119 ? -17.07600 -0.77200 -26.01300 1.000 32.49337 119 VAL B C 1
ATOM 2540 O O . VAL B 1 119 ? -17.17300 0.46100 -26.00500 1.000 25.63728 119 VAL B O 1
ATOM 2544 N N . GLU B 1 120 ? -15.95000 -1.38900 -26.38800 1.000 32.87236 120 GLU B N 1
ATOM 2545 C CA . GLU B 1 120 ? -14.80100 -0.60600 -26.83500 1.000 32.44600 120 GLU B CA 1
ATOM 2546 C C . GLU B 1 120 ? -15.15300 0.23300 -28.05600 1.000 25.41357 120 GLU B C 1
ATOM 2547 O O . GLU B 1 120 ? -14.66400 1.35700 -28.21300 1.000 27.76386 120 GLU B O 1
ATOM 2553 N N . GLN B 1 121 ? -15.99200 -0.30000 -28.94100 1.000 27.08746 121 GLN B N 1
ATOM 2554 C CA . GLN B 1 121 ? -16.46200 0.48900 -30.07200 1.000 27.15589 121 GLN B CA 1
ATOM 2555 C C . GLN B 1 121 ? -17.22500 1.72300 -29.60000 1.000 27.54804 121 GLN B C 1
ATOM 2556 O O . GLN B 1 121 ? -16.97300 2.84000 -30.06900 1.000 26.47949 121 GLN B O 1
ATOM 2562 N N . LEU B 1 122 ? -18.12700 1.54900 -28.63300 1.000 24.52926 122 LEU B N 1
ATOM 2563 C CA . LEU B 1 122 ? -18.83900 2.70000 -28.08900 1.000 20.63668 122 LEU B CA 1
ATOM 2564 C C . LEU B 1 122 ? -17.87700 3.69700 -27.44600 1.000 21.06832 122 LEU B C 1
ATOM 2565 O O . LEU B 1 122 ? -18.03100 4.91400 -27.60900 1.000 23.03171 122 LEU B O 1
ATOM 2570 N N . LEU B 1 123 ? -16.86300 3.20200 -26.73200 1.000 18.09164 123 LEU B N 1
ATOM 2571 C CA . LEU B 1 123 ? -15.89300 4.10100 -26.09400 1.000 19.72868 123 LEU B CA 1
ATOM 2572 C C . LEU B 1 123 ? -15.05200 4.85000 -27.12400 1.000 18.97070 123 LEU B C 1
ATOM 2573 O O . LEU B 1 123 ? -14.66100 6.00900 -26.89800 1.000 13.86745 123 LEU B O 1
ATOM 2578 N N . ALA B 1 124 ? -14.74000 4.19000 -28.24300 1.000 19.39706 124 ALA B N 1
ATOM 2579 C CA . ALA B 1 124 ? -13.98500 4.82700 -29.31700 1.000 23.27384 124 ALA B CA 1
ATOM 2580 C C . ALA B 1 124 ? -14.62100 6.14500 -29.72300 1.000 19.11282 124 ALA B C 1
ATOM 2581 O O . ALA B 1 124 ? -13.91800 7.11700 -30.01200 1.000 17.57316 124 ALA B O 1
ATOM 2583 N N . ALA B 1 125 ? -15.96000 6.20000 -29.73900 1.000 21.89736 125 ALA B N 1
ATOM 2584 C CA . ALA B 1 125 ? -16.64700 7.42600 -30.13800 1.000 21.38414 125 ALA B CA 1
ATOM 2585 C C . ALA B 1 125 ? -16.40200 8.56700 -29.15700 1.000 19.42338 125 ALA B C 1
ATOM 2586 O O . ALA B 1 125 ? -16.38700 9.73100 -29.56800 1.000 14.75703 125 ALA B O 1
ATOM 2588 N N . PHE B 1 126 ? -16.23200 8.26200 -27.86100 1.000 15.48344 126 PHE B N 1
ATOM 2589 C CA . PHE B 1 126 ? -15.88300 9.29700 -26.88600 1.000 12.76206 126 PHE B CA 1
ATOM 2590 C C . PHE B 1 126 ? -14.49100 9.84900 -27.15700 1.000 11.30399 126 PHE B C 1
ATOM 2591 O O . PHE B 1 126 ? -14.26100 11.05900 -27.06000 1.000 10.74866 126 PHE B O 1
ATOM 2599 N N . ILE B 1 127 ? -13.54500 8.96400 -27.46900 1.000 12.34095 127 ILE B N 1
ATOM 2600 C CA . ILE B 1 127 ? -12.18900 9.40200 -27.78200 1.000 12.59098 127 ILE B CA 1
ATOM 2601 C C . ILE B 1 127 ? -12.19400 10.28300 -29.02300 1.000 14.40962 127 ILE B C 1
ATOM 2602 O O . ILE B 1 127 ? -11.50100 11.30900 -29.07800 1.000 15.37290 127 ILE B O 1
ATOM 2607 N N . LEU B 1 128 ? -12.98500 9.90600 -30.03400 1.000 14.74914 128 LEU B N 1
ATOM 2608 C CA . LEU B 1 128 ? -13.06400 10.71800 -31.25000 1.000 13.31212 128 LEU B CA 1
ATOM 2609 C C . LEU B 1 128 ? -13.64500 12.09700 -30.95700 1.000 17.16258 128 LEU B C 1
ATOM 2610 O O . LEU B 1 128 ? -13.17000 13.10500 -31.49200 1.000 14.56754 128 LEU B O 1
ATOM 2615 N N . LYS B 1 129 ? -14.67800 12.16700 -30.10700 1.000 12.56203 129 LYS B N 1
ATOM 2616 C CA . LYS B 1 129 ? -15.24100 13.46700 -29.73400 1.000 12.99366 129 LYS B CA 1
ATOM 2617 C C . LYS B 1 129 ? -14.24300 14.31900 -28.94700 1.000 14.93863 129 LYS B C 1
ATOM 2618 O O . LYS B 1 129 ? -14.15300 15.53600 -29.16000 1.000 15.29131 129 LYS B O 1
ATOM 2624 N N . ILE B 1 130 ? -13.50800 13.72000 -28.00200 1.000 11.14344 130 ILE B N 1
ATOM 2625 C CA . ILE B 1 130 ? -12.47300 14.49300 -27.31500 1.000 9.86434 130 ILE B CA 1
ATOM 2626 C C . ILE B 1 130 ? -11.41800 14.97200 -28.30800 1.000 13.07262 130 ILE B C 1
ATOM 2627 O O . ILE B 1 130 ? -10.92900 16.10900 -28.21900 1.000 11.52507 130 ILE B O 1
ATOM 2632 N N . SER B 1 131 ? -11.06800 14.12500 -29.28400 1.000 13.50162 131 SER B N 1
ATOM 2633 C CA . SER B 1 131 ? -10.00700 14.45700 -30.23600 1.000 11.15660 131 SER B CA 1
ATOM 2634 C C . SER B 1 131 ? -10.28000 15.74200 -31.00000 1.000 17.00467 131 SER B C 1
ATOM 2635 O O . SER B 1 131 ? -9.33600 16.40600 -31.45300 1.000 17.03625 131 SER B O 1
ATOM 2638 N N . VAL B 1 132 ? -11.54700 16.07100 -31.23100 1.000 14.49911 132 VAL B N 1
ATOM 2639 C CA . VAL B 1 132 ? -11.90600 17.20200 -32.07300 1.000 17.63106 132 VAL B CA 1
ATOM 2640 C C . VAL B 1 132 ? -12.59800 18.30400 -31.28000 1.000 15.86506 132 VAL B C 1
ATOM 2641 O O . VAL B 1 132 ? -13.17600 19.21400 -31.87500 1.000 15.03601 132 VAL B O 1
ATOM 2645 N N . CYS B 1 133 ? -12.56000 18.24700 -29.94400 1.000 15.27025 133 CYS B N 1
ATOM 2646 C CA . CYS B 1 133 ? -13.36400 19.19100 -29.17600 1.000 17.27312 133 CYS B CA 1
ATOM 2647 C C . CYS B 1 133 ? -12.77200 20.59500 -29.17000 1.000 16.65726 133 CYS B C 1
ATOM 2648 O O . CYS B 1 133 ? -13.49400 21.54600 -28.85500 1.000 19.46286 133 CYS B O 1
ATOM 2651 N N . ASP B 1 134 ? -11.49500 20.75900 -29.53600 1.000 12.75416 134 ASP B N 1
ATOM 2652 C CA . ASP B 1 134 ? -10.91500 22.10500 -29.55500 1.000 12.43307 134 ASP B CA 1
ATOM 2653 C C . ASP B 1 134 ? -11.70300 23.04200 -30.45700 1.000 25.48200 134 ASP B C 1
ATOM 2654 O O . ASP B 1 134 ? -11.75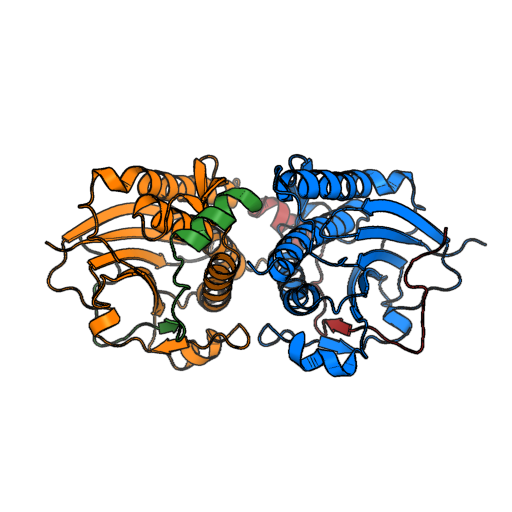000 24.25200 -30.20400 1.000 23.10540 134 ASP B O 1
ATOM 2659 N N . ALA B 1 135 ? -12.35700 22.51200 -31.49100 1.000 18.03374 135 ALA B N 1
ATOM 2660 C CA . ALA B 1 135 ? -13.09900 23.38200 -32.39900 1.000 19.24968 135 ALA B CA 1
ATOM 2661 C C . ALA B 1 135 ? -14.49100 23.76200 -31.89700 1.000 21.95526 135 ALA B C 1
ATOM 2662 O O . ALA B 1 135 ? -15.16700 24.54900 -32.56800 1.000 28.35340 135 ALA B O 1
ATOM 2664 N N . VAL B 1 136 ? -14.95400 23.23100 -30.76300 1.000 20.64721 136 VAL B N 1
ATOM 2665 C CA . VAL B 1 136 ? -16.25600 23.61000 -30.21900 1.000 20.20505 136 VAL B CA 1
ATOM 2666 C C . VAL B 1 136 ? -16.14700 24.25100 -28.84600 1.000 25.00300 136 VAL B C 1
ATOM 2667 O O . VAL B 1 136 ? -17.17600 24.56300 -28.23800 1.000 22.37110 136 VAL B O 1
ATOM 2671 N N . LEU B 1 137 ? -14.94000 24.42700 -28.32500 1.000 21.32624 137 LEU B N 1
ATOM 2672 C CA . LEU B 1 137 ? -14.72600 25.06200 -27.03200 1.000 22.33952 137 LEU B CA 1
ATOM 2673 C C . LEU B 1 137 ? -13.90300 26.32800 -27.22900 1.000 21.14990 137 LEU B C 1
ATOM 2674 O O . LEU B 1 137 ? -13.18900 26.48100 -28.22500 1.000 21.22886 137 LEU B O 1
ATOM 2679 N N . ASP B 1 138 ? -14.01400 27.25400 -26.28000 1.000 23.99761 138 ASP B N 1
ATOM 2680 C CA . ASP B 1 138 ? -13.11800 28.40500 -26.28600 1.000 26.44001 138 ASP B CA 1
ATOM 2681 C C . ASP B 1 138 ? -11.74600 27.98900 -25.77700 1.000 17.73634 138 ASP B C 1
ATOM 2682 O O . ASP B 1 138 ? -11.62500 27.10600 -24.93100 1.000 20.29454 138 ASP B O 1
ATOM 2687 N N . HIS B 1 139 ? -10.70700 28.64400 -26.28500 1.000 17.95742 139 HIS B N 1
ATOM 2688 C CA . HIS B 1 139 ? -9.35800 28.31200 -25.84500 1.000 23.82917 139 HIS B CA 1
ATOM 2689 C C . HIS B 1 139 ? -9.18900 28.69200 -24.37600 1.000 21.82630 139 HIS B C 1
ATOM 2690 O O . HIS B 1 139 ? -9.68700 29.72500 -23.92900 1.000 24.00814 139 HIS B O 1
ATOM 2697 N N . ASN B 1 140 ? -8.54000 27.81400 -23.61200 1.000 22.01053 140 ASN B N 1
ATOM 2698 C CA . ASN B 1 140 ? -8.24300 28.11900 -22.22300 1.000 19.59182 140 ASN B CA 1
ATOM 2699 C C . ASN B 1 140 ? -7.18100 29.20800 -22.14600 1.000 21.05516 140 ASN B C 1
ATOM 2700 O O . ASN B 1 140 ? -6.33100 29.31300 -23.03400 1.000 18.20481 140 ASN B O 1
ATOM 2705 N N . PRO B 1 141 ? -7.19300 30.01800 -21.08900 1.000 22.08686 141 PRO B N 1
ATOM 2706 C CA . PRO B 1 141 ? -6.14100 31.02000 -20.92500 1.000 18.80225 141 PRO B CA 1
ATOM 2707 C C . PRO B 1 141 ? -4.81500 30.34400 -20.62600 1.000 17.09415 141 PRO B C 1
ATOM 2708 O O . PRO B 1 141 ? -4.79600 29.17500 -20.21400 1.000 17.64422 141 PRO B O 1
ATOM 2712 N N . PRO B 1 142 ? -3.69200 31.04700 -20.79700 1.000 15.56239 142 PRO B N 1
ATOM 2713 C CA . PRO B 1 142 ? -2.38600 30.45400 -20.46800 1.000 19.76553 142 PRO B CA 1
ATOM 2714 C C . PRO B 1 142 ? -2.25100 30.17400 -18.97200 1.000 18.17060 142 PRO B C 1
ATOM 2715 O O . PRO B 1 142 ? -2.83100 30.86600 -18.13200 1.000 18.79962 142 PRO B O 1
ATOM 2719 N N . GLY B 1 143 ? -1.44600 29.16400 -18.65000 1.000 15.76768 143 GLY B N 1
ATOM 2720 C CA . GLY B 1 143 ? -1.06200 28.89400 -17.27400 1.000 19.17335 143 GLY B CA 1
ATOM 2721 C C . GLY B 1 143 ? -1.97100 27.95600 -16.51700 1.000 18.68908 143 GLY B C 1
ATOM 2722 O O . GLY B 1 143 ? -1.98500 27.98900 -15.27900 1.000 16.30985 143 GLY B O 1
ATOM 2723 N N . CYS B 1 144 ? -2.72000 27.11700 -17.21400 1.000 12.65678 144 CYS B N 1
ATOM 2724 C CA . CYS B 1 144 ? -3.68600 26.24200 -16.56800 1.000 12.92260 144 CYS B CA 1
ATOM 2725 C C . CYS B 1 144 ? -3.00700 24.98900 -16.01200 1.000 14.99917 144 CYS B C 1
ATOM 2726 O O . CYS B 1 144 ? -1.93600 24.56800 -16.46700 1.000 15.25446 144 CYS B O 1
ATOM 2729 N N . THR B 1 145 ? -3.65300 24.38500 -15.01400 1.000 11.83563 145 THR B N 1
ATOM 2730 C CA . THR B 1 145 ? -3.27000 23.07500 -14.49400 1.000 13.41740 145 THR B CA 1
ATOM 2731 C C . THR B 1 145 ? -4.53600 22.21700 -14.43500 1.000 12.20146 145 THR B C 1
ATOM 2732 O O . THR B 1 145 ? -5.61000 22.65200 -14.85200 1.000 12.73311 145 THR B O 1
ATOM 2736 N N . PHE B 1 146 ? -4.43200 20.99500 -13.91600 1.000 11.16450 146 PHE B N 1
ATOM 2737 C CA . PHE B 1 146 ? -5.63300 20.16600 -13.81600 1.000 12.00933 146 PHE B CA 1
ATOM 2738 C C . PHE B 1 146 ? -5.72200 19.46100 -12.47100 1.000 14.56490 146 PHE B C 1
ATOM 2739 O O . PHE B 1 146 ? -4.75800 19.37500 -11.70700 1.000 11.04343 146 PHE B O 1
ATOM 2747 N N . THR B 1 147 ? -6.92300 18.97000 -12.18500 1.000 10.56179 147 THR B N 1
ATOM 2748 C CA . THR B 1 147 ? -7.14500 18.05100 -11.08200 1.000 11.60139 147 THR B CA 1
ATOM 2749 C C . THR B 1 147 ? -8.21700 17.04500 -11.49700 1.000 11.03553 147 THR B C 1
ATOM 2750 O O . THR B 1 147 ? -8.83200 17.16900 -12.55800 1.000 15.07549 147 THR B O 1
ATOM 2754 N N . VAL B 1 148 ? -8.44600 16.04600 -10.64900 1.000 12.38306 148 VAL B N 1
ATOM 2755 C CA . VAL B 1 148 ? -9.47200 15.02800 -10.88400 1.000 10.87762 148 VAL B CA 1
ATOM 2756 C C . VAL B 1 148 ? -10.38900 14.98700 -9.66400 1.000 12.39096 148 VAL B C 1
ATOM 2757 O O . VAL B 1 148 ? -9.91100 14.93100 -8.52700 1.000 18.12586 148 VAL B O 1
ATOM 2761 N N . LEU B 1 149 ? -11.69900 15.04300 -9.89600 1.000 11.65403 149 LEU B N 1
ATOM 2762 C CA . LEU B 1 149 ? -12.69200 14.95500 -8.83000 1.000 9.84855 149 LEU B CA 1
ATOM 2763 C C . LEU B 1 149 ? -13.49100 13.67700 -9.00300 1.000 10.93552 149 LEU B C 1
ATOM 2764 O O . LEU B 1 149 ? -13.83600 13.30700 -10.12600 1.000 13.77270 149 LEU B O 1
ATOM 2769 N N . VAL B 1 150 ? -13.81900 13.02000 -7.89600 1.000 10.78814 150 VAL B N 1
ATOM 2770 C CA . VAL B 1 150 ? -14.60900 11.79400 -7.94300 1.000 11.25661 150 VAL B CA 1
ATOM 2771 C C . VAL B 1 150 ? -15.85200 12.02200 -7.10700 1.000 12.42781 150 VAL B C 1
ATOM 2772 O O . VAL B 1 150 ? -15.75300 12.29200 -5.90600 1.000 13.25159 150 VAL B O 1
ATOM 2776 N N . HIS B 1 151 ? -17.01500 11.95600 -7.74400 1.000 16.27564 151 HIS B N 1
ATOM 2777 C CA . HIS B 1 151 ? -18.28900 12.15600 -7.06900 1.000 16.66516 151 HIS B CA 1
ATOM 2778 C C . HIS B 1 151 ? -18.87400 10.78100 -6.81400 1.000 20.37350 151 HIS B C 1
ATOM 2779 O O . HIS B 1 151 ? -18.96500 9.97000 -7.74300 1.000 16.79675 151 HIS B O 1
ATOM 2786 N N . THR B 1 152 ? -19.24500 10.51700 -5.56700 1.000 19.43391 152 THR B N 1
ATOM 2787 C CA . THR B 1 152 ? -19.72400 9.20600 -5.15800 1.000 17.84688 152 THR B CA 1
ATOM 2788 C C . THR B 1 152 ? -21.23500 9.23000 -4.97700 1.000 22.37637 152 THR B C 1
ATOM 2789 O O . THR B 1 152 ? -21.84600 10.28900 -4.80300 1.000 25.37409 152 THR B O 1
ATOM 2793 N N . ARG B 1 153 ? -21.84200 8.04100 -5.03000 1.000 19.84712 153 ARG B N 1
ATOM 2794 C CA . ARG B 1 153 ? -23.29000 7.96600 -4.86200 1.000 26.21104 153 ARG B CA 1
ATOM 2795 C C . ARG B 1 153 ? -23.72100 8.33300 -3.44900 1.000 34.47782 153 ARG B C 1
ATOM 2796 O O . ARG B 1 153 ? -24.81800 8.86800 -3.26200 1.000 37.26236 153 ARG B O 1
ATOM 2804 N N . GLU B 1 154 ? -22.89000 8.05900 -2.44900 1.000 34.29095 154 GLU B N 1
ATOM 2805 C CA . GLU B 1 154 ? -23.18000 8.46100 -1.08100 1.000 44.04739 154 GLU B CA 1
ATOM 2806 C C . GLU B 1 154 ? -22.02400 9.27500 -0.50800 1.000 38.91782 154 GLU B C 1
ATOM 2807 O O . GLU B 1 154 ? -20.89100 9.22300 -0.99900 1.000 33.34084 154 GLU B O 1
ATOM 2813 N N . ALA B 1 155 ? -22.33400 10.04700 0.53500 1.000 37.22552 155 ALA B N 1
ATOM 2814 C CA . ALA B 1 155 ? -21.31400 10.82500 1.23000 1.000 51.33773 155 ALA B CA 1
ATOM 2815 C C . ALA B 1 155 ? -20.21900 9.90800 1.76700 1.000 63.51814 155 ALA B C 1
ATOM 2816 O O . ALA B 1 155 ? -20.48400 8.79400 2.23300 1.000 65.37889 155 ALA B O 1
ATOM 2818 N N . ALA B 1 156 ? -18.98100 10.40400 1.73100 1.000 61.48632 156 ALA B N 1
ATOM 2819 C CA . ALA B 1 156 ? -17.79100 9.55600 1.68500 1.000 67.33439 156 ALA B CA 1
ATOM 2820 C C . ALA B 1 156 ? -17.14500 9.37300 3.05800 1.000 74.19047 156 ALA B C 1
ATOM 2821 O O . ALA B 1 156 ? -16.21000 10.08000 3.43100 1.000 80.08855 156 ALA B O 1
ATOM 2823 N N . THR B 1 157 ? -17.63400 8.38200 3.80900 1.000 73.24562 157 THR B N 1
ATOM 2824 C CA . THR B 1 157 ? -16.84800 7.80000 4.89700 1.000 65.35520 157 THR B CA 1
ATOM 2825 C C . THR B 1 157 ? -16.32600 6.42400 4.49000 1.000 58.69125 157 THR B C 1
ATOM 2826 O O . THR B 1 157 ? -15.11700 6.18100 4.52000 1.000 53.94857 157 THR B O 1
ATOM 2830 N N . ARG B 1 158 ? -17.23100 5.52900 4.08700 1.000 58.99392 158 ARG B N 1
ATOM 2831 C CA . ARG B 1 158 ? -16.89900 4.34400 3.30500 1.000 53.56432 158 ARG B CA 1
ATOM 2832 C C . ARG B 1 158 ? -15.92800 4.67000 2.18400 1.000 43.74472 158 ARG B C 1
ATOM 2833 O O . ARG B 1 158 ? -14.92700 3.97400 1.97300 1.000 38.55725 158 ARG B O 1
ATOM 2841 N N . ASN B 1 159 ? -16.24200 5.72500 1.42900 1.000 38.37039 159 ASN B N 1
ATOM 2842 C CA . ASN B 1 159 ? -15.50400 5.99600 0.20500 1.000 25.93469 159 ASN B CA 1
ATOM 2843 C C . ASN B 1 159 ? -14.10300 6.50700 0.50900 1.000 30.32206 159 ASN B C 1
ATOM 2844 O O . ASN B 1 159 ? -13.14900 6.16600 -0.19900 1.000 28.48236 159 ASN B O 1
ATOM 2849 N N . MET B 1 160 ? -13.95900 7.30400 1.57500 1.000 32.14596 160 MET B N 1
ATOM 2850 C CA . MET B 1 160 ? -12.64200 7.80700 1.95300 1.000 35.73586 160 MET B CA 1
ATOM 2851 C C . MET B 1 160 ? -11.71200 6.66900 2.35000 1.000 35.37266 160 MET B C 1
ATOM 2852 O O . MET B 1 160 ? -10.50900 6.72800 2.09000 1.000 36.48069 160 MET B O 1
ATOM 2857 N N . GLU B 1 161 ? -12.24700 5.62500 2.98500 1.000 29.33246 161 GLU B N 1
ATOM 2858 C CA . GLU B 1 161 ? -11.43000 4.44800 3.27500 1.000 26.84796 161 GLU B CA 1
ATOM 2859 C C . GLU B 1 161 ? -11.08400 3.69800 1.99600 1.000 26.79005 161 GLU B C 1
ATOM 2860 O O . GLU B 1 161 ? -9.92600 3.32800 1.76900 1.000 28.84293 161 GLU B O 1
ATOM 2866 N N . LYS B 1 162 ? -12.08400 3.46700 1.14500 1.000 20.83408 162 LYS B N 1
ATOM 2867 C CA . LYS B 1 162 ? -11.89000 2.58500 0.00300 1.000 26.72952 162 LYS B CA 1
ATOM 2868 C C . LYS B 1 162 ? -11.03800 3.21300 -1.09500 1.000 19.74974 162 LYS B C 1
ATOM 2869 O O . LYS B 1 162 ? -10.41100 2.47700 -1.86500 1.000 21.72366 162 LYS B O 1
ATOM 2875 N N . ILE B 1 163 ? -10.98300 4.54500 -1.18000 1.000 19.19967 163 ILE B N 1
ATOM 2876 C CA . ILE B 1 163 ? -10.23600 5.19300 -2.25700 1.000 22.39742 163 ILE B CA 1
ATOM 2877 C C . ILE B 1 163 ? -8.72900 5.25300 -1.99800 1.000 18.49169 163 ILE B C 1
ATOM 2878 O O . ILE B 1 163 ? -7.96400 5.46200 -2.94200 1.000 19.97345 163 ILE B O 1
ATOM 2883 N N . GLN B 1 164 ? -8.27300 5.08100 -0.75300 1.000 16.37828 164 GLN B N 1
ATOM 2884 C CA . GLN B 1 164 ? -6.85100 5.22900 -0.41200 1.000 21.92631 164 GLN B CA 1
ATOM 2885 C C . GLN B 1 164 ? -6.09100 3.93600 -0.71400 1.000 19.56024 164 GLN B C 1
ATOM 2886 O O . GLN B 1 164 ? -5.57300 3.25500 0.17200 1.000 20.01293 164 GLN B O 1
ATOM 2892 N N . VAL B 1 165 ? -6.00200 3.62700 -2.00300 1.000 18.51011 165 VAL B N 1
ATOM 2893 C CA . VAL B 1 165 ? -5.46900 2.34000 -2.44200 1.000 20.22611 165 VAL B CA 1
ATOM 2894 C C . VAL B 1 165 ? -3.94000 2.34400 -2.47000 1.000 17.99426 165 VAL B C 1
ATOM 2895 O O . VAL B 1 165 ? -3.30100 1.31700 -2.20000 1.000 19.13914 165 VAL B O 1
ATOM 2899 N N . ILE B 1 166 ? -3.34200 3.48700 -2.79200 1.000 17.02573 166 ILE B N 1
ATOM 2900 C CA . ILE B 1 166 ? -1.94500 3.58800 -3.19800 1.000 19.38127 166 ILE B CA 1
ATOM 2901 C C . ILE B 1 166 ? -1.14500 4.24300 -2.07700 1.000 21.48415 166 ILE B C 1
ATOM 2902 O O . ILE B 1 166 ? -1.50700 5.32300 -1.59200 1.000 15.98613 166 ILE B O 1
ATOM 2907 N N . LYS B 1 167 ? -0.05500 3.58900 -1.67400 1.000 16.46250 167 LYS B N 1
ATOM 2908 C CA . LYS B 1 167 ? 0.86100 4.14800 -0.67900 1.000 17.48631 167 LYS B CA 1
ATOM 2909 C C . LYS B 1 167 ? 1.29500 5.56200 -1.05500 1.000 16.94414 167 LYS B C 1
ATOM 2910 O O . LYS B 1 167 ? 1.64700 5.83500 -2.20600 1.000 16.02561 167 LYS B O 1
ATOM 2916 N N . ASP B 1 168 ? 1.25200 6.46300 -0.07200 1.000 21.66839 168 ASP B N 1
ATOM 2917 C CA . ASP B 1 168 ? 1.71300 7.84900 -0.21700 1.000 23.80285 168 ASP B CA 1
ATOM 2918 C C . ASP B 1 168 ? 0.91100 8.64900 -1.23900 1.000 20.56826 168 ASP B C 1
ATOM 2919 O O . ASP B 1 168 ? 1.39400 9.66200 -1.75300 1.000 23.33701 168 ASP B O 1
ATOM 2924 N N . PHE B 1 169 ? -0.31300 8.24000 -1.56400 1.000 19.45760 169 PHE B N 1
ATOM 2925 C CA . PHE B 1 169 ? -1.17300 8.99800 -2.47200 1.000 14.47542 169 PHE B CA 1
ATOM 2926 C C . PHE B 1 169 ? -2.50700 9.26900 -1.78900 1.000 22.81063 169 PHE B C 1
ATOM 2927 O O . PHE B 1 169 ? -3.53500 8.67700 -2.14000 1.000 18.52854 169 PHE B O 1
ATOM 2935 N N . PRO B 1 170 ? -2.52800 10.18000 -0.81600 1.000 24.17395 170 PRO B N 1
ATOM 2936 C CA . PRO B 1 170 ? -3.76200 10.42100 -0.06600 1.000 21.00252 170 PRO B CA 1
ATOM 2937 C C . PRO B 1 170 ? -4.76600 11.22700 -0.87800 1.000 18.49169 170 PRO B C 1
ATOM 2938 O O . PRO B 1 170 ? -4.41000 11.99100 -1.77900 1.000 18.10743 170 PRO B O 1
ATOM 2942 N N . TRP B 1 171 ? -6.03900 11.02500 -0.55600 1.000 20.16031 171 TRP B N 1
ATOM 2943 C CA . TRP B 1 171 ? -7.14600 11.80000 -1.10300 1.000 18.27851 171 TRP B CA 1
ATOM 2944 C C . TRP B 1 171 ? -7.77600 12.63800 0.00500 1.000 23.99498 171 TRP B C 1
ATOM 2945 O O . TRP B 1 171 ? -7.67200 12.30300 1.18500 1.000 28.49552 171 TRP B O 1
ATOM 2956 N N . ILE B 1 172 ? -8.44200 13.73500 -0.37500 1.000 18.66803 172 ILE B N 1
ATOM 2957 C CA . ILE B 1 172 ? -9.17100 14.57200 0.57900 1.000 22.47375 172 ILE B CA 1
ATOM 2958 C C . ILE B 1 172 ? -10.52000 14.96200 -0.01300 1.000 24.86614 172 ILE B C 1
ATOM 2959 O O . ILE B 1 172 ? -10.73600 14.90000 -1.22700 1.000 19.79448 172 ILE B O 1
ATOM 2964 N N . LEU B 1 173 ? -11.44000 15.36200 0.86700 1.000 21.34730 173 LEU B N 1
ATOM 2965 C CA . LEU B 1 173 ? -12.67300 15.98000 0.39600 1.000 26.33737 173 LEU B CA 1
ATOM 2966 C C . LEU B 1 173 ? -12.33800 17.29000 -0.30300 1.000 25.02668 173 LEU B C 1
ATOM 2967 O O . LEU B 1 173 ? -11.54400 18.08900 0.20300 1.000 26.94007 173 LEU B O 1
ATOM 2972 N N . ALA B 1 174 ? -12.91400 17.50500 -1.48000 1.000 21.77630 174 ALA B N 1
ATOM 2973 C CA . ALA B 1 174 ? -12.66900 18.75000 -2.19200 1.000 20.88145 174 ALA B CA 1
ATOM 2974 C C . ALA B 1 174 ? -13.38400 19.90500 -1.50500 1.000 28.85872 174 ALA B C 1
ATOM 2975 O O . ALA B 1 174 ? -14.35500 19.71500 -0.77100 1.000 28.72450 174 ALA B O 1
ATOM 2977 N N . ASP B 1 175 ? -12.87500 21.10700 -1.74000 1.000 32.24334 175 ASP B N 1
ATOM 2978 C CA . ASP B 1 175 ? -13.51200 22.32500 -1.28200 1.000 39.63633 175 ASP B CA 1
ATOM 2979 C C . ASP B 1 175 ? -14.45500 22.83900 -2.36700 1.000 30.49839 175 ASP B C 1
ATOM 2980 O O . ASP B 1 175 ? -14.28400 22.56700 -3.55800 1.000 27.57173 175 ASP B O 1
ATOM 2985 N N . GLU B 1 176 ? -15.44800 23.61400 -1.93900 1.000 30.25100 176 GLU B N 1
ATOM 2986 C CA . GLU B 1 176 ? -16.47200 24.08800 -2.86500 1.000 22.65535 176 GLU B CA 1
ATOM 2987 C C . GLU B 1 176 ? -15.87100 24.83700 -4.05400 1.000 27.44540 176 GLU B C 1
ATOM 2988 O O . GLU B 1 176 ? -16.36200 24.71200 -5.18200 1.000 34.03040 176 GLU B O 1
ATOM 2994 N N . GLN B 1 177 ? -14.80300 25.60900 -3.84200 1.000 27.94809 177 GLN B N 1
ATOM 2995 C CA . GLN B 1 177 ? -14.26900 26.36900 -4.96800 1.000 34.03566 177 GLN B CA 1
ATOM 2996 C C . GLN B 1 177 ? -13.46000 25.50700 -5.92800 1.000 35.10947 177 GLN B C 1
ATOM 2997 O O . GLN B 1 177 ? -13.17100 25.95900 -7.04200 1.000 31.77486 177 GLN B O 1
ATOM 3003 N N . ASP B 1 178 ? -13.06700 24.29500 -5.51500 1.000 35.29634 178 ASP B N 1
ATOM 3004 C CA . ASP B 1 178 ? -12.52300 23.32700 -6.45900 1.000 38.79149 178 ASP B CA 1
ATOM 3005 C C . ASP B 1 178 ? -13.56900 22.86500 -7.45600 1.000 34.44624 178 ASP B C 1
ATOM 3006 O O . ASP B 1 178 ? -13.20900 22.35700 -8.52200 1.000 28.77977 178 ASP B O 1
ATOM 3011 N N . VAL B 1 179 ? -14.84700 23.00900 -7.12400 1.000 26.32684 179 VAL B N 1
ATOM 3012 C CA . VAL B 1 179 ? -15.93800 22.40200 -7.87600 1.000 26.84532 179 VAL B CA 1
ATOM 3013 C C . VAL B 1 179 ? -16.75300 23.45400 -8.61800 1.000 31.48272 179 VAL B C 1
ATOM 3014 O O . VAL B 1 179 ? -16.85800 23.41900 -9.84200 1.000 39.44947 179 VAL B O 1
ATOM 3018 N N . HIS B 1 180 ? -17.35300 24.38800 -7.88700 1.000 29.04559 180 HIS B N 1
ATOM 3019 C CA . HIS B 1 180 ? -18.41600 25.21400 -8.44400 1.000 36.37015 180 HIS B CA 1
ATOM 3020 C C . HIS B 1 180 ? -17.88800 26.16700 -9.51200 1.000 30.61157 180 HIS B C 1
ATOM 3021 O O . HIS B 1 180 ? -16.90800 26.88500 -9.29500 1.000 32.53022 180 HIS B O 1
ATOM 3028 N N . MET B 1 181 ? -18.53500 26.15200 -10.67100 1.000 33.70404 181 MET B N 1
ATOM 3029 C CA . MET B 1 181 ? -18.44800 27.21900 -11.65700 1.000 34.56993 181 MET B CA 1
ATOM 3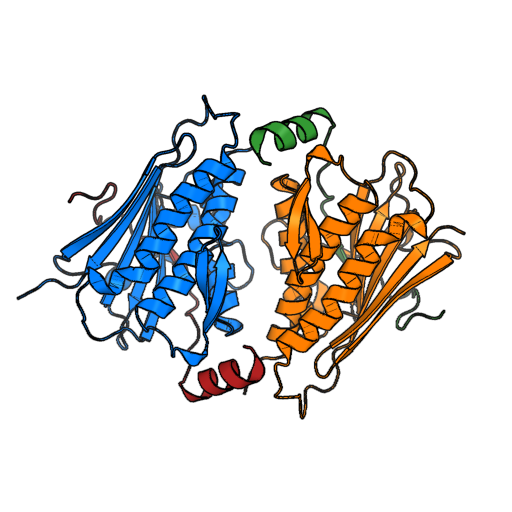030 C C . MET B 1 181 ? -19.79400 27.92800 -11.69000 1.000 39.00468 181 MET B C 1
ATOM 3031 O O . MET B 1 181 ? -20.84200 27.27800 -11.63800 1.000 45.50809 181 MET B O 1
ATOM 3036 N N . HIS B 1 182 ? -19.77800 29.25500 -11.76700 1.000 46.05026 182 HIS B N 1
ATOM 3037 C CA . HIS B 1 182 ? -21.03400 29.99700 -11.78000 1.000 52.15099 182 HIS B CA 1
ATOM 3038 C C . HIS B 1 182 ? -21.65700 29.91900 -13.17100 1.000 42.09978 182 HIS B C 1
ATOM 3039 O O . HIS B 1 182 ? -21.01800 30.28000 -14.16600 1.000 36.29119 182 HIS B O 1
ATOM 3046 N N . ASP B 1 183 ? -22.90300 29.42600 -13.22800 1.000 44.16582 183 ASP B N 1
ATOM 3047 C CA . ASP B 1 183 ? -23.74300 29.21600 -14.40800 1.000 48.37422 183 ASP B CA 1
ATOM 3048 C C . ASP B 1 183 ? -22.93500 28.84600 -15.64900 1.000 41.34180 183 ASP B C 1
ATOM 3049 O O . ASP B 1 183 ? -22.85700 29.62900 -16.60600 1.000 39.17312 183 ASP B O 1
ATOM 3054 N N . PRO B 1 184 ? -22.34000 27.66200 -15.68600 1.000 34.65415 184 PRO B N 1
ATOM 3055 C CA . PRO B 1 184 ? -21.52200 27.29500 -16.84300 1.000 25.63465 184 PRO B CA 1
ATOM 3056 C C . PRO B 1 184 ? -22.37400 26.97600 -18.05900 1.000 26.63477 184 PRO B C 1
ATOM 3057 O O . PRO B 1 184 ? -23.55300 26.64000 -17.96600 1.000 25.07669 184 PRO B O 1
ATOM 3061 N N . ARG B 1 185 ? -21.74700 27.08800 -19.22100 1.000 23.43176 185 ARG B N 1
ATOM 3062 C CA . ARG B 1 185 ? -22.30700 26.50900 -20.43100 1.000 28.71660 185 ARG B CA 1
ATOM 3063 C C . ARG B 1 185 ? -21.96700 25.02300 -20.44900 1.000 23.87392 185 ARG B C 1
ATOM 3064 O O . ARG B 1 185 ? -20.81300 24.64600 -20.22500 1.000 17.32313 185 ARG B O 1
ATOM 3072 N N . LEU B 1 186 ? -22.97100 24.18200 -20.69800 1.000 20.83671 186 LEU B N 1
ATOM 3073 C CA . LEU B 1 186 ? -22.80500 22.72900 -20.74900 1.000 20.73406 186 LEU B CA 1
ATOM 3074 C C . LEU B 1 186 ? -22.76500 22.26900 -22.20400 1.000 24.69243 186 LEU B C 1
ATOM 3075 O O . LEU B 1 186 ? -23.73700 22.46300 -22.94000 1.000 27.05324 186 LEU B O 1
ATOM 3080 N N . ILE B 1 187 ? -21.65900 21.64900 -22.61500 1.000 21.56574 187 ILE B N 1
ATOM 3081 C CA . ILE B 1 187 ? -21.52700 21.18800 -24.00000 1.000 20.72091 187 ILE B CA 1
ATOM 3082 C C . ILE B 1 187 ? -21.44900 19.66500 -24.03700 1.000 17.08363 187 ILE B C 1
ATOM 3083 O O . ILE B 1 187 ? -20.41700 19.08800 -23.67100 1.000 15.03075 187 ILE B O 1
ATOM 3088 N N . PRO B 1 188 ? -22.49100 18.96900 -24.48400 1.000 21.49468 188 PRO B N 1
ATOM 3089 C CA . PRO B 1 188 ? -22.42900 17.50300 -24.50300 1.000 19.08124 188 PRO B CA 1
ATOM 3090 C C . PRO B 1 188 ? -21.52500 17.01200 -25.62100 1.000 16.94150 188 PRO B C 1
ATOM 3091 O O . PRO B 1 188 ? -21.50600 17.57500 -26.71500 1.000 20.48403 188 PRO B O 1
ATOM 3095 N N . LEU B 1 189 ? -20.76300 15.95600 -25.33600 1.000 12.71468 189 LEU B N 1
ATOM 3096 C CA . LEU B 1 189 ? -19.90200 15.34000 -26.33800 1.000 12.58309 189 LEU B CA 1
ATOM 3097 C C . LEU B 1 189 ? -20.41800 13.99000 -26.81100 1.000 17.03099 189 LEU B C 1
ATOM 3098 O O . LEU B 1 189 ? -20.53400 13.76900 -28.01900 1.000 16.51777 189 LEU B O 1
ATOM 3103 N N . LYS B 1 190 ? -20.74400 13.07600 -25.89500 1.000 13.48056 190 LYS B N 1
ATOM 3104 C CA . LYS B 1 190 ? -21.14800 11.73500 -26.30800 1.000 14.51227 190 LYS B CA 1
ATOM 3105 C C . LYS B 1 190 ? -21.87600 11.04200 -25.16100 1.000 20.82355 190 LYS B C 1
ATOM 3106 O O . LYS B 1 190 ? -21.52300 11.22700 -23.99300 1.000 17.13627 190 LYS B O 1
ATOM 3112 N N . THR B 1 191 ? -22.89500 10.25400 -25.50800 1.000 16.21510 191 THR B N 1
ATOM 3113 C CA . THR B 1 191 ? -23.61000 9.39100 -24.57500 1.000 18.70751 191 THR B CA 1
ATOM 3114 C C . THR B 1 191 ? -23.61600 7.97400 -25.12900 1.000 28.24286 191 THR B C 1
ATOM 3115 O O . THR B 1 191 ? -23.67200 7.77100 -26.34700 1.000 25.84784 191 THR B O 1
ATOM 3119 N N . MET B 1 192 ? -23.55600 6.98800 -24.23100 1.000 21.05516 192 MET B N 1
ATOM 3120 C CA . MET B 1 192 ? -23.60100 5.59200 -24.64900 1.000 25.92679 192 MET B CA 1
ATOM 3121 C C . MET B 1 192 ? -24.41300 4.77900 -23.65600 1.000 23.67652 192 MET B C 1
ATOM 3122 O O . MET B 1 192 ? -24.55500 5.14600 -22.48700 1.000 20.65774 192 MET B O 1
ATOM 3127 N N . THR B 1 193 ? -24.93800 3.65500 -24.14000 1.000 23.45018 193 THR B N 1
ATOM 3128 C CA . THR B 1 193 ? -25.60100 2.68300 -23.29300 1.000 27.72701 193 THR B CA 1
ATOM 3129 C C . THR B 1 193 ? -25.17900 1.28200 -23.72200 1.000 31.95120 193 THR B C 1
ATOM 3130 O O . THR B 1 193 ? -24.83900 1.04800 -24.88600 1.000 27.03745 193 THR B O 1
ATOM 3134 N N . SER B 1 194 ? -25.17700 0.36300 -22.76000 1.000 27.88755 194 SER B N 1
ATOM 3135 C CA . SER B 1 194 ? -24.77800 -1.02000 -22.99000 1.000 30.68526 194 SER B CA 1
ATOM 3136 C C . SER B 1 194 ? -25.27200 -1.86000 -21.82100 1.000 30.75369 194 SER B C 1
ATOM 3137 O O . SER B 1 194 ? -25.76500 -1.33300 -20.82000 1.000 29.46932 194 SER B O 1
ATOM 3140 N N . ASP B 1 195 ? -25.12000 -3.18200 -21.95800 1.000 28.12442 195 ASP B N 1
ATOM 3141 C CA . ASP B 1 195 ? -25.57200 -4.10300 -20.91800 1.000 29.52722 195 ASP B CA 1
ATOM 3142 C C . ASP B 1 195 ? -24.84000 -3.92200 -19.59500 1.000 32.37230 195 ASP B C 1
ATOM 3143 O O . ASP B 1 195 ? -25.36000 -4.33200 -18.55300 1.000 38.10457 195 ASP B O 1
ATOM 3148 N N . ILE B 1 196 ? -23.64800 -3.33200 -19.59500 1.000 26.00838 196 ILE B N 1
ATOM 3149 C CA . ILE B 1 196 ? -22.84700 -3.24200 -18.37900 1.000 31.88277 196 ILE B CA 1
ATOM 3150 C C . ILE B 1 196 ? -22.46200 -1.81700 -18.01700 1.000 26.83480 196 ILE B C 1
ATOM 3151 O O . ILE B 1 196 ? -21.89900 -1.60400 -16.93400 1.000 22.43953 196 ILE B O 1
ATOM 3156 N N . LEU B 1 197 ? -22.73900 -0.83300 -18.86700 1.000 22.13423 197 LEU B N 1
ATOM 3157 C CA . LEU B 1 197 ? -22.28500 0.52100 -18.58600 1.000 21.10516 197 LEU B CA 1
ATOM 3158 C C . LEU B 1 197 ? -23.11400 1.50800 -19.38500 1.000 22.71325 197 LEU B C 1
ATOM 3159 O O . LEU B 1 197 ? -23.35500 1.29600 -20.57600 1.000 22.89222 197 LEU B O 1
ATOM 3164 N N . LYS B 1 198 ? -23.55500 2.57400 -18.72200 1.000 21.13938 198 LYS B N 1
ATOM 3165 C CA . LYS B 1 198 ? -24.10700 3.74600 -19.37900 1.000 19.79448 198 LYS B CA 1
ATOM 3166 C C . LYS B 1 198 ? -23.21300 4.91200 -19.01300 1.000 17.92320 198 LYS B C 1
ATOM 3167 O O . LYS B 1 198 ? -22.84500 5.07100 -17.84300 1.000 17.37840 198 LYS B O 1
ATOM 3173 N N . MET B 1 199 ? -22.87000 5.73600 -19.99200 1.000 17.10468 199 MET B N 1
ATOM 3174 C CA . MET B 1 199 ? -21.99000 6.83100 -19.62500 1.000 15.50712 199 MET B CA 1
ATOM 3175 C C . MET B 1 199 ? -22.26300 8.01700 -20.53100 1.000 20.28927 199 MET B C 1
ATOM 3176 O O . MET B 1 199 ? -22.66300 7.85700 -21.68500 1.000 16.61778 199 MET B O 1
ATOM 3181 N N . GLN B 1 200 ? -22.06900 9.21600 -19.99400 1.000 17.63896 200 GLN B N 1
ATOM 3182 C CA . GLN B 1 200 ? -22.19500 10.38700 -20.83800 1.000 14.14380 200 GLN B CA 1
ATOM 3183 C C . GLN B 1 200 ? -21.11400 11.37700 -20.46300 1.000 12.75942 200 GLN B C 1
ATOM 3184 O O . GLN B 1 200 ? -20.69600 11.46800 -19.30000 1.000 15.15971 200 GLN B O 1
ATOM 3190 N N . LEU B 1 201 ? -20.60000 12.04300 -21.48200 1.000 12.27252 201 LEU B N 1
ATOM 3191 C CA . LEU B 1 201 ? -19.49900 12.97600 -21.33400 1.000 11.14871 201 LEU B CA 1
ATOM 3192 C C . LEU B 1 201 ? -19.97700 14.33500 -21.80500 1.000 12.50150 201 LEU B C 1
ATOM 3193 O O . LEU B 1 201 ? -20.50600 14.44600 -22.91200 1.000 12.63309 201 LEU B O 1
ATOM 3198 N N . TYR B 1 202 ? -19.85000 15.35000 -20.94900 1.000 10.95394 202 TYR B N 1
ATOM 3199 C CA . TYR B 1 202 ? -20.09100 16.71900 -21.37300 1.000 11.09080 202 TYR B CA 1
ATOM 3200 C C . TYR B 1 202 ? -19.01500 17.60300 -20.76800 1.000 11.05659 202 TYR B C 1
ATOM 3201 O O . TYR B 1 202 ? -18.27700 17.18900 -19.87200 1.000 12.38570 202 TYR B O 1
ATOM 3210 N N . VAL B 1 203 ? -18.90900 18.81800 -21.29800 1.000 11.03817 203 VAL B N 1
ATOM 3211 C CA . VAL B 1 203 ? -17.95200 19.81700 -20.82500 1.000 10.12753 203 VAL B CA 1
ATOM 3212 C C . VAL B 1 203 ? -18.71200 20.94400 -20.14900 1.000 14.48068 203 VAL B C 1
ATOM 3213 O O . VAL B 1 203 ? -19.73600 21.41600 -20.66500 1.000 16.44934 203 VAL B O 1
ATOM 3217 N N . GLU B 1 204 ? -18.19800 21.39400 -19.00400 1.000 11.20134 204 GLU B N 1
ATOM 3218 C CA . GLU B 1 204 ? -18.67400 22.61500 -18.36600 1.000 10.94342 204 GLU B CA 1
ATOM 3219 C C . GLU B 1 204 ? -17.72400 23.73600 -18.75400 1.000 14.18591 204 GLU B C 1
ATOM 3220 O O . GLU B 1 204 ? -16.50900 23.62400 -18.54900 1.000 17.93899 204 GLU B O 1
ATOM 3226 N N . GLU B 1 205 ? -18.27600 24.80300 -19.32700 1.000 14.69913 205 GLU B N 1
ATOM 3227 C CA . GLU B 1 205 ? -17.49500 25.91000 -19.85800 1.000 22.61850 205 GLU B CA 1
ATOM 3228 C C . GLU B 1 205 ? -18.00200 27.22900 -19.28400 1.000 22.87906 205 GLU B C 1
ATOM 3229 O O . GLU B 1 205 ? -19.18900 27.36700 -18.99300 1.000 26.50318 205 GLU B O 1
ATOM 3235 N N . ARG B 1 206 ? -17.10000 28.20400 -19.13800 1.000 35.61480 206 ARG B N 1
ATOM 3236 C CA . ARG B 1 206 ? -17.51300 29.55400 -18.75600 1.000 37.00970 206 ARG B CA 1
ATOM 3237 C C . ARG B 1 206 ? -18.43400 30.15000 -19.81400 1.000 41.78659 206 ARG B C 1
ATOM 3238 O O . ARG B 1 206 ? -18.18100 30.03700 -21.01700 1.000 39.56264 206 ARG B O 1
ATOM 3246 N N . ALA B 1 207 ? -19.50500 30.79800 -19.36700 1.000 45.51072 207 ALA B N 1
ATOM 3247 C CA . ALA B 1 207 ? -20.46800 31.38500 -20.30200 1.000 48.64531 207 ALA B CA 1
ATOM 3248 C C . ALA B 1 207 ? -20.13900 32.84500 -20.62500 1.000 44.66588 207 ALA B C 1
ATOM 3249 O O . ALA B 1 207 ? -19.55400 33.55600 -19.80700 1.000 41.21547 207 ALA B O 1
ATOM 3251 N N . PHE C 2 2 ? -29.63600 21.15100 -22.38900 1.000 47.31620 38 PHE C N 1
ATOM 3252 C CA . PHE C 2 2 ? -29.07200 19.87400 -21.95600 1.000 49.75860 38 PHE C CA 1
ATOM 3253 C C . PHE C 2 2 ? -29.06100 19.77800 -20.43600 1.000 53.87225 38 PHE C C 1
ATOM 3254 O O . PHE C 2 2 ? -28.69900 20.73400 -19.74500 1.000 51.07454 38 PHE C O 1
ATOM 3262 N N . ILE C 2 3 ? -29.45000 18.61400 -19.92300 1.000 49.65069 39 ILE C N 1
ATOM 3263 C CA . ILE C 2 3 ? -29.49200 18.38200 -18.48200 1.000 44.87117 39 ILE C CA 1
ATOM 3264 C C . ILE C 2 3 ? -28.67100 17.14100 -18.14000 1.000 34.16462 39 ILE C C 1
ATOM 3265 O O . ILE C 2 3 ? -28.86800 16.06800 -18.73200 1.000 36.15960 39 ILE C O 1
ATOM 3270 N N . PRO C 2 4 ? -27.74300 17.25200 -17.19800 1.000 29.40879 40 PRO C N 1
ATOM 3271 C CA . PRO C 2 4 ? -26.94100 16.09300 -16.78800 1.000 28.10863 40 PRO C CA 1
ATOM 3272 C C . PRO C 2 4 ? -27.74900 15.10400 -15.96200 1.000 20.40771 40 PRO C C 1
ATOM 3273 O O . PRO C 2 4 ? -28.83200 15.40100 -15.45800 1.000 21.83946 40 PRO C O 1
ATOM 3277 N N . TRP C 2 5 ? -27.18600 13.90100 -15.80900 1.000 25.00037 41 TRP C N 1
ATOM 3278 C CA . TRP C 2 5 ? -27.79900 12.91200 -14.92700 1.000 22.50007 41 TRP C CA 1
ATOM 3279 C C . TRP C 2 5 ? -27.62500 13.29300 -13.46400 1.000 26.45844 41 TRP C C 1
ATOM 3280 O O . TRP C 2 5 ? -28.50600 13.02300 -12.63500 1.000 25.57412 41 TRP C O 1
ATOM 3291 N N . PHE C 2 6 ? -26.48700 13.89900 -13.12800 1.000 24.72139 42 PHE C N 1
ATOM 3292 C CA . PHE C 2 6 ? -26.11500 14.23100 -11.75100 1.000 30.91423 42 PHE C CA 1
ATOM 3293 C C . PHE C 2 6 ? -25.73700 15.70400 -11.68400 1.000 31.43798 42 PHE C C 1
ATOM 3294 O O . PHE C 2 6 ? -24.55000 16.05300 -11.66700 1.000 32.41968 42 PHE C O 1
ATOM 3302 N N . PRO C 2 7 ? -26.72100 16.59900 -11.64300 1.000 31.24322 43 PRO C N 1
ATOM 3303 C CA . PRO C 2 7 ? -26.41100 18.03200 -11.62600 1.000 35.40161 43 PRO C CA 1
ATOM 3304 C C . PRO C 2 7 ? -25.71700 18.43400 -10.33200 1.000 34.45939 43 PRO C C 1
ATOM 3305 O O . PRO C 2 7 ? -25.80800 17.75100 -9.30700 1.000 27.56909 43 PRO C O 1
ATOM 3309 N N . TYR C 2 8 ? -24.99300 19.55400 -10.41300 1.000 33.45138 44 TYR C N 1
ATOM 3310 C CA . TYR C 2 8 ? -24.23800 20.07400 -9.27700 1.000 36.68071 44 TYR C CA 1
ATOM 3311 C C . TYR C 2 8 ? -25.07600 20.05500 -8.00500 1.000 35.17264 44 TYR C C 1
ATOM 3312 O O . TYR C 2 8 ? -26.24700 20.43900 -8.00400 1.000 38.97309 44 TYR C O 1
ATOM 3321 N N . ASP C 2 9 ? -24.46200 19.59900 -6.91800 1.000 36.12275 45 ASP C N 1
ATOM 3322 C CA . ASP C 2 9 ? -25.13900 19.49100 -5.62600 1.000 31.84592 45 ASP C CA 1
ATOM 3323 C C . ASP C 2 9 ? -24.10300 19.80900 -4.55100 1.000 30.00886 45 ASP C C 1
ATOM 3324 O O . ASP C 2 9 ? -23.28000 18.96000 -4.19500 1.000 25.09775 45 ASP C O 1
ATOM 3329 N N . GLY C 2 10 ? -24.14100 21.03600 -4.03700 1.000 30.10624 46 GLY C N 1
ATOM 3330 C CA . GLY C 2 10 ? -23.17800 21.44300 -3.03000 1.000 28.75345 46 GLY C CA 1
ATOM 3331 C C . GLY C 2 10 ? -23.30200 20.71200 -1.71100 1.000 30.07203 46 GLY C C 1
ATOM 3332 O O . GLY C 2 10 ? -22.42300 20.86500 -0.85400 1.000 26.61898 46 GLY C O 1
ATOM 3333 N N . SER C 2 11 ? -24.36000 19.92500 -1.52900 1.000 25.83731 47 SER C N 1
ATOM 3334 C CA . SER C 2 11 ? -24.56600 19.23300 -0.26500 1.000 38.11773 47 SER C CA 1
ATOM 3335 C C . SER C 2 11 ? -23.75700 17.94700 -0.16800 1.000 32.42231 47 SER C C 1
ATOM 3336 O O . SER C 2 11 ? -23.76200 17.31300 0.89300 1.000 37.97824 47 SER C O 1
ATOM 3339 N N . LYS C 2 12 ? -23.05400 17.55600 -1.23500 1.000 25.02142 48 LYS C N 1
ATOM 3340 C CA . LYS C 2 12 ? -22.21800 16.35800 -1.23300 1.000 24.15816 48 LYS C CA 1
ATOM 3341 C C . LYS C 2 12 ? -20.95900 16.67100 -2.03100 1.000 29.46669 48 LYS C C 1
ATOM 3342 O O . LYS C 2 12 ? -21.01400 16.78000 -3.26000 1.000 29.04032 48 LYS C O 1
ATOM 3348 N N . LEU C 2 13 ? -19.86100 16.82500 -1.34800 1.000 21.84472 49 LEU C N 1
ATOM 3349 C CA . LEU C 2 13 ? -18.62600 17.20300 -2.01800 1.000 24.07131 49 LEU C CA 1
ATOM 3350 C C . LEU C 2 13 ? -17.91400 15.97200 -2.57300 1.000 22.02633 49 LEU C C 1
ATOM 3351 O O . LEU C 2 13 ? -18.04500 14.87200 -2.02700 1.000 22.90801 49 LEU C O 1
ATOM 3356 N N . PRO C 2 14 ? -17.16300 16.13400 -3.65900 1.000 17.22838 50 PRO C N 1
ATOM 3357 C CA . PRO C 2 14 ? -16.39000 15.02600 -4.21400 1.000 17.27312 50 PRO C CA 1
ATOM 3358 C C . PRO C 2 14 ? -15.03500 14.88400 -3.52500 1.000 18.47853 50 PRO C C 1
ATOM 3359 O O . PRO C 2 14 ? -14.59300 15.74300 -2.75300 1.000 18.21797 50 PRO C O 1
ATOM 3363 N N . LEU C 2 15 ? -14.38400 13.77000 -3.82700 1.000 15.95718 51 LEU C N 1
ATOM 3364 C CA . LEU C 2 15 ? -13.01800 13.49900 -3.41500 1.000 18.91806 51 LEU C CA 1
ATOM 3365 C C . LEU C 2 15 ? -12.06100 13.94000 -4.50800 1.000 17.56263 51 LEU C C 1
ATOM 3366 O O . LEU C 2 15 ? -12.38000 13.87300 -5.69400 1.000 16.79412 51 LEU C O 1
ATOM 3371 N N . ARG C 2 16 ? -10.88100 14.38700 -4.10200 1.000 16.92835 52 ARG C N 1
ATOM 3372 C CA . ARG C 2 16 ? -9.82300 14.71100 -5.04400 1.000 15.30447 52 ARG C CA 1
ATOM 3373 C C . ARG C 2 16 ? -8.49400 14.30200 -4.42200 1.000 16.19405 52 ARG C C 1
ATOM 3374 O O . ARG C 2 16 ? -8.40100 14.14300 -3.20100 1.000 15.06233 52 ARG C O 1
ATOM 3382 N N . PRO C 2 17 ? -7.47300 14.07300 -5.24600 1.000 15.34131 53 PRO C N 1
ATOM 3383 C CA . PRO C 2 17 ? -6.15200 13.77100 -4.68400 1.000 16.09403 53 PRO C CA 1
ATOM 3384 C C . PRO C 2 17 ? -5.63800 14.96100 -3.88500 1.000 21.42889 53 PRO C C 1
ATOM 3385 O O . PRO C 2 17 ? -5.84300 16.12200 -4.25300 1.000 17.19153 53 PRO C O 1
ATOM 3389 N N . LYS C 2 18 ? -4.97500 14.66200 -2.76500 1.000 14.70703 54 LYS C N 1
ATOM 3390 C CA . LYS C 2 18 ? -4.39600 15.73700 -1.96200 1.000 15.80716 54 LYS C CA 1
ATOM 3391 C C . LYS C 2 18 ? -3.24300 16.40300 -2.69800 1.000 19.94450 54 LYS C C 1
ATOM 3392 O O . LYS C 2 18 ? -3.09400 17.62800 -2.64600 1.000 23.22384 54 LYS C O 1
ATOM 3398 N N . ARG C 2 19 ? -2.43000 15.61800 -3.39600 1.000 19.44970 55 ARG C N 1
ATOM 3399 C CA . ARG C 2 19 ? -1.28200 16.14200 -4.11900 1.000 22.26320 55 ARG C CA 1
ATOM 3400 C C . ARG C 2 19 ? -1.70700 16.62000 -5.49800 1.000 16.50987 55 ARG C C 1
ATOM 3401 O O . ARG C 2 19 ? -2.56800 16.01500 -6.14000 1.000 20.13926 55 ARG C O 1
ATOM 3409 N N . SER C 2 20 ? -1.07600 17.69200 -5.95600 1.000 19.89975 56 SER C N 1
ATOM 3410 C CA . SER C 2 20 ? -1.34600 18.21800 -7.28400 1.000 18.95754 56 SER C CA 1
ATOM 3411 C C . SER C 2 20 ? -0.51300 17.48800 -8.32500 1.000 17.45736 56 SER C C 1
ATOM 3412 O O . SER C 2 20 ? 0.52700 16.90900 -8.00400 1.000 19.37864 56 SER C O 1
ATOM 3415 N N . PRO C 2 21 ? -0.94700 17.50600 -9.58700 1.000 16.23616 57 PRO C N 1
ATOM 3416 C CA . PRO C 2 21 ? -0.13400 16.94100 -10.66700 1.000 16.23879 57 PRO C CA 1
ATOM 3417 C C . PRO C 2 21 ? 1.15200 17.72700 -10.83400 1.000 15.21235 57 PRO C C 1
ATOM 3418 O O . PRO C 2 21 ? 1.23700 18.88500 -10.40800 1.000 14.09116 57 PRO C O 1
ATOM 3422 N N . PRO C 2 22 ? 2.15900 17.14600 -11.47700 1.000 18.06269 58 PRO C N 1
ATOM 3423 C CA . PRO C 2 22 ? 3.44000 17.84300 -11.61800 1.000 20.53667 58 PRO C CA 1
ATOM 3424 C C . PRO C 2 22 ? 3.34900 19.06800 -12.51100 1.000 25.35041 58 PRO C C 1
ATOM 3425 O O . PRO C 2 22 ? 2.60300 19.10300 -13.49500 1.000 19.57603 58 PRO C O 1
ATOM 3429 N N . VAL C 2 23 ? 4.12000 20.08200 -12.14900 1.000 17.35998 59 VAL C N 1
ATOM 3430 C CA . VAL C 2 23 ? 4.33300 21.24000 -13.00100 1.000 22.65272 59 VAL C CA 1
ATOM 3431 C C . VAL C 2 23 ? 5.50400 20.91700 -13.91300 1.000 24.60821 59 VAL C C 1
ATOM 3432 O O . VAL C 2 23 ? 6.56900 20.50200 -13.44100 1.000 25.70308 59 VAL C O 1
ATOM 3436 N N . ILE C 2 24 ? 5.30800 21.07500 -15.21900 1.000 24.77665 60 ILE C N 1
ATOM 3437 C CA . ILE C 2 24 ? 6.32100 20.71000 -16.20500 1.000 23.90287 60 ILE C CA 1
ATOM 3438 C C . ILE C 2 24 ? 6.75300 21.98000 -16.93100 1.000 22.19213 60 ILE C C 1
ATOM 3439 O O . ILE C 2 24 ? 6.00400 22.52400 -17.75500 1.000 21.77103 60 ILE C O 1
ATOM 3444 N N . SER C 2 25 ? 7.96200 22.44400 -16.63300 1.000 27.35854 61 SER C N 1
ATOM 3445 C CA . SER C 2 25 ? 8.54600 23.58200 -17.32400 1.000 29.58513 61 SER C CA 1
ATOM 3446 C C . SER C 2 25 ? 8.78000 23.26200 -18.79800 1.000 30.17993 61 SER C C 1
ATOM 3447 O O . SER C 2 25 ? 8.79300 22.10000 -19.22000 1.000 26.08471 61 SER C O 1
ATOM 3450 N N . GLU C 2 26 ? 8.99300 24.31800 -19.58600 1.000 25.07932 62 GLU C N 1
ATOM 3451 C CA . GLU C 2 26 ? 9.32500 24.12600 -20.99200 1.000 33.82248 62 GLU C CA 1
ATOM 3452 C C . GLU C 2 26 ? 10.63800 23.36800 -21.14700 1.000 32.09859 62 GLU C C 1
ATOM 3453 O O . GLU C 2 26 ? 10.78900 22.54900 -22.06100 1.000 32.38283 62 GLU C O 1
ATOM 3459 N N . GLU C 2 27 ? 11.59400 23.62300 -20.25600 1.000 28.66396 63 GLU C N 1
ATOM 3460 C CA . GLU C 2 27 ? 12.87300 22.92500 -20.30700 1.000 33.05133 63 GLU C CA 1
ATOM 3461 C C . GLU C 2 27 ? 12.69300 21.42500 -20.08500 1.000 28.92715 63 GLU C C 1
ATOM 3462 O O . GLU C 2 27 ? 13.23300 20.60500 -20.83500 1.000 28.47710 63 GLU C O 1
ATOM 3468 N N . ALA C 2 28 ? 11.91800 21.04500 -19.06900 1.000 25.20039 64 ALA C N 1
ATOM 3469 C CA . ALA C 2 28 ? 11.68100 19.62600 -18.82800 1.000 22.32636 64 ALA C CA 1
ATOM 3470 C C . ALA C 2 28 ? 10.88600 18.98000 -19.96000 1.000 26.95586 64 ALA C C 1
ATOM 3471 O O . ALA C 2 28 ? 11.10600 17.80600 -20.28400 1.000 24.07657 64 ALA C O 1
ATOM 3473 N N . ALA C 2 29 ? 9.96500 19.72100 -20.57900 1.000 21.61049 65 ALA C N 1
ATOM 3474 C CA . ALA C 2 29 ? 9.20000 19.16300 -21.69200 1.000 29.27193 65 ALA C CA 1
ATOM 3475 C C . ALA C 2 29 ? 10.09800 18.85500 -22.88500 1.000 29.10875 65 ALA C C 1
ATOM 3476 O O . ALA C 2 29 ? 9.90100 17.84400 -23.57700 1.000 24.06078 65 ALA C O 1
ATOM 3478 N N . GLU C 2 30 ? 11.08200 19.71900 -23.14400 1.000 22.55534 66 GLU C N 1
ATOM 3479 C CA . GLU C 2 30 ? 11.99400 19.49700 -24.25900 1.000 26.93481 66 GLU C CA 1
ATOM 3480 C C . GLU C 2 30 ? 12.87300 18.27400 -24.02500 1.000 28.37182 66 GLU C C 1
ATOM 3481 O O . GLU C 2 30 ? 13.21000 17.56200 -24.97700 1.000 25.94522 66 GLU C O 1
ATOM 3487 N N . ASP C 2 31 ? 13.25800 18.01800 -22.77100 1.000 25.97417 67 ASP C N 1
ATOM 3488 C CA . ASP C 2 31 ? 14.03000 16.81700 -22.46600 1.000 31.41956 67 ASP C CA 1
ATOM 3489 C C . ASP C 2 31 ? 13.20700 15.55800 -22.70200 1.000 30.70631 67 ASP C C 1
ATOM 3490 O O . ASP C 2 31 ? 13.72300 14.57300 -23.24000 1.000 31.94594 67 ASP C O 1
ATOM 3495 N N . VAL C 2 32 ? 11.93200 15.56100 -22.29300 1.000 23.16594 68 VAL C N 1
ATOM 3496 C CA . VAL C 2 32 ? 11.06900 14.41600 -22.58800 1.000 20.48403 68 VAL C CA 1
ATOM 3497 C C . VAL C 2 32 ? 10.98900 14.19600 -24.09200 1.000 27.39276 68 VAL C C 1
ATOM 3498 O O . VAL C 2 32 ? 11.10500 13.06400 -24.57900 1.000 25.22671 68 VAL C O 1
ATOM 3502 N N . LYS C 2 33 ? 10.81600 15.28400 -24.85100 1.000 21.81051 69 LYS C N 1
ATOM 3503 C CA . LYS C 2 33 ? 10.73200 15.19600 -26.30800 1.000 29.60881 69 LYS C CA 1
ATOM 3504 C C . LYS C 2 33 ? 11.98700 14.57300 -26.91200 1.000 32.79077 69 LYS C C 1
ATOM 3505 O O . LYS C 2 33 ? 11.89600 13.73600 -27.81800 1.000 40.85227 69 LYS C O 1
ATOM 3511 N N . GLN C 2 34 ? 13.16500 14.95500 -26.41900 1.000 30.10098 70 GLN C N 1
ATOM 3512 C CA . GLN C 2 34 ? 14.40900 14.50700 -27.04200 1.000 37.34395 70 GLN C CA 1
ATOM 3513 C C . GLN C 2 34 ? 14.79000 13.08300 -26.63500 1.000 39.66528 70 GLN C C 1
ATOM 3514 O O . GLN C 2 34 ? 15.39300 12.35300 -27.43300 1.000 40.44695 70 GLN C O 1
ATOM 3520 N N . TYR C 2 35 ? 14.43400 12.66200 -25.42400 1.000 29.58513 71 TYR C N 1
ATOM 3521 C CA . TYR C 2 35 ? 14.91200 11.40400 -24.85800 1.000 36.47016 71 TYR C CA 1
ATOM 3522 C C . TYR C 2 35 ? 13.86200 10.31000 -24.80300 1.000 35.84640 71 TYR C C 1
ATOM 3523 O O . TYR C 2 35 ? 14.18800 9.14100 -25.03200 1.000 39.38367 71 TYR C O 1
ATOM 3532 N N . LEU C 2 36 ? 12.61000 10.65300 -24.49800 1.000 30.47207 72 LEU C N 1
ATOM 3533 C CA . LEU C 2 36 ? 11.60300 9.66500 -24.14000 1.000 23.77127 72 LEU C CA 1
ATOM 3534 C C . LEU C 2 36 ? 10.53400 9.45400 -25.20300 1.000 33.03554 72 LEU C C 1
ATOM 3535 O O . LEU C 2 36 ? 9.70200 8.55500 -25.04400 1.000 37.95718 72 LEU C O 1
ATOM 3540 N N . THR C 2 37 ? 10.52800 10.24100 -26.27400 1.000 37.04918 73 THR C N 1
ATOM 3541 C CA . THR C 2 37 ? 9.58000 10.03600 -27.36900 1.000 40.90754 73 THR C CA 1
ATOM 3542 C C . THR C 2 37 ? 10.31200 9.54300 -28.61600 1.000 52.44839 73 THR C C 1
ATOM 3543 O O . THR C 2 37 ? 11.52200 9.73100 -28.76400 1.000 54.44600 73 THR C O 1
ATOM 3548 N N . PHE D 2 2 ? 26.24600 -22.65300 -18.95200 1.000 42.49194 38 PHE D N 1
ATOM 3549 C CA . PHE D 2 2 ? 25.66000 -21.33400 -18.71600 1.000 38.62832 38 PHE D CA 1
ATOM 3550 C C . PHE D 2 2 ? 25.72200 -20.95500 -17.24200 1.000 41.99714 38 PHE D C 1
ATOM 3551 O O . PHE D 2 2 ? 25.34900 -21.74600 -16.37100 1.000 39.02836 38 PHE D O 1
ATOM 3559 N N . ILE D 2 3 ? 26.16400 -19.73200 -16.96600 1.000 46.61085 39 ILE D N 1
ATOM 3560 C CA . ILE D 2 3 ? 26.31300 -19.23600 -15.60500 1.000 47.37147 39 ILE D CA 1
ATOM 3561 C C . ILE D 2 3 ? 25.40700 -18.02300 -15.41400 1.000 35.89115 39 ILE D C 1
ATOM 3562 O O . ILE D 2 3 ? 25.53500 -17.02700 -16.13300 1.000 33.56718 39 ILE D O 1
ATOM 3567 N N . PRO D 2 4 ? 24.46300 -18.06400 -14.48500 1.000 30.68526 40 PRO D N 1
ATOM 3568 C CA . PRO D 2 4 ? 23.66400 -16.87100 -14.19400 1.000 21.34730 40 PRO D CA 1
ATOM 3569 C C . PRO D 2 4 ? 24.47400 -15.81900 -13.45100 1.000 20.68932 40 PRO D C 1
ATOM 3570 O O . PRO D 2 4 ? 25.49300 -16.10500 -12.81600 1.000 23.61862 40 PRO D O 1
ATOM 3574 N N . TRP D 2 5 ? 23.98500 -14.58100 -13.53300 1.000 14.78072 41 TRP D N 1
ATOM 3575 C CA . TRP D 2 5 ? 24.55900 -13.48300 -12.76000 1.000 19.97082 41 TRP D CA 1
ATOM 3576 C C . TRP D 2 5 ? 24.31800 -13.65500 -11.26400 1.000 25.46095 41 TRP D C 1
ATOM 3577 O O . TRP D 2 5 ? 25.16600 -13.27200 -10.45300 1.000 27.02956 41 TRP D O 1
ATOM 3588 N N . PHE D 2 6 ? 23.17500 -14.21400 -10.87300 1.000 23.68968 42 PHE D N 1
ATOM 3589 C CA . PHE D 2 6 ? 22.77600 -14.30400 -9.46900 1.000 21.81841 42 PHE D CA 1
ATOM 3590 C C . PHE D 2 6 ? 22.40500 -15.74700 -9.15400 1.000 27.93756 42 PHE D C 1
ATOM 3591 O O . PHE D 2 6 ? 21.22000 -16.10500 -9.12000 1.000 30.95898 42 PHE D O 1
ATOM 3599 N N . PRO D 2 7 ? 23.39700 -16.60100 -8.90700 1.000 30.91423 43 PRO D N 1
ATOM 3600 C CA . PRO D 2 7 ? 23.10800 -18.00800 -8.60700 1.000 30.53524 43 PRO D CA 1
ATOM 3601 C C . PRO D 2 7 ? 22.30900 -18.15500 -7.32100 1.000 32.97501 43 PRO D C 1
ATOM 3602 O O . PRO D 2 7 ? 22.25300 -17.24900 -6.48700 1.000 26.09523 43 PRO D O 1
ATOM 3606 N N . TYR D 2 8 ? 21.67800 -19.32300 -7.17900 1.000 34.29359 44 TYR D N 1
ATOM 3607 C CA . TYR D 2 8 ? 20.85800 -19.60800 -6.00700 1.000 32.65392 44 TYR D CA 1
ATOM 3608 C C . TYR D 2 8 ? 21.65000 -19.34300 -4.73500 1.000 23.76601 44 TYR D C 1
ATOM 3609 O O . TYR D 2 8 ? 22.80700 -19.75000 -4.61500 1.000 20.87356 44 TYR D O 1
ATOM 3618 N N . ASP D 2 9 ? 21.03200 -18.63400 -3.79400 1.000 20.05240 45 ASP D N 1
ATOM 3619 C CA . ASP D 2 9 ? 21.67500 -18.32100 -2.51600 1.000 21.39730 45 ASP D CA 1
ATOM 3620 C C . ASP D 2 9 ? 20.62600 -18.56700 -1.43800 1.000 23.02118 45 ASP D C 1
ATOM 3621 O O . ASP D 2 9 ? 19.68700 -17.77900 -1.28200 1.000 21.95526 45 ASP D O 1
ATOM 3626 N N . GLY D 2 10 ? 20.76400 -19.68400 -0.72500 1.000 21.73682 46 GLY D N 1
ATOM 3627 C CA . GLY D 2 10 ? 19.78600 -19.99900 0.29700 1.000 26.72162 46 GLY D CA 1
ATOM 3628 C C . GLY D 2 10 ? 19.79500 -19.03600 1.46300 1.000 23.89497 46 GLY D C 1
ATOM 3629 O O . GLY D 2 10 ? 18.83200 -19.00500 2.23800 1.000 24.55558 46 GLY D O 1
ATOM 3630 N N . SER D 2 11 ? 20.85900 -18.25100 1.60900 1.000 20.37086 47 SER D N 1
ATOM 3631 C CA . SER D 2 11 ? 20.94500 -17.32300 2.72700 1.000 20.46298 47 SER D CA 1
ATOM 3632 C C . SER D 2 11 ? 20.22100 -16.00600 2.46900 1.000 20.85250 47 SER D C 1
ATOM 3633 O O . SER D 2 11 ? 20.14200 -15.18100 3.38400 1.000 20.38139 47 SER D O 1
ATOM 3636 N N . LYS D 2 12 ? 19.68000 -15.78700 1.26900 1.000 20.96830 48 LYS D N 1
ATOM 3637 C CA . LYS D 2 12 ? 18.97000 -14.54600 0.93600 1.000 20.73143 48 LYS D CA 1
ATOM 3638 C C . LYS D 2 12 ? 17.63200 -14.90000 0.29200 1.000 18.27588 48 LYS D C 1
ATOM 3639 O O . LYS D 2 12 ? 17.52600 -15.00100 -0.93300 1.000 19.24178 48 LYS D O 1
ATOM 3645 N N . LEU D 2 13 ? 16.59800 -15.08700 1.10600 1.000 15.73873 49 LEU D N 1
ATOM 3646 C CA . LEU D 2 13 ? 15.29800 -15.42000 0.53400 1.000 17.30734 49 LEU D CA 1
ATOM 3647 C C . LEU D 2 13 ? 14.69100 -14.20500 -0.17500 1.000 13.61216 49 LEU D C 1
ATOM 3648 O O . LEU D 2 13 ? 14.99400 -13.05900 0.16400 1.000 15.19130 49 LEU D O 1
ATOM 3653 N N . PRO D 2 14 ? 13.85200 -14.43200 -1.17600 1.000 11.26451 50 PRO D N 1
ATOM 3654 C CA . PRO D 2 14 ? 13.17200 -13.33400 -1.86200 1.000 9.97225 50 PRO D CA 1
ATOM 3655 C C . PRO D 2 14 ? 11.80500 -13.03900 -1.25400 1.000 11.31978 50 PRO D C 1
ATOM 3656 O O . PRO D 2 14 ? 11.28800 -13.77500 -0.41100 1.000 13.56478 50 PRO D O 1
ATOM 3660 N N . LEU D 2 15 ? 11.22600 -11.93400 -1.69700 1.000 11.01974 51 LEU D N 1
ATOM 3661 C CA . LEU D 2 15 ? 9.85900 -11.61800 -1.31500 1.000 11.06185 51 LEU D CA 1
ATOM 3662 C C . LEU D 2 15 ? 8.89400 -12.16900 -2.35100 1.000 10.00909 51 LEU D C 1
ATOM 3663 O O . LEU D 2 15 ? 9.23800 -12.31600 -3.52700 1.000 8.92739 51 LEU D O 1
ATOM 3668 N N . ARG D 2 16 ? 7.66000 -12.41500 -1.91600 1.000 8.46417 52 ARG D N 1
ATOM 3669 C CA . ARG D 2 16 ? 6.61000 -12.83300 -2.83400 1.000 8.06412 52 ARG D CA 1
ATOM 3670 C C . ARG D 2 16 ? 5.28400 -12.28300 -2.33500 1.000 10.59864 52 ARG D C 1
ATOM 3671 O O . ARG D 2 16 ? 5.14400 -11.96800 -1.14700 1.000 10.34598 52 ARG D O 1
ATOM 3679 N N . PRO D 2 17 ? 4.28900 -12.15800 -3.21400 1.000 9.20637 53 PRO D N 1
ATOM 3680 C CA . PRO D 2 17 ? 2.94800 -11.77300 -2.75300 1.000 8.15098 53 PRO D CA 1
ATOM 3681 C C . PRO D 2 17 ? 2.37600 -12.81900 -1.79800 1.000 10.39862 53 PRO D C 1
ATOM 3682 O O . PRO D 2 17 ? 2.53800 -14.02300 -1.99500 1.000 11.60665 53 PRO D O 1
ATOM 3686 N N . LYS D 2 18 ? 1.71700 -12.33900 -0.74000 1.000 10.40651 54 LYS D N 1
ATOM 3687 C CA . LYS D 2 18 ? 0.96700 -13.21500 0.16600 1.000 11.00395 54 LYS D CA 1
ATOM 3688 C C . LYS D 2 18 ? -0.25800 -13.81000 -0.51500 1.000 12.48044 54 LYS D C 1
ATOM 3689 O O . LYS D 2 18 ? -0.60500 -14.97800 -0.28900 1.000 14.43331 54 LYS D O 1
ATOM 3695 N N . ARG D 2 19 ? -0.96100 -12.99800 -1.29000 1.000 11.61455 55 ARG D N 1
ATOM 3696 C CA . ARG D 2 19 ? -2.13500 -13.47300 -2.00100 1.000 11.57244 55 ARG D CA 1
ATOM 3697 C C . ARG D 2 19 ? -1.72400 -14.45100 -3.09100 1.000 16.80991 55 ARG D C 1
ATOM 3698 O O . ARG D 2 19 ? -0.60500 -14.40400 -3.61200 1.000 10.54863 55 ARG D O 1
ATOM 3706 N N . SER D 2 20 ? -2.62100 -15.33100 -3.41400 1.000 13.45951 56 SER D N 1
ATOM 3707 C CA . SER D 2 20 ? -2.43800 -16.29600 -4.48200 1.000 18.45221 56 SER D CA 1
ATOM 3708 C C . SER D 2 20 ? -3.18800 -15.84900 -5.72500 1.000 17.60737 56 SER D C 1
ATOM 3709 O O . SER D 2 20 ? -4.23200 -15.19700 -5.62600 1.000 12.22778 56 SER D O 1
ATOM 3712 N N . PRO D 2 21 ? -2.70300 -16.18200 -6.91600 1.000 14.80177 57 PRO D N 1
ATOM 3713 C CA . PRO D 2 21 ? -3.49000 -15.91100 -8.12200 1.000 9.63010 57 PRO D CA 1
ATOM 3714 C C . PRO D 2 21 ? -4.75300 -16.75700 -8.11500 1.000 10.73550 57 PRO D C 1
ATOM 3715 O O . PRO D 2 21 ? -4.83100 -17.74900 -7.37200 1.000 13.63321 57 PRO D O 1
ATOM 3719 N N . PRO D 2 22 ? -5.76600 -16.39700 -8.90400 1.000 13.58058 58 PRO D N 1
ATOM 3720 C CA . PRO D 2 22 ? -7.05800 -17.08200 -8.80300 1.000 12.15146 58 PRO D CA 1
ATOM 3721 C C . PRO D 2 22 ? -7.01200 -18.49900 -9.33600 1.000 12.83312 58 PRO D C 1
ATOM 3722 O O . PRO D 2 22 ? -6.19100 -18.86400 -10.17800 1.000 13.82534 58 PRO D O 1
ATOM 3726 N N . VAL D 2 23 ? -7.94300 -19.30000 -8.83500 1.000 14.12275 59 VAL D N 1
ATOM 3727 C CA . VAL D 2 23 ? -8.23900 -20.60100 -9.41800 1.000 17.64422 59 VAL D CA 1
ATOM 3728 C C . VAL D 2 23 ? -9.20200 -20.39000 -10.58200 1.000 19.42865 59 VAL D C 1
ATOM 3729 O O . VAL D 2 23 ? -10.22300 -19.71100 -10.43900 1.000 24.41082 59 VAL D O 1
ATOM 3733 N N . ILE D 2 24 ? -8.88000 -20.96300 -11.74000 1.000 17.00993 60 ILE D N 1
ATOM 3734 C CA . ILE D 2 24 ? -9.64400 -20.75400 -12.97000 1.000 20.73143 60 ILE D CA 1
ATOM 3735 C C . ILE D 2 24 ? -9.97200 -22.12100 -13.55100 1.000 23.12383 60 ILE D C 1
ATOM 3736 O O . ILE D 2 24 ? -9.12600 -22.74100 -14.20700 1.000 19.55234 60 ILE D O 1
ATOM 3741 N N . SER D 2 25 ? -11.20900 -22.57300 -13.35200 1.000 23.65810 61 SER D N 1
ATOM 3742 C CA . SER D 2 25 ? -11.66800 -23.83500 -13.91600 1.000 32.21702 61 SER D CA 1
ATOM 3743 C C . SER D 2 25 ? -11.86900 -23.71500 -15.42300 1.000 35.03315 61 SER D C 1
ATOM 3744 O O . SER D 2 25 ? -12.02100 -22.62000 -15.97000 1.000 22.97381 61 SER D O 1
ATOM 3747 N N . GLU D 2 26 ? -11.91200 -24.87200 -16.09400 1.000 32.85131 62 GLU D N 1
ATOM 3748 C CA . GLU D 2 26 ? -12.23400 -24.87100 -17.51700 1.000 26.80848 62 GLU D CA 1
ATOM 3749 C C . GLU D 2 26 ? -13.58600 -24.21200 -17.78500 1.000 26.84269 62 GLU D C 1
ATOM 3750 O O . GLU D 2 26 ? -13.76200 -23.56200 -18.82300 1.000 27.18221 62 GLU D O 1
ATOM 3756 N N . GLU D 2 27 ? -14.54600 -24.35100 -16.86500 1.000 28.11390 63 GLU D N 1
ATOM 3757 C CA . GLU D 2 27 ? -15.85700 -23.75400 -17.10000 1.000 36.02011 63 GLU D CA 1
ATOM 3758 C C . GLU D 2 27 ? -15.80400 -22.23600 -16.92600 1.000 34.20147 63 GLU D C 1
ATOM 3759 O O . GLU D 2 27 ? -16.37600 -21.49000 -17.72900 1.000 30.06150 63 GLU D O 1
ATOM 3765 N N . ALA D 2 28 ? -15.10300 -21.75100 -15.89400 1.000 33.20661 64 ALA D N 1
ATOM 3766 C CA . ALA D 2 28 ? -14.88400 -20.31500 -15.76600 1.000 27.63752 64 ALA D CA 1
ATOM 3767 C C . ALA D 2 28 ? -14.17600 -19.77200 -16.99200 1.000 24.02393 64 ALA D C 1
ATOM 3768 O O . ALA D 2 28 ? -14.49700 -18.68000 -17.47000 1.000 23.68968 64 ALA D O 1
ATOM 3770 N N . ALA D 2 29 ? -13.18500 -20.51100 -17.50100 1.000 19.66025 65 ALA D N 1
ATOM 3771 C CA . ALA D 2 29 ? -12.50400 -20.07600 -18.71100 1.000 19.40759 65 ALA D CA 1
ATOM 3772 C C . ALA D 2 29 ? -13.46000 -20.02700 -19.89300 1.000 21.71839 65 ALA D C 1
ATOM 3773 O O . ALA D 2 29 ? -13.31500 -19.16500 -20.77100 1.000 22.90011 65 ALA D O 1
ATOM 3775 N N . GLU D 2 30 ? -14.44000 -20.94200 -19.94000 1.000 21.86052 66 GLU D N 1
ATOM 3776 C CA . GLU D 2 30 ? -15.40900 -20.90200 -21.02800 1.000 23.24226 66 GLU D CA 1
ATOM 3777 C C . GLU D 2 30 ? -16.24500 -19.63100 -20.96200 1.000 29.64566 66 GLU D C 1
ATOM 3778 O O . GLU D 2 30 ? -16.58200 -19.05800 -22.00400 1.000 26.19261 66 GLU D O 1
ATOM 3784 N N . ASP D 2 31 ? -16.56400 -19.16300 -19.75100 1.000 25.86889 67 ASP D N 1
ATOM 3785 C CA . ASP D 2 31 ? -17.31200 -17.91700 -19.61600 1.000 27.15062 67 ASP D CA 1
ATOM 3786 C C . ASP D 2 31 ? -16.46000 -16.72500 -20.01400 1.000 25.10038 67 ASP D C 1
ATOM 3787 O O . ASP D 2 31 ? -16.95300 -15.79500 -20.66500 1.000 21.97106 67 ASP D O 1
ATOM 3792 N N . VAL D 2 32 ? -15.17700 -16.73500 -19.63200 1.000 21.07621 68 VAL D N 1
ATOM 3793 C CA . VAL D 2 32 ? -14.26100 -15.69700 -20.09200 1.000 18.78909 68 VAL D CA 1
ATOM 3794 C C . VAL D 2 32 ? -14.21800 -15.66600 -21.61500 1.000 20.11294 68 VAL D C 1
ATOM 3795 O O . VAL D 2 32 ? -14.33900 -14.60200 -22.23400 1.000 20.68932 68 VAL D O 1
ATOM 3799 N N . LYS D 2 33 ? -14.03900 -16.83100 -22.24000 1.000 21.37098 69 LYS D N 1
ATOM 3800 C CA . LYS D 2 33 ? -13.95700 -16.87800 -23.69800 1.000 20.33665 69 LYS D CA 1
ATOM 3801 C C . LYS D 2 33 ? -15.22000 -16.31000 -24.33100 1.000 21.66839 69 LYS D C 1
ATOM 3802 O O . LYS D 2 33 ? -15.15400 -15.45400 -25.22100 1.000 24.61348 69 LYS D O 1
ATOM 3808 N N . GLN D 2 34 ? -16.38500 -16.75500 -23.85500 1.000 22.99486 70 GLN D N 1
ATOM 3809 C CA . GLN D 2 34 ? -17.64200 -16.40300 -24.51200 1.000 28.57185 70 GLN D CA 1
ATOM 3810 C C . GLN D 2 34 ? -17.96500 -14.92000 -24.37200 1.000 32.57496 70 GLN D C 1
ATOM 3811 O O . GLN D 2 34 ? -18.50700 -14.30700 -25.30000 1.000 36.52806 70 GLN D O 1
ATOM 3817 N N . TYR D 2 35 ? -17.65300 -14.32400 -23.22200 1.000 28.07442 71 TYR D N 1
ATOM 3818 C CA . TYR D 2 35 ? -18.12500 -12.98000 -22.92000 1.000 32.12754 71 TYR D CA 1
ATOM 3819 C C . TYR D 2 35 ? -17.05900 -11.90100 -22.99600 1.000 32.15122 71 TYR D C 1
ATOM 3820 O O . TYR D 2 35 ? -17.38400 -10.76500 -23.35500 1.000 31.46956 71 TYR D O 1
ATOM 3829 N N . LEU D 2 36 ? -15.80000 -12.21700 -22.68700 1.000 24.86351 72 LEU D N 1
ATOM 3830 C CA . LEU D 2 36 ? -14.76000 -11.20400 -22.54200 1.000 19.27863 72 LEU D CA 1
ATOM 3831 C C . LEU D 2 36 ? -13.68700 -11.26500 -23.62400 1.000 34.48045 72 LEU D C 1
ATOM 3832 O O . LEU D 2 36 ? -12.69000 -10.54100 -23.52900 1.000 28.73239 72 LEU D O 1
ATOM 3837 N N . THR D 2 37 ? -13.84000 -12.11100 -24.63500 1.000 34.57783 73 THR D N 1
ATOM 3838 C CA . THR D 2 37 ? -12.86600 -12.09800 -25.72300 1.000 47.52412 73 THR D CA 1
ATOM 3839 C C . THR D 2 37 ? -13.52900 -11.60200 -27.00700 1.000 59.94666 73 THR D C 1
ATOM 3840 O O . THR D 2 37 ? -12.88800 -10.95100 -27.83500 1.000 64.16296 73 THR D O 1
#

InterPro domains:
  IPR003511 HORMA domain [PF02301] (20-103)
  IPR003511 HORMA domain [PS50815] (13-203)
  IPR036570 HORMA domain superfamily [G3DSA:3.30.900.10] (9-211)
  IPR036570 HORMA domain superfamily [SSF56019] (13-186)
  IPR045091 Mad2-like [PTHR11842] (1-207)

Sequence (473 aa):
LNFGQVVADVLCEFLEVAVHLILYVREVYPVGIFQKRKKYNVPVQMSCHPELNQYIQDTLHHCVKPLLEKNDVEKVVVVILDKEHRPVEKFVFEITQPPLLSISSDSLLSHVEQLLAAFILKISVCDAVLDHNPPGCTFTVLVHTREAATRNMEKIQVIKDFPWILADEQDVHMHDPRLIPLKTMTSDILKMQLYVEERAHKDLNFGQVVADVLCEFLEVAVHLILYVREVYPVGIFQKRKKYNVPVQMSCHPELNQYIQDTLHCVKPLLEKNDVEKVVVVILDKEHRPVEKFVFEITQPPLLSISSDSLLSHVEQLLAAFILKISVCDAVLDHNPPGCTFTVLVHTREAATRNMEKIQVIKDFPWILADEQDVHMHDPRLIPLKTMTSDILKMQLYVEERAFIPWFPYDGSKLPLRPKRSPPVISEEAAEDVKQYLTFIPWFPYDGSKLPLRPKRSPPVISEEAAEDVKQYLT

CATH classification: 3.30.900.10

Solvent-accessible surface area: 21032 Å² total; per-residue (Å²): 93,70,26,8,25,6,1,0,38,32,0,10,100,0,2,37,2,0,2,2,4,0,0,68,21,28,110,9,10,21,100,14,0,18,57,131,82,146,61,32,131,12,68,0,26,10,0,11,8,4,63,0,30,43,11,3,56,20,0,6,32,0,0,23,26,2,0,51,105,32,31,2,28,11,2,0,0,0,2,9,30,161,110,98,124,9,17,9,3,0,0,0,0,1,49,21,34,109,56,157,95,24,39,55,123,58,5,43,70,100,1,78,133,47,0,11,28,0,0,86,60,0,44,91,0,64,86,68,7,31,140,68,110,80,6,60,23,3,8,3,0,0,22,5,134,49,45,8,80,183,5,53,120,98,0,65,22,17,96,101,5,55,3,44,68,3,85,96,70,18,5,76,16,146,108,36,80,51,26,67,7,82,68,8,88,16,64,1,1,78,0,9,1,3,0,15,2,98,40,118,253,131,25,56,16,12,16,5,2,0,36,21,0,11,102,0,0,45,2,0,4,2,5,0,0,68,16,12,126,15,15,32,98,10,0,16,57,143,85,138,62,44,130,8,89,0,33,14,2,12,19,9,98,0,33,38,6,4,40,15,1,7,31,0,0,26,31,0,0,62,88,50,15,2,30,13,1,2,0,0,0,23,21,155,107,128,124,11,16,0,8,0,0,0,0,2,44,23,30,104,71,141,119,29,51,58,122,50,4,28,54,94,1,82,121,45,0,10,28,0,0,96,91,0,38,97,2,55,97,89,13,86,139,30,59,120,52,17,52,2,11,5,0,0,19,2,105,82,73,20,96,114,4,59,120,39,0,56,20,16,92,100,3,52,4,51,91,3,78,104,87,18,4,86,11,136,124,34,95,53,27,70,17,77,74,8,86,17,54,1,2,73,0,7,1,3,0,17,7,91,102,111,142,20,80,45,88,92,74,44,104,46,64,3,0,54,1,122,109,91,14,18,136,16,63,128,144,35,2,101,60,0,113,87,58,4,61,110,143,23,78,39,90,106,68,46,101,83,60,1,0,48,0,111,129,80,10,30,145,13,53,132,110,16,2,111,23,0,130,75,39,4,46

B-factor: mean 27.32, std 15.56, range [4.4, 89.45]

GO terms:
  GO:0090734 site of DNA damage (C, IDA)
  GO:0030674 protein-macromolecule adaptor activity (F, IDA)
  GO:0019985 translesion synthesis (P, IDA)
  GO:0005634 nucleus (C, IDA)
  GO:0005819 spindle (C, IDA)
  GO:0042177 negative regulation of protein catabolic process (P, IDA)
  GO:0042772 DNA damage response, signal transduction resulting in transcription (P, IDA)
  GO:0008432 JUN kinase binding (F, IDA)
  GO:0005680 anaphase-promoting complex (C, IDA)
  GO:0016035 zeta DNA polymerase complex (C, IDA)
  GO:1904667 negative regulation of ubiquitin protein ligase activity (P, IDA)
  GO:0033138 positive regulation of peptidyl-serine phosphorylation (P, IDA)
  GO:0001558 regulation of cell growth (P, IGI)
  GO:0006302 double-strand break repair (P, IGI)
  GO:0045893 positive regulation of DNA-templated transcription (P, IMP)
  GO:0005515 protein binding (F, IPI)
  GO:0007094 mitotic spindle assembly checkpoint signaling (P, TAS)
  GO:0005654 nucleoplasm (C, TAS)
  GO:0000122 negative regulation of transcription by RNA polymerase II (P, IDA)
  GO:0003714 transcription corepressor activity (F, IMP)

Organism: Homo sapiens (NCBI:txid9606)

Foldseek 3Di:
DQVLLVQLVVVLVLVLQLLQQLCCQLVLDPVVQWDWDADLNDTGIGGNPVVVSVLSNLQSVLCSVCSSVQFFQWKKKFFAAPVRAGAKIKIKGKGFDPQDCQDPPPQVNVVSNLSVQVRVLSNPVVVVADNDDGHHDIDMDTDTPDDPVVCQVSRCPDPPPHDDDDDVRNPDADPFDKAWRDWDDGSTMTITIIMTHHDDD/DDQVLLVQLVVVLVLVLQLVQQLCCLLVQDPPVQWDWDAALNDTGIGGPPVVVSVLSVLQSVLCSVCSSVQFFQWKKKFKAAQVRFTAKIKIKGKGWDPLPPFDPPPQVNVVSNQSVQVVVLSNPCSVVADRDDPDIHIDMDTHTPDDDPVSLVSSPPDPPPHDDDDDPRNDDDPPWDKAWRHWDDHSTMTITIIMTHHD/DDDPDDDDPVDDDDDDPDDDDDADPVNVVVCVVPVD/DDDPDDDDPVDDDDDDPDDDDDADPVNVVVCVVPVD

Radius of gyration: 23.09 Å; Cα contacts (8 Å, |Δi|>4): 897; chains: 4; bounding box: 56×70×38 Å

Nearest PDB structures (foldseek):
  6k07-assembly1_A  TM=9.812E-01  e=3.795E-36  Homo sapiens
  6k08-assembly1_A  TM=9.803E-01  e=7.215E-36  Homo sapiens
  4fjo-assembly3_C  TM=9.809E-01  e=2.765E-35  Mus musculus
  6kea-assembly4_D  TM=9.814E-01  e=1.232E-33  Escherichia coli K-12
  6ekm-assembly1_A  TM=9.450E-01  e=1.519E-32  Mus musculus

Secondary structure (DSSP, 8-state):
--HHHHHHHHHHHHHHHHHHHHHHHTTSS-GGGEEEEEETTEEEEEE--HHHHHHHHHHHHHHHHHHHTT-EEEEEEEEE-TTS-EEEEEEEEEE-----S--SSSHHHHHHHHHHHHHHHHHTGGGTS--PPP-SEEEEEEEESS-GGGGHHHH--BTT--EEEPPHHHH--SSPEEEEEEEEE-SS-EEEEEEEEPPP-/---HHHHHHHHHHHHHHHHHHHHHHHTTSS-GGGEEEEEETTEEEEEE--HHHHHHHHHHHHHHHHHHHTT-EEEEEEEEE-TTS-EEEEEEEEEE-----S---S-HHHHHHHHHHHHHHHHHTGGGGSPPPPSS-EEEEEEEESS-SSHHHHHH--BTT--EEEPPHHHH--SSPEEEEEEEE--SS-EEEEEEEE--/---SS---TTSPPEEESSPPPP--HHHHHHHHHHT-/---SS---TTSPPEEESSPPPP--HHHHHHHHHHH-